Protein AF-A0A352A3H1-F1 (afdb_monomer)

Structure (mmCIF, N/CA/C/O backbone):
data_AF-A0A352A3H1-F1
#
_entry.id   AF-A0A352A3H1-F1
#
loop_
_atom_site.group_PDB
_atom_site.id
_atom_site.type_symbol
_atom_site.label_atom_id
_atom_site.label_alt_id
_atom_site.label_comp_id
_atom_site.label_asym_id
_atom_site.label_entity_id
_atom_site.label_seq_id
_atom_site.pdbx_PDB_ins_code
_atom_site.Cartn_x
_atom_site.Cartn_y
_atom_site.Cartn_z
_atom_site.occupancy
_atom_site.B_iso_or_equiv
_atom_site.auth_seq_id
_atom_site.auth_comp_id
_atom_site.auth_asym_id
_atom_site.auth_atom_id
_atom_site.pdbx_PDB_model_num
ATOM 1 N N . MET A 1 1 ? 23.788 -4.160 -11.332 1.00 43.22 1 MET A N 1
ATOM 2 C CA . MET A 1 1 ? 23.614 -5.544 -11.817 1.00 43.22 1 MET A CA 1
ATOM 3 C C . MET A 1 1 ? 24.884 -6.317 -11.529 1.00 43.22 1 MET A C 1
ATOM 5 O O . MET A 1 1 ? 25.950 -5.853 -11.897 1.00 43.22 1 MET A O 1
ATOM 9 N N . SER A 1 2 ? 24.801 -7.475 -10.874 1.00 40.44 2 SER A N 1
ATOM 10 C CA . SER A 1 2 ? 25.969 -8.345 -10.791 1.00 40.44 2 SER A CA 1
ATOM 11 C C . SER A 1 2 ? 26.116 -9.166 -12.069 1.00 40.44 2 SER A C 1
ATOM 13 O O . SER A 1 2 ? 25.133 -9.673 -12.615 1.00 40.44 2 SER A O 1
ATOM 15 N N . LEU A 1 3 ? 27.340 -9.246 -12.578 1.00 56.53 3 LEU A N 1
ATOM 16 C CA . LEU A 1 3 ? 27.637 -9.878 -13.859 1.00 56.53 3 LEU A CA 1
ATOM 17 C C . LEU A 1 3 ? 27.431 -11.399 -13.771 1.00 56.53 3 LEU A C 1
ATOM 19 O O . LEU A 1 3 ? 27.799 -12.040 -12.782 1.00 56.53 3 LEU A O 1
ATOM 23 N N . ASN A 1 4 ? 26.853 -12.006 -14.811 1.00 53.56 4 ASN A N 1
ATOM 24 C CA . ASN A 1 4 ? 26.841 -13.463 -14.950 1.00 53.56 4 ASN A CA 1
ATOM 25 C C . ASN A 1 4 ? 28.202 -13.952 -15.497 1.00 53.56 4 ASN A C 1
ATOM 27 O O . ASN A 1 4 ? 28.976 -13.180 -16.065 1.00 53.56 4 ASN A O 1
ATOM 31 N N . ALA A 1 5 ? 28.526 -15.235 -15.309 1.00 54.91 5 ALA A N 1
ATOM 32 C CA . ALA A 1 5 ? 29.839 -15.780 -15.674 1.00 54.91 5 ALA A CA 1
ATOM 33 C C . ALA A 1 5 ? 30.150 -15.719 -17.187 1.00 54.91 5 ALA A C 1
ATOM 35 O O . ALA A 1 5 ? 31.319 -15.763 -17.558 1.00 54.91 5 ALA A O 1
ATOM 36 N N . GLU A 1 6 ? 29.131 -15.602 -18.045 1.00 56.22 6 GLU A N 1
ATOM 37 C CA . GLU A 1 6 ? 29.288 -15.532 -19.504 1.00 56.22 6 GLU A CA 1
ATOM 38 C C . GLU A 1 6 ? 29.617 -14.110 -19.991 1.00 56.22 6 GLU A C 1
ATOM 40 O O . GLU A 1 6 ? 30.381 -13.965 -20.940 1.00 56.22 6 GLU A O 1
ATOM 45 N N . HIS A 1 7 ? 29.128 -13.065 -19.309 1.00 61.97 7 HIS A N 1
ATOM 46 C CA . HIS A 1 7 ? 29.381 -11.657 -19.658 1.00 61.97 7 HIS A CA 1
ATOM 47 C C . HIS A 1 7 ? 30.783 -11.172 -19.265 1.00 61.97 7 HIS A C 1
ATOM 49 O O . HIS A 1 7 ? 31.321 -10.250 -19.867 1.00 61.97 7 HIS A O 1
ATOM 55 N N . ILE A 1 8 ? 31.390 -11.791 -18.249 1.00 64.00 8 ILE A N 1
ATOM 56 C CA . ILE A 1 8 ? 32.667 -11.341 -17.682 1.00 64.00 8 ILE A CA 1
ATOM 57 C C . ILE A 1 8 ? 33.817 -11.387 -18.679 1.00 64.00 8 ILE A C 1
ATOM 59 O O . ILE A 1 8 ? 34.671 -10.512 -18.615 1.00 64.00 8 ILE A O 1
ATOM 63 N N . GLU A 1 9 ? 33.848 -12.364 -19.589 1.00 67.81 9 GLU A N 1
ATOM 64 C CA . GLU A 1 9 ? 34.920 -12.500 -20.585 1.00 67.81 9 GLU A CA 1
ATOM 65 C C . GLU A 1 9 ? 35.016 -11.296 -21.535 1.00 67.81 9 GLU A C 1
ATOM 67 O O . GLU A 1 9 ? 36.115 -10.961 -21.970 1.00 67.81 9 GLU A O 1
ATOM 72 N N . GLU A 1 10 ? 33.901 -10.617 -21.812 1.00 63.97 10 GLU A N 1
ATOM 73 C CA . GLU A 1 10 ? 33.828 -9.506 -22.773 1.00 63.97 10 GLU A CA 1
ATOM 74 C C . GLU A 1 10 ? 34.254 -8.157 -22.171 1.00 63.97 10 GLU A C 1
ATOM 76 O O . GLU A 1 10 ? 34.603 -7.235 -22.904 1.00 63.97 10 GLU A O 1
ATOM 81 N N . ILE A 1 11 ? 34.277 -8.051 -20.840 1.00 77.19 11 ILE A N 1
ATOM 82 C CA . ILE A 1 11 ? 34.506 -6.798 -20.100 1.00 77.19 11 ILE A CA 1
ATOM 83 C C . ILE A 1 11 ? 35.663 -6.895 -19.100 1.00 77.19 11 ILE A C 1
ATOM 85 O O . ILE A 1 11 ? 35.825 -6.034 -18.241 1.00 77.19 11 ILE A O 1
ATOM 89 N N . LYS A 1 12 ? 36.506 -7.930 -19.185 1.00 79.44 12 LYS A N 1
ATOM 90 C CA . LYS A 1 12 ? 37.621 -8.146 -18.241 1.00 79.44 12 LYS A CA 1
ATOM 91 C C . LYS A 1 12 ? 38.586 -6.968 -18.130 1.00 79.44 12 LYS A C 1
ATOM 93 O O . LYS A 1 12 ? 39.187 -6.767 -17.077 1.00 79.44 12 LYS A O 1
ATOM 98 N N . THR A 1 13 ? 38.740 -6.206 -19.207 1.00 80.19 13 THR A N 1
ATOM 99 C CA . THR A 1 13 ? 39.619 -5.034 -19.268 1.00 80.19 13 THR A CA 1
ATOM 100 C C . THR A 1 13 ? 38.995 -3.773 -18.675 1.00 80.19 13 THR A C 1
ATOM 102 O O . THR A 1 13 ? 39.699 -2.777 -18.515 1.00 80.19 13 THR A O 1
ATOM 105 N N . GLU A 1 14 ? 37.700 -3.802 -18.359 1.00 87.12 14 GLU A N 1
ATOM 106 C CA . GLU A 1 14 ? 36.986 -2.691 -17.738 1.00 87.12 14 GLU A CA 1
ATOM 107 C C . GLU A 1 14 ? 37.288 -2.587 -16.241 1.00 87.12 14 GLU A C 1
ATOM 109 O O . GLU A 1 14 ? 37.841 -3.497 -15.618 1.00 87.12 14 GLU A O 1
ATOM 114 N N . LEU A 1 15 ? 36.942 -1.441 -15.657 1.00 91.06 15 L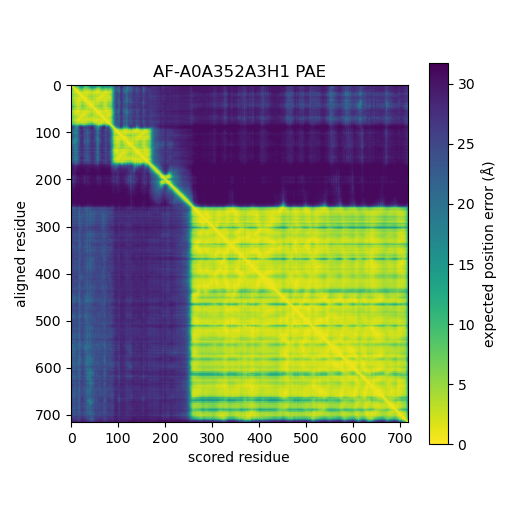EU A N 1
ATOM 115 C CA . LEU A 1 15 ? 37.220 -1.131 -14.256 1.00 91.06 15 LEU A CA 1
ATOM 116 C C . LEU A 1 15 ? 36.374 -1.974 -13.295 1.00 91.06 15 LEU A C 1
ATOM 118 O O . LEU A 1 15 ? 35.193 -2.220 -13.522 1.00 91.06 15 LEU A O 1
ATOM 122 N N . ALA A 1 16 ? 36.977 -2.377 -12.181 1.00 91.62 16 ALA A N 1
ATOM 123 C CA . ALA A 1 16 ? 36.327 -3.171 -11.153 1.00 91.62 16 ALA A CA 1
ATOM 124 C C . ALA A 1 16 ? 35.693 -2.293 -10.066 1.00 91.62 16 ALA A C 1
ATOM 126 O O . ALA A 1 16 ? 36.384 -1.647 -9.275 1.00 91.62 16 ALA A O 1
ATOM 127 N N . ILE A 1 17 ? 34.363 -2.319 -9.991 1.00 92.44 17 ILE A N 1
ATOM 128 C CA . ILE A 1 17 ? 33.563 -1.655 -8.954 1.00 92.44 17 ILE A CA 1
ATOM 129 C C . ILE A 1 17 ? 32.639 -2.697 -8.325 1.00 92.44 17 ILE A C 1
ATOM 131 O O . ILE A 1 17 ? 32.102 -3.544 -9.036 1.00 92.44 17 ILE A O 1
ATOM 135 N N . VAL A 1 18 ? 32.453 -2.665 -7.001 1.00 89.12 18 VAL A N 1
ATOM 136 C CA . VAL A 1 18 ? 31.513 -3.590 -6.345 1.00 89.12 18 VAL A CA 1
ATOM 137 C C . VAL A 1 18 ? 30.058 -3.189 -6.563 1.00 89.12 18 VAL A C 1
ATOM 139 O O . VAL A 1 18 ? 29.696 -2.031 -6.358 1.00 89.12 18 VAL A O 1
ATOM 142 N N . CYS A 1 19 ? 29.200 -4.155 -6.887 1.00 83.50 19 CYS A N 1
ATOM 143 C CA . CYS A 1 19 ? 27.758 -3.915 -7.019 1.00 83.50 19 CYS A CA 1
ATOM 144 C C . CYS A 1 19 ? 27.056 -3.774 -5.657 1.00 83.50 19 CYS A C 1
ATOM 146 O O . CYS A 1 19 ? 26.116 -3.004 -5.495 1.00 83.50 19 CYS A O 1
ATOM 148 N N . CYS A 1 20 ? 27.520 -4.511 -4.647 1.00 79.50 20 CYS A N 1
ATOM 149 C CA . CYS A 1 20 ? 26.943 -4.541 -3.307 1.00 79.50 20 CYS A CA 1
ATOM 150 C C . CYS A 1 20 ? 28.040 -4.502 -2.240 1.00 79.50 20 CYS A C 1
ATOM 152 O O . CYS A 1 20 ? 29.221 -4.732 -2.525 1.00 79.50 20 CYS A O 1
ATOM 154 N N . ARG A 1 21 ? 27.648 -4.242 -0.988 1.00 86.50 21 ARG A N 1
ATOM 155 C CA . ARG A 1 21 ? 28.566 -4.344 0.149 1.00 86.50 21 ARG A CA 1
ATOM 156 C C . ARG A 1 21 ? 29.237 -5.720 0.145 1.00 86.50 21 ARG A C 1
ATOM 158 O O . ARG A 1 21 ? 28.566 -6.745 0.067 1.00 86.50 21 ARG A O 1
ATOM 165 N N . THR A 1 22 ? 30.563 -5.722 0.208 1.00 86.38 22 THR A N 1
ATOM 166 C CA . THR A 1 22 ? 31.395 -6.923 0.108 1.00 86.38 22 THR A CA 1
ATOM 167 C C . THR A 1 22 ? 32.227 -7.059 1.377 1.00 86.38 22 THR A C 1
ATOM 169 O O . THR A 1 22 ? 32.994 -6.162 1.731 1.00 86.38 22 THR A O 1
ATOM 172 N N . GLU A 1 23 ? 32.059 -8.171 2.092 1.00 88.81 23 GLU A N 1
ATOM 173 C CA . GLU A 1 23 ? 32.693 -8.391 3.393 1.00 88.81 23 GLU A CA 1
ATOM 174 C C . GLU A 1 23 ? 34.177 -8.756 3.279 1.00 88.81 23 GLU A C 1
ATOM 176 O O . GLU A 1 23 ? 34.603 -9.426 2.332 1.00 88.81 23 GLU A O 1
ATOM 181 N N . ALA A 1 24 ? 34.968 -8.353 4.281 1.00 90.50 24 ALA A N 1
ATOM 182 C CA . ALA A 1 24 ? 36.359 -8.768 4.417 1.00 90.50 24 ALA A CA 1
ATOM 183 C C . ALA A 1 24 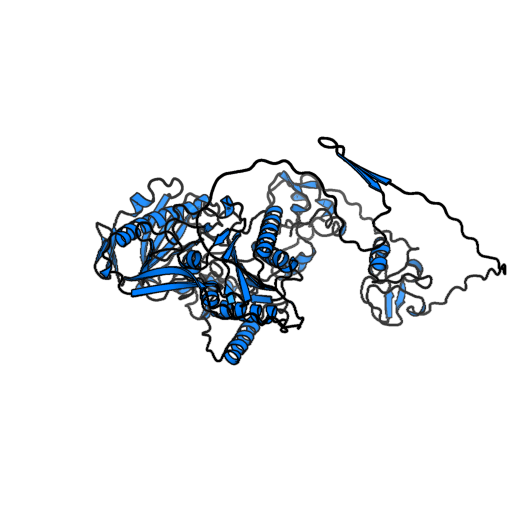? 36.487 -10.299 4.349 1.00 90.50 24 ALA A C 1
ATOM 185 O O . ALA A 1 24 ? 35.792 -11.033 5.047 1.00 90.50 24 ALA A O 1
ATOM 186 N N . GLY A 1 25 ? 37.413 -10.784 3.528 1.00 86.50 25 GLY A N 1
ATOM 187 C CA . GLY A 1 25 ? 37.639 -12.207 3.305 1.00 86.50 25 GLY A CA 1
ATOM 188 C C . GLY A 1 25 ? 36.892 -12.803 2.111 1.00 86.50 25 GLY A C 1
ATOM 189 O O . GLY A 1 25 ? 37.178 -13.948 1.757 1.00 86.50 25 GLY A O 1
ATOM 190 N N . THR A 1 26 ? 36.004 -12.040 1.465 1.00 89.69 26 THR A N 1
ATOM 191 C CA . THR A 1 26 ? 35.310 -12.457 0.238 1.00 89.69 26 THR A CA 1
ATOM 192 C C . THR A 1 26 ? 36.291 -12.620 -0.925 1.00 89.69 26 THR A C 1
ATOM 194 O O . THR A 1 26 ? 37.174 -11.784 -1.134 1.00 89.69 26 THR A O 1
ATOM 197 N N . VAL A 1 27 ? 36.125 -13.701 -1.691 1.00 93.00 27 VAL A N 1
ATOM 198 C CA . VAL A 1 27 ? 36.819 -13.923 -2.967 1.00 93.00 27 VAL A CA 1
ATOM 199 C C . VAL A 1 27 ? 35.967 -13.322 -4.076 1.00 93.00 27 VAL A C 1
ATOM 201 O O . VAL A 1 27 ? 34.815 -13.720 -4.241 1.00 93.00 27 VAL A O 1
ATOM 204 N N . ILE A 1 28 ? 36.520 -12.365 -4.817 1.00 91.31 28 ILE A N 1
ATOM 205 C CA . ILE A 1 28 ? 35.765 -11.627 -5.829 1.00 91.31 28 ILE A CA 1
ATOM 206 C C . ILE A 1 28 ? 35.402 -12.539 -6.996 1.00 91.31 28 ILE A C 1
ATOM 208 O O . ILE A 1 28 ? 36.253 -13.176 -7.619 1.00 91.31 28 ILE A O 1
ATOM 212 N N . SER A 1 29 ? 34.112 -12.563 -7.299 1.00 88.31 29 SER A N 1
ATOM 213 C CA . SER A 1 29 ? 33.514 -13.256 -8.429 1.00 88.31 29 SER A CA 1
ATOM 214 C C . SER A 1 29 ? 32.684 -12.283 -9.263 1.00 88.31 29 SER A C 1
ATOM 216 O O . SER A 1 29 ? 32.484 -11.129 -8.881 1.00 88.31 29 SER A O 1
ATOM 218 N N . ALA A 1 30 ? 32.147 -12.767 -10.381 1.00 82.69 30 ALA A N 1
ATOM 219 C CA . ALA A 1 30 ? 31.250 -11.990 -11.228 1.00 82.69 30 ALA A CA 1
ATOM 220 C C . ALA A 1 30 ? 30.053 -11.400 -10.473 1.00 82.69 30 ALA A C 1
ATOM 222 O O . ALA A 1 30 ? 29.681 -10.247 -10.679 1.00 82.69 30 ALA A O 1
ATOM 223 N N . ALA A 1 31 ? 29.533 -12.164 -9.510 1.00 80.25 31 ALA A N 1
ATOM 224 C CA . ALA A 1 31 ? 28.394 -11.781 -8.693 1.00 80.25 31 ALA A CA 1
ATOM 225 C C . ALA A 1 31 ? 28.666 -10.569 -7.777 1.00 80.25 31 ALA A C 1
ATOM 227 O O . ALA A 1 31 ? 27.731 -10.027 -7.197 1.00 80.25 31 ALA A O 1
ATOM 228 N N . ASN A 1 32 ? 29.931 -10.171 -7.611 1.00 85.88 32 ASN A N 1
ATOM 229 C CA . ASN A 1 32 ? 30.339 -9.069 -6.741 1.00 85.88 32 ASN A CA 1
ATOM 230 C C . ASN A 1 32 ? 30.620 -7.772 -7.508 1.00 85.88 32 ASN A C 1
ATOM 232 O O . ASN A 1 32 ? 30.831 -6.740 -6.876 1.00 85.88 32 ASN A O 1
ATOM 236 N N . LEU A 1 33 ? 30.674 -7.831 -8.838 1.00 86.31 33 LEU A N 1
ATOM 237 C CA . LEU A 1 33 ? 31.114 -6.738 -9.696 1.00 86.31 33 LEU A CA 1
ATOM 238 C C . LEU A 1 33 ? 29.919 -6.071 -10.371 1.00 86.31 33 LEU A C 1
ATOM 240 O O . LEU A 1 33 ? 28.986 -6.747 -10.798 1.00 86.31 33 LEU A O 1
ATOM 244 N N . GLU A 1 34 ? 29.967 -4.748 -10.441 1.00 86.12 34 GLU A N 1
ATOM 245 C CA . GLU A 1 34 ? 28.980 -3.910 -11.112 1.00 86.12 34 GLU A CA 1
ATOM 246 C C . GLU A 1 34 ? 29.203 -3.890 -12.631 1.00 86.12 34 GLU A C 1
ATOM 248 O O . GLU A 1 34 ? 30.320 -4.111 -13.103 1.00 86.12 34 GLU A O 1
ATOM 253 N N . ASP A 1 35 ? 28.140 -3.626 -13.390 1.00 83.38 35 ASP A N 1
ATOM 254 C CA . ASP A 1 35 ? 28.183 -3.569 -14.851 1.00 83.38 35 ASP A CA 1
ATOM 255 C C . ASP A 1 35 ? 28.882 -2.281 -15.344 1.00 83.38 35 ASP A C 1
ATOM 257 O O . ASP A 1 35 ? 28.412 -1.176 -15.055 1.00 83.38 35 ASP A O 1
ATOM 261 N N . PRO A 1 36 ? 29.978 -2.371 -16.122 1.00 83.12 36 PRO A N 1
ATOM 262 C CA . PRO A 1 36 ? 30.650 -1.197 -16.671 1.00 83.12 36 PRO A CA 1
ATOM 263 C C . PRO A 1 36 ? 29.771 -0.292 -17.534 1.00 83.12 36 PRO A C 1
ATOM 265 O O . PRO A 1 36 ? 30.031 0.911 -17.606 1.00 83.12 36 PRO A O 1
ATOM 268 N N . ALA A 1 37 ? 28.706 -0.830 -18.139 1.00 79.81 37 ALA A N 1
ATOM 269 C CA . ALA A 1 37 ? 27.787 -0.060 -18.970 1.00 79.81 37 ALA A CA 1
ATOM 270 C C . ALA A 1 37 ? 27.073 1.068 -18.202 1.00 79.81 37 ALA A C 1
ATOM 272 O O . ALA A 1 37 ? 26.679 2.059 -18.816 1.00 79.81 37 ALA A O 1
ATOM 273 N N . ILE A 1 38 ? 26.942 0.958 -16.872 1.00 76.06 38 ILE A N 1
ATOM 274 C CA . ILE A 1 38 ? 26.260 1.964 -16.043 1.00 76.06 38 ILE A CA 1
ATOM 275 C C . ILE A 1 38 ? 27.217 2.978 -15.394 1.00 76.06 38 ILE A C 1
ATOM 277 O O . ILE A 1 38 ? 26.774 3.907 -14.720 1.00 76.06 38 ILE A O 1
ATOM 281 N N . PHE A 1 39 ? 28.537 2.844 -15.575 1.00 84.62 39 PHE A N 1
ATOM 282 C CA . PHE A 1 39 ? 29.512 3.682 -14.863 1.00 84.62 39 PHE A CA 1
ATOM 283 C C . PHE A 1 39 ? 29.426 5.161 -15.232 1.00 84.62 39 PHE A C 1
ATOM 285 O O . PHE A 1 39 ? 29.645 6.009 -14.369 1.00 84.62 39 PHE A O 1
ATOM 292 N N . ASP A 1 40 ? 29.132 5.487 -16.489 1.00 76.06 40 ASP A N 1
ATOM 293 C CA . ASP A 1 40 ? 29.021 6.884 -16.917 1.00 76.06 40 ASP A CA 1
ATOM 294 C C . ASP A 1 40 ? 27.772 7.553 -16.323 1.00 76.06 40 ASP A C 1
ATOM 296 O O . ASP A 1 40 ? 27.863 8.667 -15.811 1.00 76.06 40 ASP A O 1
ATOM 300 N N . GLU A 1 41 ? 26.651 6.834 -16.230 1.00 69.12 41 GLU A N 1
ATOM 301 C CA . GLU A 1 41 ? 25.432 7.315 -15.561 1.00 69.12 41 GLU A CA 1
ATOM 302 C C . GLU A 1 41 ? 25.640 7.500 -14.045 1.00 69.12 41 GLU A C 1
ATOM 304 O O . GLU A 1 41 ? 25.190 8.481 -13.441 1.00 69.12 41 GLU A O 1
ATOM 309 N N . LEU A 1 42 ? 26.385 6.590 -13.411 1.00 73.50 42 LEU A N 1
ATOM 310 C CA . LEU A 1 42 ? 26.729 6.680 -11.989 1.00 73.50 42 LEU A CA 1
ATOM 311 C C . LEU A 1 42 ? 27.703 7.832 -11.673 1.00 73.50 42 LEU A C 1
ATOM 313 O O . LEU A 1 42 ? 27.648 8.409 -10.583 1.00 73.50 42 LEU A O 1
ATOM 317 N N . LYS A 1 43 ? 28.589 8.195 -12.610 1.00 77.88 43 LYS A N 1
ATOM 318 C CA . LYS A 1 43 ? 29.440 9.393 -12.491 1.00 77.88 43 LYS A CA 1
ATOM 319 C C . LYS A 1 43 ? 28.617 10.670 -12.646 1.00 77.88 43 LYS A C 1
ATOM 321 O O . LYS A 1 43 ? 28.778 11.585 -11.841 1.00 77.88 43 LYS A O 1
ATOM 326 N N . ASP A 1 44 ? 27.729 10.715 -13.638 1.00 66.75 44 ASP A N 1
ATOM 327 C CA . ASP A 1 44 ? 26.901 11.889 -13.942 1.00 66.75 44 ASP A CA 1
ATOM 328 C C . ASP A 1 44 ? 25.897 12.205 -12.819 1.00 66.75 44 ASP A C 1
ATOM 330 O O . ASP A 1 44 ? 25.621 13.370 -12.536 1.00 66.75 44 ASP A O 1
ATOM 334 N N . SER A 1 45 ? 25.408 11.175 -12.121 1.00 62.34 45 SER A N 1
ATOM 335 C CA . SER A 1 45 ? 24.574 11.294 -10.911 1.00 62.34 45 SER A CA 1
ATOM 336 C C . SER A 1 45 ? 25.357 11.618 -9.629 1.00 62.34 45 SER A C 1
ATOM 338 O O . SER A 1 45 ? 24.756 11.846 -8.579 1.00 62.34 45 SER A O 1
ATOM 340 N N . GLY A 1 46 ? 26.693 11.642 -9.680 1.00 74.50 46 GLY A N 1
ATOM 341 C CA . GLY A 1 46 ? 27.561 11.930 -8.533 1.00 74.50 46 GLY A CA 1
ATOM 342 C C . GLY A 1 46 ? 27.703 10.788 -7.517 1.00 74.50 46 GLY A C 1
ATOM 343 O O . GLY A 1 46 ? 28.385 10.968 -6.504 1.00 74.50 46 GLY A O 1
ATOM 344 N N . LEU A 1 47 ? 27.101 9.625 -7.786 1.00 69.06 47 LEU A N 1
ATOM 345 C CA . LEU A 1 47 ? 27.119 8.440 -6.922 1.00 69.06 47 LEU A CA 1
ATOM 346 C C . LEU A 1 47 ? 28.432 7.648 -7.008 1.00 69.06 47 LEU A C 1
ATOM 348 O O . LEU A 1 47 ? 28.751 6.896 -6.090 1.00 69.06 47 LEU A O 1
ATOM 352 N N . LEU A 1 48 ? 29.214 7.832 -8.077 1.00 79.50 48 LEU A N 1
ATOM 353 C CA . LEU A 1 48 ? 30.457 7.100 -8.316 1.00 79.50 48 LEU A CA 1
ATOM 354 C C . LEU A 1 48 ? 31.629 8.042 -8.615 1.00 79.50 48 LEU A C 1
ATOM 356 O O . LEU A 1 48 ? 31.601 8.845 -9.547 1.00 79.50 48 LEU A O 1
ATOM 360 N N . LYS A 1 49 ? 32.714 7.897 -7.845 1.00 83.31 49 LYS A N 1
ATOM 361 C CA . LYS A 1 49 ? 33.988 8.600 -8.060 1.00 83.31 49 LYS A CA 1
ATOM 362 C C . LYS A 1 49 ? 35.101 7.588 -8.261 1.00 83.31 49 LYS A C 1
ATOM 364 O O . LYS A 1 49 ? 35.528 6.956 -7.303 1.00 83.31 49 LYS A O 1
ATOM 369 N N . ILE A 1 50 ? 35.587 7.466 -9.492 1.00 86.44 50 ILE A N 1
ATOM 370 C CA . ILE A 1 50 ? 36.624 6.495 -9.850 1.00 86.44 50 ILE A CA 1
ATOM 371 C C . ILE A 1 50 ? 38.019 7.122 -9.675 1.00 86.44 50 ILE A C 1
ATOM 373 O O . ILE A 1 50 ? 38.324 8.110 -10.350 1.00 86.44 50 ILE A O 1
ATOM 377 N N . PRO A 1 51 ? 38.878 6.581 -8.795 1.00 84.06 51 PRO A N 1
ATOM 378 C CA . PRO A 1 51 ? 40.248 7.046 -8.633 1.00 84.06 51 PRO A CA 1
ATOM 379 C C . PRO A 1 51 ? 41.160 6.521 -9.757 1.00 84.06 51 PRO A C 1
ATOM 381 O O . PRO A 1 51 ? 40.855 5.539 -10.431 1.00 84.06 51 PRO A O 1
ATOM 384 N N . ALA A 1 52 ? 42.301 7.183 -9.970 1.00 80.31 52 ALA A N 1
ATOM 385 C CA . ALA A 1 52 ? 43.216 6.874 -11.078 1.00 80.31 52 ALA A CA 1
ATOM 386 C C . ALA A 1 52 ? 43.916 5.505 -10.961 1.00 80.31 52 ALA A C 1
ATOM 388 O O . ALA A 1 52 ? 44.464 5.011 -11.942 1.00 80.31 52 ALA A O 1
ATOM 389 N N . ASP A 1 53 ? 43.927 4.921 -9.766 1.00 86.81 53 ASP A N 1
ATOM 390 C CA . ASP A 1 53 ? 44.522 3.629 -9.425 1.00 86.81 53 ASP A CA 1
ATOM 391 C C . ASP A 1 53 ? 43.482 2.502 -9.296 1.00 86.81 53 ASP A C 1
ATOM 393 O O . ASP A 1 53 ? 43.784 1.449 -8.733 1.00 86.81 53 ASP A O 1
ATOM 397 N N . CYS A 1 54 ? 42.268 2.708 -9.814 1.00 90.69 54 CYS A N 1
ATOM 398 C CA . CYS A 1 54 ? 41.250 1.665 -9.882 1.00 90.69 54 CYS A CA 1
ATOM 399 C C . CYS A 1 54 ? 41.739 0.481 -10.731 1.00 90.69 54 CYS A C 1
ATOM 401 O O . CYS A 1 54 ? 42.225 0.657 -11.850 1.00 90.69 54 CYS A O 1
ATOM 403 N N . LEU A 1 55 ? 41.588 -0.724 -10.186 1.00 91.75 55 LEU A N 1
ATOM 404 C CA . LEU A 1 55 ? 41.928 -1.985 -10.834 1.00 91.75 55 LEU A CA 1
ATOM 405 C C . LEU A 1 55 ? 40.884 -2.369 -11.884 1.00 91.75 55 LEU A C 1
ATOM 407 O O . LEU A 1 55 ? 39.740 -1.913 -11.843 1.00 91.75 55 LEU A O 1
ATOM 411 N N . THR A 1 56 ? 41.280 -3.244 -12.800 1.00 92.12 56 THR A N 1
ATOM 412 C CA . THR A 1 56 ? 40.395 -3.875 -13.786 1.00 92.12 56 THR A CA 1
ATOM 413 C C . THR A 1 56 ? 39.741 -5.144 -13.244 1.00 92.12 56 THR A C 1
ATOM 415 O O . THR A 1 56 ? 40.221 -5.756 -12.285 1.00 92.12 56 THR A O 1
ATOM 418 N N . ILE A 1 57 ? 38.648 -5.570 -13.878 1.00 89.94 57 ILE A N 1
ATOM 419 C CA . ILE A 1 57 ? 37.920 -6.803 -13.555 1.00 89.94 57 ILE A CA 1
ATOM 420 C C . ILE A 1 57 ? 38.856 -8.024 -13.615 1.00 89.94 57 ILE A C 1
ATOM 422 O O . ILE A 1 57 ? 38.830 -8.871 -12.722 1.00 89.94 57 ILE A O 1
ATOM 426 N N . GLU A 1 58 ? 39.752 -8.094 -14.602 1.00 89.56 58 GLU A N 1
ATOM 427 C CA . GLU A 1 58 ? 40.751 -9.164 -14.729 1.00 89.56 58 GLU A CA 1
ATOM 428 C C . GLU A 1 58 ? 41.716 -9.233 -13.532 1.00 89.56 58 GLU A C 1
ATOM 430 O O . GLU A 1 58 ? 42.079 -10.320 -13.068 1.00 89.56 58 GLU A O 1
ATOM 435 N N . GLU A 1 59 ? 42.124 -8.074 -13.014 1.00 87.88 59 GLU A N 1
ATOM 436 C CA . GLU A 1 59 ? 43.088 -7.972 -11.916 1.00 87.88 59 GLU A CA 1
ATOM 437 C C . GLU A 1 59 ? 42.505 -8.442 -10.579 1.00 87.88 59 GLU A C 1
ATOM 439 O O . GLU A 1 59 ? 43.241 -8.975 -9.742 1.00 87.88 59 GLU A O 1
ATOM 444 N N . VAL A 1 60 ? 41.193 -8.280 -10.386 1.00 91.25 60 VAL A N 1
ATOM 445 C CA . VAL A 1 60 ? 40.513 -8.581 -9.116 1.00 91.25 60 VAL A CA 1
ATOM 446 C C . VAL A 1 60 ? 39.781 -9.919 -9.104 1.00 91.25 60 VAL A C 1
ATOM 448 O O . VAL A 1 60 ? 39.501 -10.438 -8.027 1.00 91.25 60 VAL A O 1
ATOM 451 N N . LEU A 1 61 ? 39.459 -10.510 -10.258 1.00 89.81 61 LEU A N 1
ATOM 452 C CA . LEU A 1 61 ? 38.733 -11.782 -10.309 1.00 89.81 61 LEU A CA 1
ATOM 453 C C . LEU A 1 61 ? 39.519 -12.909 -9.625 1.00 89.81 61 LEU A C 1
ATOM 455 O O . LEU A 1 61 ? 40.643 -13.236 -10.003 1.00 89.81 61 LEU A O 1
ATOM 459 N N . GLY A 1 62 ? 38.917 -13.523 -8.606 1.00 86.94 62 GLY A N 1
ATOM 460 C CA . GLY A 1 62 ? 39.564 -14.534 -7.768 1.00 86.94 62 GLY A CA 1
ATOM 461 C C . GLY A 1 62 ? 40.509 -13.970 -6.699 1.00 86.94 62 GLY A C 1
ATOM 462 O O . GLY A 1 62 ? 41.047 -14.744 -5.905 1.00 86.94 62 GLY A O 1
ATOM 463 N N . ALA A 1 63 ? 40.696 -12.648 -6.630 1.00 90.88 63 ALA A N 1
ATOM 464 C CA . ALA A 1 63 ? 41.431 -11.995 -5.555 1.00 90.88 63 ALA A CA 1
ATOM 465 C C . ALA A 1 63 ? 40.572 -11.913 -4.285 1.00 90.88 63 ALA A C 1
ATOM 467 O O . ALA A 1 63 ? 39.346 -11.782 -4.334 1.00 90.88 63 ALA A O 1
ATOM 468 N N . LYS A 1 64 ? 41.228 -11.988 -3.125 1.00 92.75 64 LYS A N 1
ATOM 469 C CA . LYS A 1 64 ? 40.569 -11.957 -1.817 1.00 92.75 64 LYS A CA 1
ATOM 470 C C . LYS A 1 64 ? 40.719 -10.587 -1.168 1.00 92.75 64 LYS A C 1
ATOM 472 O O . LYS A 1 64 ? 41.838 -10.079 -1.046 1.00 92.75 64 LYS A O 1
ATOM 477 N N . ILE A 1 65 ? 39.599 -10.008 -0.747 1.00 93.00 65 ILE A N 1
ATOM 478 C CA . ILE A 1 65 ? 39.561 -8.672 -0.150 1.00 93.00 65 ILE A CA 1
ATOM 479 C C . ILE A 1 65 ? 39.928 -8.717 1.345 1.00 93.00 65 ILE A C 1
ATOM 481 O O . ILE A 1 65 ? 39.506 -9.626 2.060 1.00 93.00 65 ILE A O 1
ATOM 485 N N . ILE A 1 66 ? 40.711 -7.751 1.840 1.00 91.62 66 ILE A N 1
ATOM 486 C CA . ILE A 1 66 ? 41.187 -7.714 3.245 1.00 91.62 66 ILE A CA 1
ATOM 487 C C . ILE A 1 66 ? 40.373 -6.806 4.167 1.00 91.62 66 ILE A C 1
ATOM 489 O O . ILE A 1 66 ? 40.525 -6.871 5.386 1.00 91.62 66 ILE A O 1
ATOM 493 N N . LYS A 1 67 ? 39.516 -5.954 3.603 1.00 89.75 67 LYS A N 1
ATOM 494 C CA . LYS A 1 67 ? 38.643 -5.034 4.338 1.00 89.75 67 LYS A CA 1
ATOM 495 C C . LYS A 1 67 ? 37.244 -5.058 3.735 1.00 89.75 67 LYS A C 1
ATOM 497 O O . LYS A 1 67 ? 37.100 -5.276 2.538 1.00 89.75 67 LYS A O 1
ATOM 502 N N . THR A 1 68 ? 36.234 -4.844 4.569 1.00 90.25 68 THR A N 1
ATOM 503 C CA . THR A 1 68 ? 34.848 -4.705 4.112 1.00 90.25 68 THR A CA 1
ATOM 504 C C . THR A 1 68 ? 34.707 -3.392 3.352 1.00 90.25 68 THR A C 1
ATOM 506 O O . THR A 1 68 ? 35.186 -2.363 3.832 1.00 90.25 68 THR A O 1
ATOM 509 N N . ILE A 1 69 ? 34.062 -3.433 2.188 1.00 89.31 69 ILE A N 1
ATOM 510 C CA . ILE A 1 69 ? 33.795 -2.259 1.350 1.00 89.31 69 ILE A CA 1
ATOM 511 C C . ILE A 1 69 ? 32.305 -2.155 1.042 1.00 89.31 69 ILE A C 1
ATOM 513 O O . ILE A 1 69 ? 31.627 -3.172 0.890 1.00 89.31 69 ILE A O 1
ATOM 517 N N . ASP A 1 70 ? 31.797 -0.929 0.974 1.00 86.62 70 ASP A N 1
ATOM 518 C CA . ASP A 1 70 ? 30.393 -0.653 0.672 1.00 86.62 70 ASP A CA 1
ATOM 519 C C . ASP A 1 70 ? 30.127 -0.722 -0.839 1.00 86.62 70 ASP A C 1
ATOM 521 O O . ASP A 1 70 ? 31.057 -0.724 -1.647 1.00 86.62 70 ASP A O 1
ATOM 525 N N . SER A 1 71 ? 28.856 -0.807 -1.235 1.00 87.62 71 SER A N 1
ATOM 526 C CA . SER A 1 71 ? 28.447 -0.817 -2.648 1.00 87.62 71 SER A CA 1
ATOM 527 C C . SER A 1 71 ? 28.979 0.397 -3.413 1.00 87.62 71 SER A C 1
ATOM 529 O O . SER A 1 71 ? 29.165 1.463 -2.829 1.00 87.62 71 SER A O 1
ATOM 531 N N . LEU A 1 72 ? 29.175 0.250 -4.726 1.00 86.19 72 LEU A N 1
ATOM 532 C CA . LEU A 1 72 ? 29.697 1.290 -5.622 1.00 86.19 72 LEU A CA 1
ATOM 533 C C . LEU A 1 72 ? 31.111 1.782 -5.269 1.00 86.19 72 LEU A C 1
ATOM 535 O O . LEU A 1 72 ? 31.532 2.849 -5.711 1.00 86.19 72 LEU A O 1
ATOM 539 N N . THR A 1 73 ? 31.875 0.996 -4.505 1.00 89.44 73 THR A N 1
ATOM 540 C CA . THR A 1 73 ? 33.277 1.302 -4.199 1.00 89.44 73 THR A CA 1
ATOM 541 C C . THR A 1 73 ? 34.191 0.813 -5.334 1.00 89.44 73 THR A C 1
ATOM 543 O O . THR A 1 73 ? 34.209 -0.389 -5.620 1.00 89.44 73 THR A O 1
ATOM 546 N N . PRO A 1 74 ? 34.986 1.694 -5.972 1.00 92.81 74 PRO A N 1
ATOM 547 C CA . PRO A 1 74 ? 36.029 1.278 -6.907 1.00 92.81 74 PRO A CA 1
ATOM 548 C C . PRO A 1 74 ? 37.130 0.490 -6.198 1.00 92.81 74 PRO A C 1
ATOM 550 O O . PRO A 1 74 ? 37.585 0.868 -5.117 1.00 92.81 74 PRO A O 1
ATOM 553 N N . MET A 1 75 ? 37.573 -0.602 -6.812 1.00 92.12 75 MET A N 1
ATOM 554 C CA . MET A 1 75 ? 38.551 -1.509 -6.222 1.00 92.12 75 MET A CA 1
ATOM 555 C C . MET A 1 75 ? 39.982 -1.022 -6.467 1.00 92.12 75 MET A C 1
ATOM 557 O O . MET A 1 75 ? 40.413 -0.895 -7.610 1.00 92.12 75 MET A O 1
ATOM 561 N N . THR A 1 76 ? 40.746 -0.799 -5.398 1.00 92.62 76 THR A N 1
ATOM 562 C CA . THR A 1 76 ? 42.152 -0.358 -5.458 1.00 92.62 76 THR A CA 1
ATOM 563 C C . THR A 1 76 ? 43.110 -1.422 -4.891 1.00 92.62 76 THR A C 1
ATOM 565 O O . THR A 1 76 ? 42.685 -2.311 -4.143 1.00 92.62 76 THR A O 1
ATOM 568 N N . PRO A 1 77 ? 44.419 -1.384 -5.218 1.00 90.06 77 PRO A N 1
ATOM 569 C CA . PRO A 1 77 ? 45.379 -2.418 -4.809 1.00 90.06 77 PRO A CA 1
ATOM 570 C C . PRO A 1 77 ? 45.483 -2.655 -3.297 1.00 90.06 77 PRO A C 1
ATOM 572 O O . PRO A 1 77 ? 45.722 -3.780 -2.866 1.00 90.06 77 PRO A O 1
ATOM 575 N N . ASP A 1 78 ? 45.288 -1.619 -2.479 1.00 88.81 78 ASP A N 1
ATOM 576 C CA . ASP A 1 78 ? 45.349 -1.696 -1.013 1.00 88.81 78 ASP A CA 1
ATOM 577 C C . ASP A 1 78 ? 44.184 -2.483 -0.388 1.00 88.81 78 ASP A C 1
ATOM 579 O O . ASP A 1 78 ? 44.173 -2.715 0.821 1.00 88.81 78 ASP A O 1
ATOM 583 N N . MET A 1 79 ? 43.195 -2.888 -1.191 1.00 90.44 79 MET A N 1
ATOM 584 C CA . MET A 1 79 ? 42.029 -3.638 -0.731 1.00 90.44 79 MET A CA 1
ATOM 585 C C . MET A 1 79 ? 42.219 -5.162 -0.782 1.00 90.44 79 MET A C 1
ATOM 587 O O . MET A 1 79 ? 41.371 -5.876 -0.249 1.00 90.44 79 MET A O 1
ATOM 591 N N . PHE A 1 80 ? 43.316 -5.679 -1.349 1.00 90.88 80 PHE A N 1
ATOM 592 C CA . PHE A 1 80 ? 43.493 -7.112 -1.638 1.00 90.88 80 PHE A CA 1
ATOM 593 C C . PHE A 1 80 ? 44.731 -7.741 -0.986 1.00 90.88 80 PHE A C 1
ATOM 595 O O . PHE A 1 80 ? 45.762 -7.094 -0.826 1.00 90.88 80 PHE A O 1
ATOM 602 N N . GLU A 1 81 ? 44.653 -9.042 -0.665 1.00 82.06 81 GLU A N 1
ATOM 603 C CA . GLU A 1 81 ? 45.816 -9.842 -0.220 1.00 82.06 81 GLU A CA 1
ATOM 604 C C . GLU A 1 81 ? 46.832 -10.024 -1.364 1.00 82.06 81 GLU A C 1
ATOM 606 O O . GLU A 1 81 ? 48.047 -9.963 -1.165 1.00 82.06 81 GLU A O 1
ATOM 611 N N . SER A 1 82 ? 46.322 -10.251 -2.576 1.00 82.12 82 SER A N 1
ATOM 612 C CA . SER A 1 82 ? 47.086 -10.391 -3.815 1.00 82.12 82 SER A CA 1
ATOM 613 C C . SER A 1 82 ? 46.161 -10.206 -5.016 1.00 82.12 82 SER A C 1
ATOM 615 O O . SER A 1 82 ? 45.052 -10.734 -4.996 1.00 82.12 82 SER A O 1
ATOM 617 N N . ILE A 1 83 ? 46.634 -9.521 -6.059 1.00 87.56 83 ILE A N 1
ATOM 618 C CA . ILE A 1 83 ? 45.912 -9.288 -7.323 1.00 87.56 83 ILE A CA 1
ATOM 619 C C . ILE A 1 83 ? 46.554 -10.071 -8.476 1.00 87.56 83 ILE A C 1
ATOM 621 O O . ILE A 1 83 ? 47.745 -10.407 -8.421 1.00 87.56 83 ILE A O 1
ATOM 625 N N . ASN A 1 84 ? 45.790 -10.344 -9.534 1.00 83.19 84 ASN A N 1
ATOM 626 C CA . ASN A 1 84 ? 46.312 -10.998 -10.732 1.00 83.19 84 ASN A CA 1
ATOM 627 C C . ASN A 1 84 ? 47.248 -10.046 -11.492 1.00 83.19 84 ASN A C 1
ATOM 629 O O . ASN A 1 84 ? 46.942 -8.875 -11.693 1.00 83.19 84 ASN A O 1
ATOM 633 N N . LYS A 1 85 ? 48.411 -10.538 -11.940 1.00 65.06 85 LYS A N 1
ATOM 634 C CA . LYS A 1 85 ? 49.337 -9.749 -12.769 1.00 65.06 85 LYS A CA 1
ATOM 635 C C . LYS A 1 85 ? 48.954 -9.861 -14.241 1.00 65.06 85 LYS A C 1
ATOM 637 O O . LYS A 1 85 ? 49.254 -10.878 -14.866 1.00 65.06 85 LYS A O 1
ATOM 642 N N . VAL A 1 86 ? 48.383 -8.800 -14.802 1.00 54.88 86 VAL A N 1
ATOM 643 C CA . VAL A 1 86 ? 48.067 -8.722 -16.233 1.00 54.88 86 VAL A CA 1
ATOM 644 C C . VAL A 1 86 ? 49.266 -8.144 -16.999 1.00 54.88 86 VAL A C 1
ATOM 646 O O . VAL A 1 86 ? 49.735 -7.035 -16.743 1.00 54.88 86 VAL A O 1
ATOM 649 N N . ASN A 1 87 ? 49.810 -8.912 -17.947 1.00 37.94 87 ASN A N 1
ATOM 650 C CA . ASN A 1 87 ? 50.794 -8.411 -18.910 1.00 37.94 87 ASN A CA 1
ATOM 651 C C . ASN A 1 87 ? 50.040 -7.689 -20.032 1.00 37.94 87 ASN A C 1
ATOM 653 O O . ASN A 1 87 ? 49.323 -8.353 -20.777 1.00 37.94 87 ASN A O 1
ATOM 657 N N . LYS A 1 88 ? 50.248 -6.375 -20.212 1.00 31.89 88 LYS A N 1
ATOM 658 C CA . LYS A 1 88 ? 49.742 -5.627 -21.381 1.00 31.89 88 LYS A CA 1
ATOM 659 C C . LYS A 1 88 ? 50.186 -6.309 -22.684 1.00 31.89 88 LYS A C 1
ATOM 661 O O . LYS A 1 88 ? 51.318 -6.125 -23.130 1.00 31.89 88 LYS A O 1
ATOM 666 N N . LYS A 1 89 ? 49.295 -7.092 -23.294 1.00 29.70 89 LYS A N 1
ATOM 667 C CA . LYS A 1 89 ? 49.399 -7.573 -24.673 1.00 29.70 89 LYS A CA 1
ATOM 668 C C . LYS A 1 89 ? 48.389 -6.799 -25.509 1.00 29.70 89 LYS A C 1
ATOM 670 O O . LYS A 1 89 ? 47.199 -6.850 -25.240 1.00 29.70 89 LYS A O 1
ATOM 675 N N . SER A 1 90 ? 48.887 -6.093 -26.517 1.00 29.25 90 SER A N 1
ATOM 676 C CA . SER A 1 90 ? 48.091 -5.602 -27.640 1.00 29.25 90 SER A CA 1
ATOM 677 C C . SER A 1 90 ? 47.391 -6.781 -28.323 1.00 29.25 90 SER A C 1
ATOM 679 O O . SER A 1 90 ? 48.063 -7.765 -28.651 1.00 29.25 90 SER A O 1
ATOM 681 N N . GLU A 1 91 ? 46.079 -6.686 -28.527 1.00 35.81 91 GLU A N 1
ATOM 682 C CA . GLU A 1 91 ? 45.278 -7.675 -29.252 1.00 35.81 91 GLU A CA 1
ATOM 683 C C . GLU A 1 91 ? 45.871 -7.949 -30.641 1.00 35.81 91 GLU A C 1
ATOM 685 O O . GLU A 1 91 ? 46.153 -7.034 -31.417 1.00 35.81 91 GLU A O 1
ATOM 690 N N . ALA A 1 92 ? 46.097 -9.225 -30.950 1.00 41.41 92 ALA A N 1
ATOM 691 C CA . ALA A 1 92 ? 46.504 -9.669 -32.275 1.00 41.41 92 ALA A CA 1
ATOM 692 C C . ALA A 1 92 ? 45.242 -10.024 -33.071 1.00 41.41 92 ALA A C 1
ATOM 694 O O . ALA A 1 92 ? 44.635 -11.064 -32.828 1.00 41.41 92 ALA A O 1
ATOM 695 N N . VAL A 1 93 ? 44.850 -9.164 -34.010 1.00 56.91 93 VAL A N 1
ATOM 696 C CA . VAL A 1 93 ? 43.782 -9.454 -34.978 1.00 56.91 93 VAL A CA 1
ATOM 697 C C . VAL A 1 93 ? 44.355 -10.279 -36.133 1.00 56.91 93 VAL A C 1
ATOM 699 O O . VAL A 1 93 ? 45.449 -9.989 -36.622 1.00 56.91 93 VAL A O 1
ATOM 702 N N . ASP A 1 94 ? 43.633 -11.315 -36.571 1.00 72.75 94 ASP A N 1
ATOM 703 C CA . ASP A 1 94 ? 44.002 -12.103 -37.753 1.00 72.75 94 ASP A CA 1
ATOM 704 C C . ASP A 1 94 ? 43.913 -11.233 -39.016 1.00 72.75 94 ASP A C 1
ATOM 706 O O . ASP A 1 94 ? 42.838 -10.967 -39.554 1.00 72.75 94 ASP A O 1
ATOM 710 N N . GLU A 1 95 ? 45.074 -10.794 -39.505 1.00 75.25 95 GLU A N 1
ATOM 711 C CA . GLU A 1 95 ? 45.226 -9.950 -40.693 1.00 75.25 95 GLU A CA 1
ATOM 712 C C . GLU A 1 95 ? 44.584 -10.539 -41.969 1.00 75.25 95 GLU A C 1
ATOM 714 O O . GLU A 1 95 ? 44.310 -9.796 -42.920 1.00 75.25 95 GLU A O 1
ATOM 719 N N . ASN A 1 96 ? 44.354 -11.857 -42.026 1.00 82.12 96 ASN A N 1
ATOM 720 C CA . ASN A 1 96 ? 43.779 -12.531 -43.193 1.00 82.12 96 ASN A CA 1
ATOM 721 C C . ASN A 1 96 ? 42.260 -12.716 -43.114 1.00 82.12 96 ASN A C 1
ATOM 723 O O . ASN A 1 96 ? 41.658 -13.160 -44.096 1.00 82.12 96 ASN A O 1
ATOM 727 N N . ALA A 1 97 ? 41.627 -12.379 -41.992 1.00 86.06 97 ALA A N 1
ATOM 728 C CA . ALA A 1 97 ? 40.185 -12.491 -41.859 1.00 86.06 97 ALA A CA 1
ATOM 729 C C . ALA A 1 97 ? 39.445 -11.435 -42.694 1.00 86.06 97 ALA A C 1
ATOM 731 O O . ALA A 1 97 ? 40.004 -10.389 -43.035 1.00 86.06 97 ALA A O 1
ATOM 732 N N . LYS A 1 98 ? 38.183 -11.713 -43.047 1.00 89.94 98 LYS A N 1
ATOM 733 C CA . LYS A 1 98 ? 37.327 -10.771 -43.784 1.00 89.94 98 LYS A CA 1
ATOM 734 C C . LYS A 1 98 ? 37.051 -9.523 -42.941 1.00 89.94 98 LYS A C 1
ATOM 736 O O . LYS A 1 98 ? 36.880 -9.617 -41.733 1.00 89.94 98 LYS A O 1
ATOM 741 N N . ALA A 1 99 ? 37.002 -8.365 -43.585 1.00 89.94 99 ALA A N 1
ATOM 742 C CA . ALA A 1 99 ? 36.770 -7.095 -42.919 1.00 89.94 99 ALA A CA 1
ATOM 743 C C . ALA A 1 99 ? 35.285 -6.712 -42.952 1.00 89.94 99 ALA A C 1
ATOM 745 O O . ALA A 1 99 ? 34.718 -6.469 -44.021 1.00 89.94 99 ALA A O 1
ATOM 746 N N . VAL A 1 100 ? 34.674 -6.621 -41.773 1.00 89.31 100 VAL A N 1
ATOM 747 C CA . VAL A 1 100 ? 33.307 -6.126 -41.567 1.00 89.31 100 VAL A CA 1
ATOM 748 C C . VAL A 1 100 ? 33.379 -4.952 -40.607 1.00 89.31 100 VAL A C 1
ATOM 750 O O . VAL A 1 100 ? 34.103 -5.019 -39.621 1.00 89.31 100 VAL A O 1
ATOM 753 N N . LEU A 1 101 ? 32.669 -3.869 -40.904 1.00 86.81 101 LEU A N 1
ATOM 754 C CA . LEU A 1 101 ? 32.710 -2.661 -40.088 1.00 86.81 101 LEU A CA 1
ATOM 755 C C . LEU A 1 101 ? 31.892 -2.840 -38.796 1.00 86.81 101 LEU A C 1
ATOM 757 O O . LEU A 1 101 ? 30.722 -3.203 -38.866 1.00 86.81 101 LEU A O 1
ATOM 761 N N . LYS A 1 102 ? 32.475 -2.547 -37.632 1.00 84.81 102 LYS A N 1
ATOM 762 C CA . LYS A 1 102 ? 31.822 -2.658 -36.315 1.00 84.81 102 LYS A CA 1
ATOM 763 C C . LYS A 1 102 ? 30.852 -1.504 -36.031 1.00 84.81 102 LYS A C 1
ATOM 765 O O . LYS A 1 102 ? 29.798 -1.704 -35.440 1.00 84.81 102 LYS A O 1
ATOM 770 N N . LEU A 1 103 ? 31.188 -0.287 -36.470 1.00 80.50 103 LEU A N 1
ATOM 771 C CA . LEU A 1 103 ? 30.430 0.949 -36.217 1.00 80.50 103 LEU A CA 1
ATOM 772 C C . LEU A 1 103 ? 30.305 1.797 -37.489 1.00 80.50 103 LEU A C 1
ATOM 774 O O . LEU A 1 103 ? 31.113 1.667 -38.398 1.00 80.50 103 LEU A O 1
ATOM 778 N N . ASN A 1 104 ? 29.319 2.695 -37.561 1.00 84.81 104 ASN A N 1
ATOM 779 C CA . ASN A 1 104 ? 29.145 3.591 -38.714 1.00 84.81 104 ASN A CA 1
ATOM 780 C C . ASN A 1 104 ? 30.397 4.467 -38.946 1.00 84.81 104 ASN A C 1
ATOM 782 O O . ASN A 1 104 ? 30.873 5.101 -38.004 1.00 84.81 104 ASN A O 1
ATOM 786 N N . LYS A 1 105 ? 30.865 4.592 -40.195 1.00 85.88 105 LYS A N 1
ATOM 787 C CA . LYS A 1 105 ? 31.939 5.526 -40.591 1.00 85.88 105 LYS A CA 1
ATOM 788 C C . LYS A 1 105 ? 31.532 6.402 -41.773 1.00 85.88 105 LYS A C 1
ATOM 790 O O . LYS A 1 105 ? 30.738 5.995 -42.624 1.00 85.88 105 LYS A O 1
ATOM 795 N N . LYS A 1 106 ? 32.079 7.617 -41.823 1.00 87.25 106 LYS A N 1
ATOM 796 C CA . LYS A 1 106 ? 31.768 8.615 -42.851 1.00 87.25 106 LYS A CA 1
ATOM 797 C C . LYS A 1 106 ? 32.796 8.601 -43.979 1.00 87.25 106 LYS A C 1
ATOM 799 O O . LYS A 1 106 ? 33.916 8.109 -43.842 1.00 87.25 106 LYS A O 1
ATOM 804 N N . VAL A 1 107 ? 32.410 9.174 -45.115 1.00 86.25 107 VAL A N 1
ATOM 805 C CA . VAL A 1 107 ? 33.310 9.422 -46.242 1.00 86.25 107 VAL A CA 1
ATOM 806 C C . VAL A 1 107 ? 34.565 10.184 -45.794 1.00 86.25 107 VAL A C 1
ATOM 808 O O . VAL A 1 107 ? 34.489 11.201 -45.108 1.00 86.25 107 VAL A O 1
ATOM 811 N N . GLY A 1 108 ? 35.736 9.699 -46.208 1.00 79.50 108 GLY A N 1
ATOM 812 C CA . GLY A 1 108 ? 37.044 10.271 -45.882 1.00 79.50 108 GLY A CA 1
ATOM 813 C C . GLY A 1 108 ? 37.717 9.703 -44.627 1.00 79.50 108 GLY A C 1
ATOM 814 O O . GLY A 1 108 ? 38.921 9.930 -44.463 1.00 79.50 108 GLY A O 1
ATOM 815 N N . ASP A 1 109 ? 36.997 8.941 -43.796 1.00 86.19 109 ASP A N 1
ATOM 816 C CA . ASP A 1 109 ? 37.549 8.325 -42.585 1.00 86.19 109 ASP A CA 1
ATOM 817 C C . ASP A 1 109 ? 38.516 7.181 -42.918 1.00 86.19 109 ASP A C 1
ATOM 819 O O . ASP A 1 109 ? 38.312 6.426 -43.874 1.00 86.19 109 ASP A O 1
ATOM 823 N N . LEU A 1 110 ? 39.566 7.043 -42.102 1.00 88.56 110 LEU A N 1
ATOM 824 C CA . LEU A 1 110 ? 40.499 5.917 -42.146 1.00 88.56 110 LEU A CA 1
ATOM 825 C C . LEU A 1 110 ? 39.918 4.716 -41.397 1.00 88.56 110 LEU A C 1
ATOM 827 O O . LEU A 1 110 ? 39.344 4.868 -40.320 1.00 88.56 110 LEU A O 1
ATOM 831 N N . ILE A 1 111 ? 40.095 3.526 -41.965 1.00 84.88 111 ILE A N 1
ATOM 832 C CA . ILE A 1 111 ? 39.721 2.264 -41.321 1.00 84.88 111 ILE A CA 1
ATOM 833 C C . ILE A 1 111 ? 40.892 1.786 -40.460 1.00 84.88 111 ILE A C 1
ATOM 835 O O . ILE A 1 111 ? 41.981 1.526 -40.975 1.00 84.88 111 ILE A O 1
ATOM 839 N N . GLU A 1 112 ? 40.676 1.660 -39.160 1.00 86.38 112 GLU A N 1
ATOM 840 C CA . GLU A 1 112 ? 41.606 1.109 -38.179 1.00 86.38 112 GLU A CA 1
ATOM 841 C C . GLU A 1 112 ? 41.139 -0.278 -37.721 1.00 86.38 112 GLU A C 1
ATOM 843 O O . GLU A 1 112 ? 40.006 -0.689 -37.960 1.00 86.38 112 GLU A O 1
ATOM 848 N N . VAL A 1 113 ? 42.019 -1.033 -37.060 1.00 80.50 113 VAL A N 1
ATOM 849 C CA . VAL A 1 113 ? 41.711 -2.402 -36.607 1.00 80.50 113 VAL A CA 1
ATOM 850 C C . VAL A 1 113 ? 40.544 -2.421 -35.611 1.00 80.50 113 VAL A C 1
ATOM 852 O O . VAL A 1 113 ? 39.717 -3.324 -35.666 1.00 80.50 113 VAL A O 1
ATOM 855 N N . ILE A 1 114 ? 40.438 -1.396 -34.759 1.00 78.94 114 ILE A N 1
ATOM 856 C CA . ILE A 1 114 ? 39.353 -1.247 -33.777 1.00 78.94 114 ILE A CA 1
ATOM 857 C C . ILE A 1 114 ? 37.978 -1.013 -34.422 1.00 78.94 114 ILE A C 1
ATOM 859 O O . ILE A 1 114 ? 36.946 -1.235 -33.792 1.00 78.94 114 ILE A O 1
ATOM 863 N N . ASP A 1 115 ? 37.952 -0.591 -35.688 1.00 82.12 115 ASP A N 1
ATOM 864 C CA . ASP A 1 115 ? 36.716 -0.361 -36.434 1.00 82.12 115 ASP A CA 1
ATOM 865 C C . ASP A 1 115 ? 36.154 -1.635 -37.070 1.00 82.12 115 ASP A C 1
ATOM 867 O O . ASP A 1 115 ? 35.104 -1.580 -37.715 1.00 82.12 115 ASP A O 1
ATOM 871 N N . LEU A 1 116 ? 36.862 -2.761 -36.955 1.00 85.62 116 LEU A N 1
ATOM 872 C CA . LEU A 1 116 ? 36.509 -4.015 -37.602 1.00 85.62 116 LEU A CA 1
ATOM 873 C C . LEU A 1 116 ? 35.941 -5.009 -36.592 1.00 85.62 116 LEU A C 1
ATOM 875 O O . LEU A 1 116 ? 36.406 -5.130 -35.462 1.00 85.62 116 LEU A O 1
ATOM 879 N N . GLU A 1 117 ? 34.910 -5.718 -37.025 1.00 84.56 117 GLU A N 1
ATOM 880 C CA . GLU A 1 117 ? 34.225 -6.733 -36.241 1.00 84.56 117 GLU A CA 1
ATOM 881 C C . GLU A 1 117 ? 35.095 -7.986 -36.080 1.00 84.56 117 GLU A C 1
ATOM 883 O O . GLU A 1 117 ? 35.869 -8.341 -36.977 1.00 84.56 117 GLU A O 1
ATOM 888 N N . ASN A 1 118 ? 34.964 -8.674 -34.942 1.00 80.56 118 ASN A N 1
ATOM 889 C CA . ASN A 1 118 ? 35.763 -9.867 -34.684 1.00 80.56 118 ASN A CA 1
ATOM 890 C C . ASN A 1 118 ? 35.255 -11.046 -35.548 1.00 80.56 118 ASN A C 1
ATOM 892 O O . ASN A 1 118 ? 34.075 -11.406 -35.462 1.00 80.56 118 ASN A O 1
ATOM 896 N N . PRO A 1 119 ? 36.129 -11.704 -36.338 1.00 79.38 119 PRO A N 1
ATOM 897 C CA . PRO A 1 119 ? 35.752 -12.825 -37.201 1.00 79.38 119 PRO A CA 1
ATOM 898 C C . PRO A 1 119 ? 35.050 -13.988 -36.490 1.00 79.38 119 PRO A C 1
ATOM 900 O O . PRO A 1 119 ? 34.308 -14.729 -37.131 1.00 79.38 119 PRO A O 1
ATOM 903 N N . MET A 1 120 ? 35.236 -14.142 -35.173 1.00 76.94 120 MET A N 1
ATOM 904 C CA . MET A 1 120 ? 34.552 -15.166 -34.371 1.00 76.94 120 MET A CA 1
ATOM 905 C C . MET A 1 120 ? 33.022 -15.009 -34.338 1.00 76.94 120 MET A C 1
ATOM 907 O O . MET A 1 120 ? 32.321 -15.973 -34.031 1.00 76.94 120 MET A O 1
ATOM 911 N N . HIS A 1 121 ? 32.487 -13.828 -34.662 1.00 75.00 121 HIS A N 1
ATOM 912 C CA . HIS A 1 121 ? 31.042 -13.575 -34.673 1.00 75.00 121 HIS A CA 1
ATOM 913 C C . HIS A 1 121 ? 30.396 -13.769 -36.052 1.00 75.00 121 HIS A C 1
ATOM 915 O O . HIS A 1 121 ? 29.170 -13.733 -36.163 1.00 75.00 121 HIS A O 1
ATOM 921 N N . PHE A 1 122 ? 31.190 -14.005 -37.101 1.00 82.31 122 PHE A N 1
ATOM 922 C CA . PHE A 1 122 ? 30.698 -13.993 -38.478 1.00 82.31 122 PHE A CA 1
ATOM 923 C C . PHE A 1 122 ? 29.724 -15.123 -38.791 1.00 82.31 122 PHE A C 1
ATOM 925 O O . PHE A 1 122 ? 28.739 -14.866 -39.475 1.00 82.31 122 PHE A O 1
ATOM 932 N N . ASP A 1 123 ? 29.934 -16.326 -38.255 1.00 74.31 123 ASP A N 1
ATOM 933 C CA . ASP A 1 123 ? 29.021 -17.454 -38.483 1.00 74.31 123 ASP A CA 1
ATOM 934 C C . ASP A 1 123 ? 27.629 -17.162 -37.895 1.00 74.31 123 ASP A C 1
ATOM 936 O O . ASP A 1 123 ? 26.622 -17.282 -38.587 1.00 74.31 123 ASP A O 1
ATOM 940 N N . LYS A 1 124 ? 27.566 -16.635 -36.661 1.00 71.25 124 LYS A N 1
ATOM 941 C CA . LYS A 1 124 ? 26.297 -16.239 -36.017 1.00 71.25 124 LYS A CA 1
ATOM 942 C C . LYS A 1 124 ? 25.606 -15.080 -36.746 1.00 71.25 124 LYS A C 1
ATOM 944 O O . LYS A 1 124 ? 24.379 -15.053 -36.858 1.00 71.25 124 LYS A O 1
ATOM 949 N N . MET A 1 125 ? 26.384 -14.108 -37.229 1.00 79.12 125 MET A N 1
ATOM 950 C CA . MET A 1 125 ? 25.863 -12.958 -37.976 1.00 79.12 125 MET A CA 1
ATOM 951 C C . MET A 1 125 ? 25.378 -13.355 -39.377 1.00 79.12 125 MET A C 1
ATOM 953 O O . MET A 1 125 ? 24.376 -12.814 -39.844 1.00 79.12 125 MET A O 1
ATOM 957 N N . ALA A 1 126 ? 26.043 -14.310 -40.031 1.00 76.69 126 ALA A N 1
ATOM 958 C CA . ALA A 1 126 ? 25.616 -14.875 -41.307 1.00 76.69 126 ALA A CA 1
ATOM 959 C C . ALA A 1 126 ? 24.342 -15.723 -41.147 1.00 76.69 126 ALA A C 1
ATOM 961 O O . ALA A 1 126 ? 23.405 -15.543 -41.922 1.00 76.69 126 ALA A O 1
ATOM 962 N N . ASP A 1 127 ? 24.254 -16.553 -40.100 1.00 74.00 127 ASP A N 1
ATOM 963 C CA . ASP A 1 127 ? 23.055 -17.343 -39.765 1.00 74.00 127 ASP A CA 1
ATOM 964 C C . ASP A 1 127 ? 21.829 -16.456 -39.484 1.00 74.00 127 ASP A C 1
ATOM 966 O O . ASP A 1 127 ? 20.691 -16.837 -39.761 1.00 74.00 127 ASP A O 1
ATOM 970 N N . SER A 1 128 ? 22.063 -15.239 -38.981 1.00 75.00 128 SER A N 1
ATOM 971 C CA . SER A 1 128 ? 21.027 -14.235 -38.704 1.00 75.00 128 SER A CA 1
ATOM 972 C C . SER A 1 128 ? 20.752 -13.283 -39.883 1.00 75.00 128 SER A C 1
ATOM 974 O O . SER A 1 128 ? 20.002 -12.321 -39.719 1.00 75.00 128 SER A O 1
ATOM 976 N N . ASN A 1 129 ? 21.346 -13.516 -41.064 1.00 74.75 129 ASN A N 1
ATOM 977 C CA . ASN A 1 129 ? 21.278 -12.647 -42.254 1.00 74.75 129 ASN A CA 1
ATOM 978 C C . ASN A 1 129 ? 21.724 -11.186 -42.023 1.00 74.75 129 ASN A C 1
ATOM 980 O O . ASN A 1 129 ? 21.322 -10.287 -42.765 1.00 74.75 129 ASN A O 1
ATOM 984 N N . LEU A 1 130 ? 22.560 -10.931 -41.013 1.00 71.19 130 LEU A N 1
ATOM 985 C CA . LEU A 1 130 ? 23.075 -9.593 -40.702 1.00 71.19 130 LEU A CA 1
ATOM 986 C C . LEU A 1 130 ? 24.240 -9.194 -41.614 1.00 71.19 130 LEU A C 1
ATOM 988 O O . LEU A 1 130 ? 24.412 -8.012 -41.900 1.00 71.19 130 LEU A O 1
ATOM 992 N N . ILE A 1 131 ? 25.021 -10.169 -42.091 1.00 83.62 131 ILE A N 1
ATOM 993 C CA . ILE A 1 131 ? 26.156 -9.953 -42.997 1.00 83.62 131 ILE A CA 1
ATOM 994 C C . ILE A 1 131 ? 26.165 -10.995 -44.119 1.00 83.62 131 ILE A C 1
ATOM 996 O O . ILE A 1 131 ? 25.740 -12.132 -43.930 1.00 83.62 131 ILE A O 1
ATOM 1000 N N . VAL A 1 132 ? 26.708 -10.630 -45.285 1.00 80.44 132 VAL A N 1
ATOM 1001 C CA . VAL A 1 132 ? 26.939 -11.563 -46.401 1.00 80.44 132 VAL A CA 1
ATOM 1002 C C . VAL A 1 132 ? 28.414 -11.534 -46.780 1.00 80.44 132 VAL A C 1
ATOM 1004 O O . VAL A 1 132 ? 28.899 -10.575 -47.379 1.00 80.44 132 VAL A O 1
ATOM 1007 N N . LEU A 1 133 ? 29.139 -12.599 -46.437 1.00 85.00 133 LEU A N 1
ATOM 1008 C CA . LEU A 1 133 ? 30.559 -12.731 -46.750 1.00 85.00 133 LEU A CA 1
ATOM 1009 C C . LEU A 1 133 ? 30.741 -13.469 -48.076 1.00 85.00 133 LEU A C 1
ATOM 1011 O O . LEU A 1 133 ? 30.588 -14.685 -48.160 1.00 85.00 133 LEU A O 1
ATOM 1015 N N . ASN A 1 134 ? 31.079 -12.724 -49.125 1.00 82.25 134 ASN A N 1
ATOM 1016 C CA . ASN A 1 134 ? 31.398 -13.270 -50.440 1.00 82.25 134 ASN A CA 1
ATOM 1017 C C . ASN A 1 134 ? 32.899 -13.093 -50.766 1.00 82.25 134 ASN A C 1
ATOM 1019 O O . ASN A 1 134 ? 33.692 -12.573 -49.973 1.00 82.25 134 ASN A O 1
ATOM 1023 N N . ASN A 1 135 ? 33.313 -13.533 -51.955 1.00 80.50 135 ASN A N 1
ATOM 1024 C CA . ASN A 1 135 ? 34.710 -13.428 -52.394 1.00 80.50 135 ASN A CA 1
ATOM 1025 C C . ASN A 1 135 ? 35.182 -11.982 -52.632 1.00 80.50 135 ASN A C 1
ATOM 1027 O O . ASN A 1 135 ? 36.383 -11.767 -52.774 1.00 80.50 135 ASN A O 1
ATOM 1031 N N . GLU A 1 136 ? 34.270 -11.012 -52.675 1.00 82.94 136 GLU A N 1
ATOM 1032 C CA . GLU A 1 136 ? 34.562 -9.599 -52.937 1.00 82.94 136 GLU A CA 1
ATOM 1033 C C . GLU A 1 136 ? 34.914 -8.831 -51.655 1.00 82.94 136 GLU A C 1
ATOM 1035 O O . GLU A 1 136 ? 35.530 -7.767 -51.736 1.00 82.94 136 GLU A O 1
ATOM 1040 N N . VAL A 1 137 ? 34.567 -9.380 -50.482 1.00 88.88 137 VAL A N 1
ATOM 1041 C CA . VAL A 1 137 ? 34.920 -8.809 -49.175 1.00 88.88 137 VAL A CA 1
ATOM 1042 C C . VAL A 1 137 ? 36.431 -8.880 -48.979 1.00 88.88 137 VAL A C 1
ATOM 1044 O O . VAL A 1 137 ? 37.031 -9.952 -49.097 1.00 88.88 137 VAL A O 1
ATOM 1047 N N . LEU A 1 138 ? 37.046 -7.744 -48.681 1.00 91.12 138 LEU A N 1
ATOM 1048 C CA . LEU A 1 138 ? 38.485 -7.609 -48.477 1.00 91.12 138 LEU A CA 1
ATOM 1049 C C . LEU A 1 138 ? 38.910 -8.129 -47.102 1.00 91.12 138 LEU A C 1
ATOM 1051 O O . LEU A 1 138 ? 38.079 -8.293 -46.207 1.00 91.12 138 LEU A O 1
ATOM 1055 N N . THR A 1 139 ? 40.200 -8.413 -46.926 1.00 90.88 139 THR A N 1
ATOM 1056 C CA . THR A 1 139 ? 40.725 -8.806 -45.610 1.00 90.88 139 THR A CA 1
ATOM 1057 C C . THR A 1 139 ? 41.088 -7.603 -44.745 1.00 90.88 139 THR A C 1
ATOM 1059 O O . THR A 1 139 ? 41.305 -6.502 -45.254 1.00 90.88 139 THR A O 1
ATOM 1062 N N . VAL A 1 140 ? 41.220 -7.812 -43.431 1.00 85.62 140 VAL A N 1
ATOM 1063 C CA . VAL A 1 140 ? 41.695 -6.803 -42.466 1.00 85.62 140 VAL A CA 1
ATOM 1064 C C . VAL A 1 140 ? 42.960 -6.103 -42.985 1.00 85.62 140 VAL A C 1
ATOM 1066 O O . VAL A 1 140 ? 43.027 -4.876 -43.042 1.00 85.62 140 VAL A O 1
ATOM 1069 N N . LYS A 1 141 ? 43.934 -6.868 -43.487 1.00 88.31 141 LYS A N 1
ATOM 1070 C CA . LYS A 1 141 ? 45.175 -6.335 -44.069 1.00 88.31 141 LYS A CA 1
ATOM 1071 C C . LYS A 1 141 ? 44.982 -5.426 -45.283 1.00 88.31 141 LYS A C 1
ATOM 1073 O O . LYS A 1 141 ? 45.816 -4.562 -45.545 1.00 88.31 141 LYS A O 1
ATOM 1078 N N . GLU A 1 142 ? 43.944 -5.663 -46.073 1.00 84.12 142 GLU A N 1
ATOM 1079 C CA . GLU A 1 142 ? 43.689 -4.922 -47.309 1.00 84.12 142 GLU A CA 1
ATOM 1080 C C . GLU A 1 142 ? 42.953 -3.602 -47.058 1.00 84.12 142 GLU A C 1
ATOM 1082 O O . GLU A 1 142 ? 43.097 -2.670 -47.857 1.00 84.12 142 GLU A O 1
ATOM 1087 N N . VAL A 1 143 ? 42.201 -3.513 -45.955 1.00 88.88 143 VAL A N 1
ATOM 1088 C CA . VAL A 1 143 ? 41.355 -2.355 -45.633 1.00 88.88 143 VAL A CA 1
ATOM 1089 C C . VAL A 1 143 ? 41.977 -1.404 -44.613 1.00 88.88 143 VAL A C 1
ATOM 1091 O O . VAL A 1 143 ? 41.731 -0.202 -44.687 1.00 88.88 143 VAL A O 1
ATOM 1094 N N . VAL A 1 144 ? 42.792 -1.904 -43.678 1.00 87.88 144 VAL A N 1
ATOM 1095 C CA . VAL A 1 144 ? 43.361 -1.073 -42.608 1.00 87.88 144 VAL A CA 1
ATOM 1096 C C . VAL A 1 144 ? 44.284 -0.002 -43.203 1.00 87.88 144 VAL A C 1
ATOM 1098 O O . VAL A 1 144 ? 45.160 -0.279 -44.025 1.00 87.88 144 VAL A O 1
ATOM 1101 N N . GLY A 1 145 ? 44.064 1.253 -42.808 1.00 83.69 145 GLY A N 1
ATOM 1102 C CA . GLY A 1 145 ? 44.762 2.434 -43.317 1.00 83.69 145 GLY A CA 1
ATOM 1103 C C . GLY A 1 145 ? 44.229 2.977 -44.649 1.00 83.69 145 GLY A C 1
ATOM 1104 O O . GLY A 1 145 ? 44.838 3.885 -45.221 1.00 83.69 145 GLY A O 1
ATOM 1105 N N . LYS A 1 146 ? 43.115 2.448 -45.174 1.00 88.81 146 LYS A N 1
ATOM 1106 C CA . LYS A 1 146 ? 42.432 2.979 -46.366 1.00 88.81 146 LYS A CA 1
ATOM 1107 C C . LYS A 1 146 ? 41.308 3.935 -45.981 1.00 88.81 146 LYS A C 1
ATOM 1109 O O . LYS A 1 146 ? 40.712 3.800 -44.916 1.00 88.81 146 LYS A O 1
ATOM 1114 N N . LYS A 1 147 ? 41.034 4.901 -46.863 1.00 89.81 147 LYS A N 1
ATOM 1115 C CA . LYS A 1 147 ? 39.946 5.871 -46.701 1.00 89.81 147 LYS A CA 1
ATOM 1116 C C . LYS A 1 147 ? 38.676 5.411 -47.393 1.00 89.81 147 LYS A C 1
ATOM 1118 O O . LYS A 1 147 ? 38.748 4.898 -48.510 1.00 89.81 147 LYS A O 1
ATOM 1123 N N . LEU A 1 148 ? 37.533 5.656 -46.763 1.00 88.19 148 LEU A N 1
ATOM 1124 C CA . LEU A 1 148 ? 36.221 5.410 -47.359 1.00 88.19 148 LEU A CA 1
ATOM 1125 C C . LEU A 1 148 ? 35.850 6.484 -48.395 1.00 88.19 148 LEU A C 1
ATOM 1127 O O . LEU A 1 148 ? 36.053 7.672 -48.155 1.00 88.19 148 LEU A O 1
ATOM 1131 N N . VAL A 1 149 ? 35.256 6.088 -49.527 1.00 87.62 149 VAL A N 1
ATOM 1132 C CA . VAL A 1 149 ? 34.753 7.022 -50.569 1.00 87.62 149 VAL A CA 1
ATOM 1133 C C . VAL A 1 149 ? 33.250 7.312 -50.474 1.00 87.62 149 VAL A C 1
ATOM 1135 O O . VAL A 1 149 ? 32.730 8.131 -51.229 1.00 87.62 149 VAL A O 1
ATOM 1138 N N . LYS A 1 150 ? 32.548 6.649 -49.550 1.00 82.00 150 LYS A N 1
ATOM 1139 C CA . LYS A 1 150 ? 31.130 6.858 -49.226 1.00 82.00 150 LYS A CA 1
ATOM 1140 C C . LYS A 1 150 ? 30.892 6.577 -47.742 1.00 82.00 150 LYS A C 1
ATOM 1142 O O . LYS A 1 150 ? 31.714 5.909 -47.120 1.00 82.00 150 LYS A O 1
ATOM 1147 N N . ASP A 1 151 ? 29.777 7.055 -47.203 1.00 86.62 151 ASP A N 1
ATOM 1148 C CA . ASP A 1 151 ? 29.342 6.690 -45.852 1.00 86.62 151 ASP A CA 1
ATOM 1149 C C . ASP A 1 151 ? 29.002 5.192 -45.802 1.00 86.62 151 ASP A C 1
ATOM 1151 O O . ASP A 1 151 ? 28.367 4.658 -46.718 1.00 86.62 151 ASP A O 1
ATOM 1155 N N . VAL A 1 152 ? 29.439 4.510 -44.742 1.00 85.12 152 VAL A N 1
ATOM 1156 C CA . VAL A 1 152 ? 29.244 3.068 -44.552 1.00 85.12 152 VAL A CA 1
ATOM 1157 C C . VAL A 1 152 ? 28.680 2.817 -43.159 1.00 85.12 152 VAL A C 1
ATOM 1159 O O . VAL A 1 152 ? 29.220 3.285 -42.158 1.00 85.12 152 VAL A O 1
ATOM 1162 N N . VAL A 1 153 ? 27.570 2.086 -43.097 1.00 84.88 153 VAL A N 1
ATOM 1163 C CA . VAL A 1 153 ? 26.918 1.721 -41.835 1.00 84.88 153 VAL A CA 1
ATOM 1164 C C . VAL A 1 153 ? 27.581 0.493 -41.205 1.00 84.88 153 VAL A C 1
ATOM 1166 O O . VAL A 1 153 ? 28.242 -0.290 -41.891 1.00 84.88 153 VAL A O 1
ATOM 1169 N N . ALA A 1 154 ? 27.409 0.322 -39.898 1.00 86.25 154 ALA A N 1
ATOM 1170 C CA . ALA A 1 154 ? 27.864 -0.844 -39.152 1.00 86.25 154 ALA A CA 1
ATOM 1171 C C . ALA A 1 154 ? 27.356 -2.157 -39.775 1.00 86.25 154 ALA A C 1
ATOM 1173 O O . ALA A 1 154 ? 26.350 -2.177 -40.484 1.00 86.25 154 ALA A O 1
ATOM 1174 N N . LEU A 1 155 ? 28.068 -3.250 -39.501 1.00 85.94 155 LEU A N 1
ATOM 1175 C CA . LEU A 1 155 ? 27.838 -4.592 -40.040 1.00 85.94 155 LEU A CA 1
ATOM 1176 C C . LEU A 1 155 ? 27.937 -4.681 -41.572 1.00 85.94 155 LEU A C 1
ATOM 1178 O O . LEU A 1 155 ? 27.475 -5.642 -42.177 1.00 85.94 155 LEU A O 1
ATOM 1182 N N . THR A 1 156 ? 28.583 -3.712 -42.226 1.00 88.50 156 THR A N 1
ATOM 1183 C CA . THR A 1 156 ? 28.813 -3.767 -43.676 1.00 88.50 156 THR A CA 1
ATOM 1184 C C . THR A 1 156 ? 30.152 -4.449 -43.984 1.00 88.50 156 THR A C 1
ATOM 1186 O O . THR A 1 156 ? 31.197 -3.955 -43.543 1.00 88.50 156 THR A O 1
ATOM 1189 N N . PRO A 1 157 ? 30.174 -5.546 -44.767 1.00 91.62 157 PRO A N 1
ATOM 1190 C CA . PRO A 1 157 ? 31.410 -6.116 -45.298 1.00 91.62 157 PRO A CA 1
ATOM 1191 C C . PRO A 1 157 ? 32.100 -5.150 -46.268 1.00 91.62 157 PRO A C 1
ATOM 1193 O O . PRO A 1 157 ? 31.477 -4.635 -47.199 1.00 91.62 157 PRO A O 1
ATOM 1196 N N . ILE A 1 158 ? 33.394 -4.903 -46.067 1.00 90.50 158 ILE A N 1
ATOM 1197 C CA . ILE A 1 158 ? 34.135 -3.905 -46.844 1.00 90.50 158 ILE A CA 1
ATOM 1198 C C . ILE A 1 158 ? 34.605 -4.513 -48.166 1.00 90.50 158 ILE A C 1
ATOM 1200 O O . ILE A 1 158 ? 35.342 -5.499 -48.191 1.00 90.50 158 ILE A O 1
ATOM 1204 N N . VAL A 1 159 ? 34.224 -3.880 -49.274 1.00 91.25 159 VAL A N 1
ATOM 1205 C CA . VAL A 1 159 ? 34.615 -4.264 -50.639 1.00 91.25 159 VAL A CA 1
ATOM 1206 C C . VAL A 1 159 ? 35.413 -3.143 -51.313 1.00 91.25 159 VAL A C 1
ATOM 1208 O O . VAL A 1 159 ? 35.344 -1.980 -50.916 1.00 91.25 159 VAL A O 1
ATOM 1211 N N . GLY A 1 160 ? 36.175 -3.472 -52.360 1.00 85.19 160 GLY A N 1
ATOM 1212 C CA . GLY A 1 160 ? 37.133 -2.544 -52.982 1.00 85.19 160 GLY A CA 1
ATOM 1213 C C . GLY A 1 160 ? 36.549 -1.225 -53.503 1.00 85.19 160 GLY A C 1
ATOM 1214 O O . GLY A 1 160 ? 37.219 -0.200 -53.437 1.00 85.19 160 GLY A O 1
ATOM 1215 N N . GLU A 1 161 ? 35.296 -1.213 -53.961 1.00 84.88 161 GLU A N 1
ATOM 1216 C CA . GLU A 1 161 ? 34.602 0.007 -54.412 1.00 84.88 161 GLU A CA 1
ATOM 1217 C C . GLU A 1 161 ? 34.336 1.027 -53.290 1.00 84.88 161 GLU A C 1
ATOM 1219 O O . GLU A 1 161 ? 34.021 2.182 -53.568 1.00 84.88 161 GLU A O 1
ATOM 1224 N N . MET A 1 162 ? 34.465 0.615 -52.024 1.00 87.62 162 MET A N 1
ATOM 1225 C CA . MET A 1 162 ? 34.281 1.481 -50.860 1.00 87.62 162 MET A CA 1
ATOM 1226 C C . MET A 1 162 ? 35.555 2.248 -50.492 1.00 87.62 162 MET A C 1
ATOM 1228 O O . MET A 1 162 ? 35.482 3.138 -49.649 1.00 87.62 162 MET A O 1
ATOM 1232 N N . LEU A 1 163 ? 36.702 1.943 -51.115 1.00 88.75 163 LEU A N 1
ATOM 1233 C CA . LEU A 1 163 ? 38.015 2.440 -50.703 1.00 88.75 163 LEU A CA 1
ATOM 1234 C C . LEU A 1 163 ? 38.678 3.343 -51.747 1.00 88.75 163 LEU A C 1
ATOM 1236 O O . LEU A 1 163 ? 38.732 3.039 -52.940 1.00 88.75 163 LEU A O 1
ATOM 1240 N N . GLU A 1 164 ? 39.267 4.440 -51.276 1.00 80.44 164 GLU A N 1
ATOM 1241 C CA . GLU A 1 164 ? 39.971 5.402 -52.118 1.00 80.44 164 GLU A CA 1
ATOM 1242 C C . GLU A 1 164 ? 41.248 4.775 -52.705 1.00 80.44 164 GLU A C 1
ATOM 1244 O O . GLU A 1 164 ? 42.131 4.298 -51.986 1.00 80.44 164 GLU A O 1
ATOM 1249 N N . GLY A 1 165 ? 41.351 4.765 -54.039 1.00 73.06 165 GLY A N 1
ATOM 1250 C CA . GLY A 1 165 ? 42.537 4.282 -54.752 1.00 73.06 165 GLY A CA 1
ATOM 1251 C C . GLY A 1 165 ? 42.739 2.761 -54.739 1.00 73.06 165 GLY A C 1
ATOM 1252 O O . GLY A 1 165 ? 43.859 2.301 -54.981 1.00 73.06 165 GLY A O 1
ATOM 1253 N N . PHE A 1 166 ? 41.701 1.963 -54.460 1.00 75.62 166 PHE A N 1
ATOM 1254 C CA . PHE A 1 166 ? 41.803 0.504 -54.516 1.00 75.62 166 PHE A CA 1
ATOM 1255 C C . PHE A 1 166 ? 41.857 -0.005 -55.967 1.00 75.62 166 PHE A C 1
ATOM 1257 O O . PHE A 1 166 ? 40.945 0.209 -56.762 1.00 75.62 166 PHE A O 1
ATOM 1264 N N . VAL A 1 167 ? 42.936 -0.710 -56.317 1.00 59.06 167 VAL A N 1
ATOM 1265 C CA . VAL A 1 167 ? 43.118 -1.357 -57.626 1.00 59.06 167 VAL A CA 1
ATOM 1266 C C . VAL A 1 167 ? 43.033 -2.867 -57.428 1.00 59.06 167 VAL A C 1
ATOM 1268 O O . VAL A 1 167 ? 43.900 -3.456 -56.784 1.00 59.06 167 VAL A O 1
ATOM 1271 N N . ALA A 1 168 ? 42.002 -3.503 -57.989 1.00 57.59 168 ALA A N 1
ATOM 1272 C CA . ALA A 1 168 ? 41.814 -4.947 -57.887 1.00 57.59 168 ALA A CA 1
ATOM 1273 C C . ALA A 1 168 ? 43.022 -5.711 -58.465 1.00 57.59 168 ALA A C 1
ATOM 1275 O O . ALA A 1 168 ? 43.405 -5.523 -59.625 1.00 57.59 168 ALA A O 1
ATOM 1276 N N . LYS A 1 169 ? 43.613 -6.619 -57.680 1.00 48.84 169 LYS A N 1
ATOM 1277 C CA . LYS A 1 169 ? 44.590 -7.584 -58.201 1.00 48.84 169 LYS A CA 1
ATOM 1278 C C . LYS A 1 169 ? 43.848 -8.599 -59.073 1.00 48.84 169 LYS A C 1
ATOM 1280 O O . LYS A 1 169 ? 43.063 -9.394 -58.568 1.00 48.84 169 LYS A O 1
ATOM 1285 N N . LYS A 1 170 ? 44.110 -8.598 -60.386 1.00 32.44 170 LYS A N 1
ATOM 1286 C CA . LYS A 1 170 ? 43.674 -9.676 -61.291 1.00 32.44 170 LYS A CA 1
ATOM 1287 C C . LYS A 1 170 ? 44.265 -11.005 -60.814 1.00 32.44 170 LYS A C 1
ATOM 1289 O O . LYS A 1 170 ? 45.468 -11.223 -60.950 1.00 32.44 170 LYS A O 1
ATOM 1294 N N . ALA A 1 171 ? 43.421 -11.891 -60.292 1.00 31.62 171 ALA A N 1
ATOM 1295 C CA . ALA A 1 171 ? 43.768 -13.292 -60.122 1.00 31.62 171 ALA A CA 1
ATOM 1296 C C . ALA A 1 171 ? 43.839 -13.976 -61.497 1.00 31.62 171 ALA A C 1
ATOM 1298 O O . ALA A 1 171 ? 43.035 -13.726 -62.396 1.00 31.62 171 ALA A O 1
ATOM 1299 N N . VAL A 1 172 ? 44.873 -14.796 -61.648 1.00 30.70 172 VAL A N 1
ATOM 1300 C CA . VAL A 1 172 ? 45.273 -15.502 -62.863 1.00 30.70 172 VAL A CA 1
ATOM 1301 C C . VAL A 1 172 ? 44.201 -16.513 -63.269 1.00 30.70 172 VAL A C 1
ATOM 1303 O O . VAL A 1 172 ? 43.795 -17.360 -62.477 1.00 30.70 172 VAL A O 1
ATOM 1306 N N . ALA A 1 173 ? 43.773 -16.432 -64.528 1.00 29.23 173 ALA A N 1
ATOM 1307 C CA . ALA A 1 173 ? 42.940 -17.435 -65.168 1.00 29.23 173 ALA A CA 1
ATOM 1308 C C . ALA A 1 173 ? 43.724 -18.745 -65.329 1.00 29.23 173 ALA A C 1
ATOM 1310 O O . ALA A 1 173 ? 44.736 -18.770 -66.026 1.00 29.23 173 ALA A O 1
ATOM 1311 N N . ASN A 1 174 ? 43.216 -19.835 -64.756 1.00 27.44 174 ASN A N 1
ATOM 1312 C CA . ASN A 1 174 ? 43.519 -21.179 -65.231 1.00 27.44 174 ASN A CA 1
ATOM 1313 C C . ASN A 1 174 ? 42.262 -21.746 -65.888 1.00 27.44 174 ASN A C 1
ATOM 1315 O O . ASN A 1 174 ? 41.322 -22.181 -65.228 1.00 27.44 174 ASN A O 1
ATOM 1319 N N . ASN A 1 175 ? 42.271 -21.710 -67.219 1.00 27.20 175 ASN A N 1
ATOM 1320 C CA . ASN A 1 175 ? 41.384 -22.497 -68.057 1.00 27.20 175 ASN A CA 1
ATOM 1321 C C . ASN A 1 175 ? 41.706 -23.983 -67.868 1.00 27.20 175 ASN A C 1
ATOM 1323 O O . ASN A 1 175 ? 42.847 -24.390 -68.072 1.00 27.20 175 ASN A O 1
ATOM 1327 N N . ASN A 1 176 ? 40.688 -24.801 -67.612 1.00 27.97 176 ASN A N 1
ATOM 1328 C CA . ASN A 1 176 ? 40.573 -26.074 -68.309 1.00 27.97 176 ASN A CA 1
ATOM 1329 C C . ASN A 1 176 ? 39.107 -26.452 -68.497 1.00 27.97 176 ASN A C 1
ATOM 1331 O O . ASN A 1 176 ? 38.260 -26.269 -67.627 1.00 27.97 176 ASN A O 1
ATOM 1335 N N . ALA A 1 177 ? 38.842 -26.911 -69.711 1.00 26.67 177 ALA A N 1
ATOM 1336 C CA . ALA A 1 177 ? 37.544 -27.070 -70.322 1.00 26.67 177 ALA A CA 1
ATOM 1337 C C . ALA A 1 177 ? 37.010 -28.509 -70.183 1.00 26.67 177 ALA A C 1
ATOM 1339 O O . ALA A 1 177 ? 37.780 -29.462 -70.223 1.00 26.67 177 ALA A O 1
ATOM 1340 N N . ILE A 1 178 ? 35.676 -28.606 -70.140 1.00 27.23 178 ILE A N 1
ATOM 1341 C CA . ILE A 1 178 ? 34.800 -29.665 -70.683 1.00 27.23 178 ILE A CA 1
ATOM 1342 C C . ILE A 1 178 ? 34.954 -31.096 -70.122 1.00 27.23 178 ILE A C 1
ATOM 1344 O O . ILE A 1 178 ? 35.876 -31.827 -70.462 1.00 27.23 178 ILE A O 1
ATOM 1348 N N . SER A 1 179 ? 33.894 -31.583 -69.463 1.00 24.75 179 SER A N 1
ATOM 1349 C CA . SER A 1 179 ? 33.182 -32.790 -69.928 1.00 24.75 179 SER A CA 1
ATOM 1350 C C . SER A 1 179 ? 31.758 -32.886 -69.357 1.00 24.75 179 SER A C 1
ATOM 1352 O O . SER A 1 179 ? 31.524 -32.780 -68.158 1.00 24.75 179 SER A O 1
ATOM 1354 N N . ASN A 1 180 ? 30.799 -33.076 -70.267 1.00 27.95 180 ASN A N 1
ATOM 1355 C CA . ASN A 1 180 ? 29.452 -33.579 -70.005 1.00 27.95 180 ASN A CA 1
ATOM 1356 C C . ASN A 1 180 ? 29.527 -35.065 -69.630 1.00 27.95 180 ASN A C 1
ATOM 1358 O O . ASN A 1 180 ? 30.149 -35.804 -70.387 1.00 27.95 180 ASN A O 1
ATOM 1362 N N . SER A 1 181 ? 28.777 -35.518 -68.614 1.00 24.00 181 SER A N 1
ATOM 1363 C CA . SER A 1 181 ? 27.963 -36.749 -68.713 1.00 24.00 181 SER A CA 1
ATOM 1364 C C . SER A 1 181 ? 27.190 -37.100 -67.428 1.00 24.00 181 SER A C 1
ATOM 1366 O O . SER A 1 181 ? 27.786 -37.414 -66.407 1.00 24.00 181 SER A O 1
ATOM 1368 N N . VAL A 1 182 ? 25.862 -37.174 -67.583 1.00 23.33 182 VAL A N 1
ATOM 1369 C CA . VAL A 1 182 ? 24.981 -38.305 -67.213 1.00 23.33 182 VAL A CA 1
ATOM 1370 C C . VAL A 1 182 ? 24.757 -38.646 -65.724 1.00 23.33 182 VAL A C 1
ATOM 1372 O O . VAL A 1 182 ? 25.580 -39.241 -65.043 1.00 23.33 182 VAL A O 1
ATOM 1375 N N . VAL A 1 183 ? 23.512 -38.380 -65.308 1.00 30.55 183 VAL A N 1
ATOM 1376 C CA . VAL A 1 183 ? 22.610 -39.179 -64.451 1.00 30.55 183 VAL A CA 1
ATOM 1377 C C . VAL A 1 183 ? 23.148 -40.540 -63.977 1.00 30.55 183 VAL A C 1
ATOM 1379 O O . VAL A 1 183 ? 23.317 -41.447 -64.790 1.00 30.55 183 VAL A O 1
ATOM 1382 N N . LYS A 1 184 ? 23.182 -40.774 -62.654 1.00 22.70 184 LYS A N 1
ATOM 1383 C CA . LYS A 1 184 ? 22.726 -42.056 -62.083 1.00 22.70 184 LYS A CA 1
ATOM 1384 C C . LYS A 1 184 ? 22.372 -41.984 -60.596 1.00 22.70 184 LYS A C 1
ATOM 1386 O O . LYS A 1 184 ? 23.100 -41.465 -59.764 1.00 22.70 184 LYS A O 1
ATOM 1391 N N . LYS A 1 185 ? 21.207 -42.568 -60.336 1.00 25.56 185 LYS A N 1
ATOM 1392 C CA . LYS A 1 185 ? 20.524 -42.871 -59.080 1.00 25.56 185 LYS A CA 1
ATOM 1393 C C . LYS A 1 185 ? 21.188 -44.091 -58.415 1.00 25.56 185 LYS A C 1
ATOM 1395 O O . LYS A 1 185 ? 21.434 -45.070 -59.117 1.00 25.56 185 LYS A O 1
ATOM 1400 N N . ALA A 1 186 ? 21.397 -44.054 -57.099 1.00 23.73 186 ALA A N 1
ATOM 1401 C CA . ALA A 1 186 ? 21.501 -45.219 -56.203 1.00 23.73 186 ALA A CA 1
ATOM 1402 C C . ALA A 1 186 ? 21.274 -44.709 -54.759 1.00 23.73 186 ALA A C 1
ATOM 1404 O O . ALA A 1 186 ? 22.057 -43.897 -54.290 1.00 23.73 186 ALA A O 1
ATOM 1405 N N . SER A 1 187 ? 20.107 -44.849 -54.122 1.00 26.23 187 SER A N 1
ATOM 1406 C CA . SER A 1 187 ? 19.599 -46.001 -53.352 1.00 26.23 187 SER A CA 1
ATOM 1407 C C . SER A 1 187 ? 20.601 -46.643 -52.380 1.00 26.23 187 SER A C 1
ATOM 1409 O O . SER A 1 187 ? 21.336 -47.550 -52.762 1.00 26.23 187 SER A O 1
ATOM 1411 N N . SER A 1 188 ? 20.516 -46.250 -51.105 1.00 28.86 188 SER A N 1
ATOM 1412 C CA . SER A 1 188 ? 20.785 -47.111 -49.948 1.00 28.86 188 SER A CA 1
ATOM 1413 C C . SER A 1 188 ? 19.810 -46.764 -48.812 1.00 28.86 188 SER A C 1
ATOM 1415 O O . SER A 1 188 ? 19.796 -45.659 -48.279 1.00 28.86 188 SER A O 1
ATOM 1417 N N . ASN A 1 189 ? 18.944 -47.726 -48.486 1.00 33.94 189 ASN A N 1
ATOM 1418 C CA . ASN A 1 189 ? 18.119 -47.729 -47.284 1.00 33.94 189 ASN A CA 1
ATOM 1419 C C . ASN A 1 189 ? 19.024 -47.979 -46.074 1.00 33.94 189 ASN A C 1
ATOM 1421 O O . ASN A 1 189 ? 19.646 -49.034 -46.007 1.00 33.94 189 ASN A O 1
ATOM 1425 N N . ASN A 1 190 ? 19.029 -47.069 -45.104 1.00 33.59 190 ASN A N 1
ATOM 1426 C CA . ASN A 1 190 ? 19.388 -47.384 -43.725 1.00 33.59 190 ASN A CA 1
ATOM 1427 C C . ASN A 1 190 ? 18.283 -46.824 -42.828 1.00 33.59 190 ASN A C 1
ATOM 1429 O O . ASN A 1 190 ? 18.199 -45.620 -42.602 1.00 33.59 190 ASN A O 1
ATOM 1433 N N . ALA A 1 191 ? 17.411 -47.711 -42.349 1.00 41.72 191 ALA A N 1
ATOM 1434 C CA . ALA A 1 191 ? 16.459 -47.402 -41.293 1.00 41.72 191 ALA A CA 1
ATOM 1435 C C . ALA A 1 191 ? 17.244 -47.236 -39.982 1.00 41.72 191 ALA A C 1
ATOM 1437 O O . ALA A 1 191 ? 17.582 -48.215 -39.318 1.00 41.72 191 ALA A O 1
ATOM 1438 N N . GLY A 1 192 ? 17.610 -45.996 -39.660 1.00 41.75 192 GLY A N 1
ATOM 1439 C CA . GLY A 1 192 ? 18.265 -45.651 -38.403 1.00 41.75 192 GLY A CA 1
ATOM 1440 C C . GLY A 1 192 ? 17.281 -45.738 -37.236 1.00 41.75 192 GLY A C 1
ATOM 1441 O O . GLY A 1 192 ? 16.197 -45.157 -37.282 1.00 41.75 192 GLY A O 1
ATOM 1442 N N . VAL A 1 193 ? 17.663 -46.462 -36.185 1.00 49.19 193 VAL A N 1
ATOM 1443 C CA . VAL A 1 193 ? 16.988 -46.436 -34.882 1.00 49.19 193 VAL A CA 1
ATOM 1444 C C . VAL A 1 193 ? 17.785 -45.502 -33.980 1.00 49.19 193 VAL A C 1
ATOM 1446 O O . VAL A 1 193 ? 18.978 -45.723 -33.772 1.00 49.19 193 VAL A O 1
ATOM 1449 N N . MET A 1 194 ? 17.138 -44.467 -33.445 1.00 43.03 194 MET A N 1
ATOM 1450 C CA . MET A 1 194 ? 17.719 -43.625 -32.403 1.00 43.03 194 MET A CA 1
ATOM 1451 C C . MET A 1 194 ? 17.605 -44.366 -31.070 1.00 43.03 194 MET A C 1
ATOM 1453 O O . MET A 1 194 ? 16.508 -44.770 -30.682 1.00 43.03 194 MET A O 1
ATOM 1457 N N . ARG A 1 195 ? 18.737 -44.573 -30.391 1.00 51.03 195 ARG A N 1
ATOM 1458 C CA . ARG A 1 195 ? 18.792 -45.167 -29.049 1.00 51.03 195 ARG A CA 1
ATOM 1459 C C . ARG A 1 195 ? 19.231 -44.107 -28.055 1.00 51.03 195 ARG A C 1
ATOM 1461 O O . ARG A 1 195 ? 20.314 -43.548 -28.213 1.00 51.03 195 ARG A O 1
ATOM 1468 N N . ILE A 1 196 ? 18.405 -43.853 -27.047 1.00 63.62 196 ILE A N 1
ATOM 1469 C CA . ILE A 1 196 ? 18.732 -42.949 -25.945 1.00 63.62 196 ILE A CA 1
ATOM 1470 C C . ILE A 1 196 ? 18.881 -43.799 -24.688 1.00 63.62 196 ILE A C 1
ATOM 1472 O O . ILE A 1 196 ? 17.935 -44.468 -24.272 1.00 63.62 196 ILE A O 1
ATOM 1476 N N . LYS A 1 197 ? 20.081 -43.766 -24.101 1.00 54.56 197 LYS A N 1
ATOM 1477 C CA . LYS A 1 197 ? 20.408 -44.438 -22.843 1.00 54.56 197 LYS A CA 1
ATOM 1478 C C . LYS A 1 197 ? 20.759 -43.379 -21.804 1.00 54.56 197 LYS A C 1
ATOM 1480 O O . LYS A 1 197 ? 21.703 -42.620 -22.010 1.00 54.56 197 LYS A O 1
ATOM 1485 N N . ILE A 1 198 ? 19.988 -43.320 -20.721 1.00 66.25 198 ILE A N 1
ATOM 1486 C CA . ILE A 1 198 ? 20.205 -42.394 -19.600 1.00 66.25 198 ILE A CA 1
ATOM 1487 C C . ILE A 1 198 ? 20.602 -43.237 -18.384 1.00 66.25 198 ILE A C 1
ATOM 1489 O O . ILE A 1 198 ? 19.800 -44.037 -17.903 1.00 66.25 198 ILE A O 1
ATOM 1493 N N . ASP A 1 199 ? 21.847 -43.085 -17.925 1.00 53.09 199 ASP A N 1
ATOM 1494 C CA . ASP A 1 199 ? 22.485 -43.973 -16.936 1.00 53.09 199 ASP A CA 1
ATOM 1495 C C . ASP A 1 199 ? 22.531 -43.409 -15.492 1.00 53.09 199 ASP A C 1
ATOM 1497 O O . ASP A 1 199 ? 23.255 -43.940 -14.654 1.00 53.09 199 ASP A O 1
ATOM 1501 N N . GLU A 1 200 ? 21.710 -42.415 -15.135 1.00 42.62 200 GLU A N 1
ATOM 1502 C CA . GLU A 1 200 ? 21.489 -42.041 -13.724 1.00 42.62 200 GLU A CA 1
ATOM 1503 C C . GLU A 1 200 ? 20.025 -42.264 -13.312 1.00 42.62 200 GLU A C 1
ATOM 1505 O O . GLU A 1 200 ? 19.115 -41.548 -13.725 1.00 42.62 200 GLU A O 1
ATOM 1510 N N . GLY A 1 201 ? 19.792 -43.315 -12.512 1.00 60.31 201 GLY A N 1
ATOM 1511 C CA . GLY A 1 201 ? 18.468 -43.777 -12.068 1.00 60.31 201 GLY A CA 1
ATOM 1512 C C . GLY A 1 201 ? 18.158 -45.221 -12.488 1.00 60.31 201 GLY A C 1
ATOM 1513 O O . GLY A 1 201 ? 19.046 -45.956 -12.908 1.00 60.31 201 GLY A O 1
ATOM 1514 N N . LYS A 1 202 ? 16.891 -45.660 -12.376 1.00 51.50 202 LYS A N 1
ATOM 1515 C CA . LYS A 1 202 ? 16.430 -47.049 -12.647 1.00 51.50 202 LYS A CA 1
ATOM 1516 C C . LYS A 1 202 ? 16.550 -47.523 -14.116 1.00 51.50 202 LYS A C 1
ATOM 1518 O O . LYS A 1 202 ? 15.900 -48.500 -14.466 1.00 51.50 202 LYS A O 1
ATOM 1523 N N . GLY A 1 203 ? 17.384 -46.882 -14.936 1.00 47.81 203 GLY A N 1
ATOM 1524 C CA . GLY A 1 203 ? 17.744 -47.301 -16.291 1.00 47.81 203 GLY A CA 1
ATOM 1525 C C . GLY A 1 203 ? 16.567 -47.286 -17.264 1.00 47.81 203 GLY A C 1
ATOM 1526 O O . GLY A 1 203 ? 15.747 -48.199 -17.274 1.00 47.81 203 GLY A O 1
ATOM 1527 N N . ILE A 1 204 ? 16.499 -46.265 -18.117 1.00 56.97 204 ILE A N 1
ATOM 1528 C CA . ILE A 1 204 ? 15.507 -46.186 -19.195 1.00 56.97 204 ILE A CA 1
ATOM 1529 C C . ILE A 1 204 ? 16.240 -46.334 -20.537 1.00 56.97 204 ILE A C 1
ATOM 1531 O O . ILE A 1 204 ? 17.180 -45.589 -20.816 1.00 56.97 204 ILE A O 1
ATOM 1535 N N . ASP A 1 205 ? 15.808 -47.303 -21.351 1.00 54.47 205 ASP A N 1
ATOM 1536 C CA . ASP A 1 205 ? 16.281 -47.535 -22.724 1.00 54.47 205 ASP A CA 1
ATOM 1537 C C . ASP A 1 205 ? 15.117 -47.275 -23.690 1.00 54.47 205 ASP A C 1
ATOM 1539 O O . ASP A 1 205 ? 14.128 -48.014 -23.701 1.00 54.47 205 ASP A O 1
ATOM 1543 N N . ILE A 1 206 ? 15.206 -46.185 -24.456 1.00 63.53 206 ILE A N 1
ATOM 1544 C CA . ILE A 1 206 ? 14.194 -45.797 -25.445 1.00 63.53 206 ILE A CA 1
ATOM 1545 C C . ILE A 1 206 ? 14.782 -45.991 -26.843 1.00 63.53 206 ILE A C 1
ATOM 1547 O O . ILE A 1 206 ? 15.807 -45.397 -27.191 1.00 63.53 206 ILE A O 1
ATOM 1551 N N . GLN A 1 207 ? 14.096 -46.795 -27.662 1.00 56.94 207 GLN A N 1
ATOM 1552 C CA . GLN A 1 207 ? 14.433 -47.028 -29.067 1.00 56.94 207 GLN A CA 1
ATOM 1553 C C . GLN A 1 207 ? 13.320 -46.487 -29.968 1.00 56.94 207 GLN A C 1
ATOM 1555 O O . GLN A 1 207 ? 12.197 -46.985 -29.927 1.00 56.94 207 GLN A O 1
ATOM 1560 N N . ILE A 1 208 ? 13.634 -45.488 -30.798 1.00 58.12 208 ILE A N 1
ATOM 1561 C CA . ILE A 1 208 ? 12.679 -44.870 -31.731 1.00 58.12 208 ILE A CA 1
ATOM 1562 C C . ILE A 1 208 ? 13.149 -45.112 -33.174 1.00 58.12 208 ILE A C 1
ATOM 1564 O O . ILE A 1 208 ? 14.243 -44.669 -33.544 1.00 58.12 208 ILE A O 1
ATOM 1568 N N . PRO A 1 209 ? 12.355 -45.793 -34.021 1.00 47.31 209 PRO A N 1
ATOM 1569 C CA . PRO A 1 209 ? 12.613 -45.875 -35.455 1.00 47.31 209 PRO A CA 1
ATOM 1570 C C . PRO A 1 209 ? 12.320 -44.522 -36.121 1.00 47.31 209 PRO A C 1
ATOM 1572 O O . PRO A 1 209 ? 11.193 -44.036 -36.072 1.00 47.31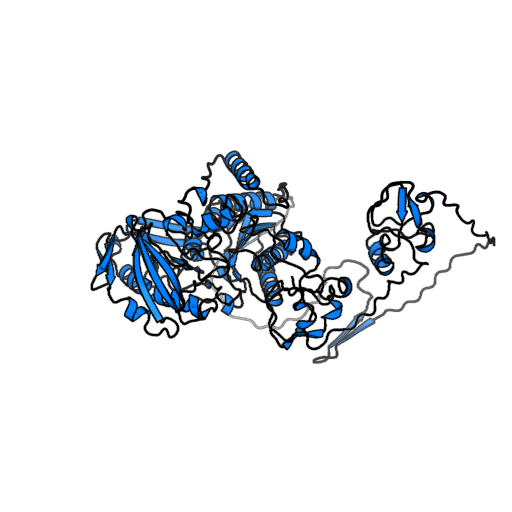 209 PRO A O 1
ATOM 1575 N N . LEU A 1 210 ? 13.300 -43.922 -36.800 1.00 48.84 210 LEU A N 1
ATOM 1576 C CA . LEU A 1 210 ? 13.185 -42.582 -37.412 1.00 48.84 210 LEU A CA 1
ATOM 1577 C C . LEU A 1 210 ? 12.311 -42.527 -38.689 1.00 48.84 210 LEU A C 1
ATOM 1579 O O . LEU A 1 210 ? 12.379 -41.572 -39.457 1.00 48.84 210 LEU A O 1
ATOM 1583 N N . GLY A 1 211 ? 11.478 -43.540 -38.938 1.00 49.47 211 GLY A N 1
ATOM 1584 C CA . GLY A 1 211 ? 10.671 -43.663 -40.157 1.00 49.47 211 GLY A CA 1
ATOM 1585 C C . GLY A 1 211 ? 9.317 -42.942 -40.145 1.00 49.47 211 GLY A C 1
ATOM 1586 O O . GLY A 1 211 ? 8.621 -43.009 -41.149 1.00 49.47 211 GLY A O 1
ATOM 1587 N N . ILE A 1 212 ? 8.920 -42.290 -39.044 1.00 43.56 212 ILE A N 1
ATOM 1588 C CA . ILE A 1 212 ? 7.531 -41.814 -38.841 1.00 43.56 212 ILE A CA 1
ATOM 1589 C C . ILE A 1 212 ? 7.395 -40.273 -38.844 1.00 43.56 212 ILE A C 1
ATOM 1591 O O . ILE A 1 212 ? 6.289 -39.753 -38.875 1.00 43.56 212 ILE A O 1
ATOM 1595 N N . ILE A 1 213 ? 8.488 -39.500 -38.903 1.00 38.25 213 ILE A N 1
ATOM 1596 C CA . ILE A 1 213 ? 8.414 -38.021 -38.782 1.00 38.25 213 ILE A CA 1
ATOM 1597 C C . ILE A 1 213 ? 8.282 -37.301 -40.144 1.00 38.25 213 ILE A C 1
ATOM 1599 O O . ILE A 1 213 ? 8.071 -36.094 -40.203 1.00 38.25 213 ILE A O 1
ATOM 1603 N N . ALA A 1 214 ? 8.326 -38.020 -41.268 1.00 39.16 214 ALA A N 1
ATOM 1604 C CA . ALA A 1 214 ? 8.262 -37.418 -42.601 1.00 39.16 214 ALA A CA 1
ATOM 1605 C C . ALA A 1 214 ? 7.028 -37.866 -43.397 1.00 39.16 214 ALA A C 1
ATOM 1607 O O . ALA A 1 214 ? 7.180 -38.522 -44.420 1.00 39.16 214 ALA A O 1
ATOM 1608 N N . GLN A 1 215 ? 5.827 -37.526 -42.923 1.00 30.42 215 GLN A N 1
ATOM 1609 C CA . GLN A 1 215 ? 4.630 -37.173 -43.714 1.00 30.42 215 GLN A CA 1
ATOM 1610 C C . GLN A 1 215 ? 3.414 -37.113 -42.782 1.00 30.42 215 GLN A C 1
ATOM 1612 O O . GLN A 1 215 ? 3.200 -38.010 -41.975 1.00 30.42 215 GLN A O 1
ATOM 1617 N N . GLY A 1 216 ? 2.663 -36.014 -42.853 1.00 28.27 216 GLY A N 1
ATOM 1618 C CA . GLY A 1 216 ? 1.569 -35.720 -41.933 1.00 28.27 216 GLY A CA 1
ATOM 1619 C C . GLY A 1 216 ? 0.347 -36.635 -42.056 1.00 28.27 216 GLY A C 1
ATOM 1620 O O . GLY A 1 216 ? 0.098 -37.230 -43.102 1.00 28.27 216 GLY A O 1
ATOM 1621 N N . GLY A 1 217 ? -0.441 -36.625 -40.976 1.00 28.69 217 GLY A N 1
ATOM 1622 C CA . GLY A 1 217 ? -1.790 -37.182 -40.872 1.00 28.69 217 GLY A CA 1
ATOM 1623 C C . GLY A 1 217 ? -1.831 -38.667 -40.513 1.00 28.69 217 GLY A C 1
ATOM 1624 O O . GLY A 1 217 ? -1.173 -39.469 -41.160 1.00 28.69 217 GLY A O 1
ATOM 1625 N N . PHE A 1 218 ? -2.608 -39.029 -39.488 1.00 25.31 218 PHE A N 1
ATOM 1626 C CA . PHE A 1 218 ? -3.809 -39.863 -39.638 1.00 25.31 218 PHE A CA 1
ATOM 1627 C C . PHE A 1 218 ? -4.519 -40.064 -38.290 1.00 25.31 218 PHE A C 1
ATOM 1629 O O . PHE A 1 218 ? -3.896 -40.344 -37.267 1.00 25.31 218 PHE A O 1
ATOM 1636 N N . GLU A 1 219 ? -5.841 -39.906 -38.335 1.00 23.91 219 GLU A N 1
ATOM 1637 C CA . GLU A 1 219 ? -6.806 -40.371 -37.343 1.00 23.91 219 GLU A CA 1
ATOM 1638 C C . GLU A 1 219 ? -7.022 -41.896 -37.435 1.00 23.91 219 GLU A C 1
ATOM 1640 O O . GLU A 1 219 ? -6.897 -42.482 -38.508 1.00 23.91 219 GLU A O 1
ATOM 1645 N N . THR A 1 220 ? -7.357 -42.462 -36.267 1.00 27.19 220 THR A N 1
ATOM 1646 C CA . THR A 1 220 ? -8.211 -43.625 -35.917 1.00 27.19 220 THR A CA 1
ATOM 1647 C C . THR A 1 220 ? -8.255 -44.892 -36.781 1.00 27.19 220 THR A C 1
ATOM 1649 O O . THR A 1 220 ? -8.644 -44.835 -37.940 1.00 27.19 220 THR A O 1
ATOM 1652 N N . GLU A 1 221 ? -8.114 -46.055 -36.125 1.00 22.58 221 GLU A N 1
ATOM 1653 C CA . GLU A 1 221 ? -9.097 -47.151 -36.239 1.00 22.58 221 GLU A CA 1
ATOM 1654 C C . GLU A 1 221 ? -9.025 -48.165 -35.072 1.00 22.58 221 GLU A C 1
ATOM 1656 O O . GLU A 1 221 ? -8.002 -48.314 -34.402 1.00 22.58 221 GLU A O 1
ATOM 1661 N N . ASP A 1 222 ? -10.179 -48.798 -34.846 1.00 22.11 222 ASP A N 1
ATOM 1662 C CA . ASP A 1 222 ? -10.639 -49.631 -33.730 1.00 22.11 222 ASP A CA 1
ATOM 1663 C C . ASP A 1 222 ? -9.945 -50.992 -33.522 1.00 22.11 222 ASP A C 1
ATOM 1665 O O . ASP A 1 222 ? -9.490 -51.649 -34.459 1.00 22.11 222 ASP A O 1
ATOM 1669 N N . ALA A 1 223 ? -10.046 -51.502 -32.285 1.00 24.36 223 ALA A N 1
ATOM 1670 C CA . ALA A 1 223 ? -10.065 -52.939 -32.000 1.00 24.36 223 ALA A CA 1
ATOM 1671 C C . ALA A 1 223 ? -11.013 -53.275 -30.822 1.00 24.36 223 ALA A C 1
ATOM 1673 O O . ALA A 1 223 ? -10.753 -52.938 -29.669 1.00 24.36 223 ALA A O 1
ATOM 1674 N N . VAL A 1 224 ? -12.108 -53.970 -31.152 1.00 21.59 224 VAL A N 1
ATOM 1675 C CA . VAL A 1 224 ? -13.024 -54.748 -30.279 1.00 21.59 224 VAL A CA 1
ATOM 1676 C C . VAL A 1 224 ? -12.251 -55.997 -29.780 1.00 21.59 224 VAL A C 1
ATOM 1678 O O . VAL A 1 224 ? -11.345 -56.438 -30.484 1.00 21.59 224 VAL A O 1
ATOM 1681 N N . CYS A 1 225 ? -12.404 -56.601 -28.590 1.00 20.48 225 CYS A N 1
ATOM 1682 C CA . CYS A 1 225 ? -13.480 -57.400 -27.948 1.00 20.48 225 CYS A CA 1
ATOM 1683 C C . CYS A 1 225 ? -13.001 -57.654 -26.482 1.00 20.48 225 CYS A C 1
ATOM 1685 O O . CYS A 1 225 ? -11.798 -57.610 -26.251 1.00 20.48 225 CYS A O 1
ATOM 1687 N N . GLU A 1 226 ? -13.779 -57.908 -25.425 1.00 22.66 226 GLU A N 1
ATOM 1688 C CA . GLU A 1 226 ? -14.742 -58.997 -25.198 1.00 22.66 226 GLU A CA 1
ATOM 1689 C C . GLU A 1 226 ? -15.483 -58.754 -23.858 1.00 22.66 226 GLU A C 1
ATOM 1691 O O . GLU A 1 226 ? -14.927 -58.190 -22.913 1.00 22.66 226 GLU A O 1
ATOM 1696 N N . GLU A 1 227 ? -16.742 -59.192 -23.793 1.00 22.97 227 GLU A N 1
ATOM 1697 C CA . GLU A 1 227 ? -17.664 -59.098 -22.654 1.00 22.97 227 GLU A CA 1
ATOM 1698 C C . GLU A 1 227 ? -17.305 -60.040 -21.489 1.00 22.97 227 GLU A C 1
ATOM 1700 O O . GLU A 1 227 ? -16.825 -61.153 -21.694 1.00 22.97 227 GLU A O 1
ATOM 1705 N N . ASN A 1 228 ? -17.699 -59.667 -20.264 1.00 24.94 228 ASN A N 1
ATOM 1706 C CA . ASN A 1 228 ? -18.240 -60.650 -19.327 1.00 24.94 228 ASN A CA 1
ATOM 1707 C C . ASN A 1 228 ? -19.342 -60.062 -18.435 1.00 24.94 228 ASN A C 1
ATOM 1709 O O . ASN A 1 228 ? -19.259 -58.956 -17.906 1.00 24.94 228 ASN A O 1
ATOM 1713 N N . VAL A 1 229 ? -20.389 -60.872 -18.342 1.00 23.08 229 VAL A N 1
ATOM 1714 C CA . VAL A 1 229 ? -21.758 -60.641 -17.876 1.00 23.08 229 VAL A CA 1
ATOM 1715 C C . VAL A 1 229 ? -21.862 -60.715 -16.351 1.00 23.08 229 VAL A C 1
ATOM 1717 O O . VAL A 1 229 ? -21.169 -61.533 -15.756 1.00 23.08 229 VAL A O 1
ATOM 1720 N N . CYS A 1 230 ? -22.793 -59.955 -15.750 1.00 23.48 230 CYS A N 1
ATOM 1721 C CA . CYS A 1 230 ? -23.708 -60.402 -14.677 1.00 23.48 230 CYS A CA 1
ATOM 1722 C C . CYS A 1 230 ? -24.864 -59.389 -14.481 1.00 23.48 230 CYS A C 1
ATOM 1724 O O . CYS A 1 230 ? -24.650 -58.266 -14.030 1.00 23.48 230 CYS A O 1
ATOM 1726 N N . ALA A 1 231 ? -26.084 -59.822 -14.822 1.00 24.23 231 ALA A N 1
ATOM 1727 C CA . ALA A 1 231 ? -27.387 -59.240 -14.455 1.00 24.23 231 ALA A CA 1
ATOM 1728 C C . ALA A 1 231 ? -27.662 -59.442 -12.935 1.00 24.23 231 ALA A C 1
ATOM 1730 O O . ALA A 1 231 ? -26.926 -60.188 -12.298 1.00 24.23 231 ALA A O 1
ATOM 1731 N N . GLU A 1 232 ? -28.656 -58.899 -12.222 1.00 23.19 232 GLU A N 1
ATOM 1732 C CA . GLU A 1 232 ? -29.963 -58.284 -12.499 1.00 23.19 232 GLU A CA 1
ATOM 1733 C C . GLU A 1 232 ? -30.492 -57.748 -11.134 1.00 23.19 232 GLU A C 1
ATOM 1735 O O . GLU A 1 232 ? -30.261 -58.425 -10.133 1.00 23.19 232 GLU A O 1
ATOM 1740 N N . ALA A 1 233 ? -31.201 -56.603 -11.061 1.00 25.52 233 ALA A N 1
ATOM 1741 C CA . ALA A 1 233 ? -32.325 -56.364 -10.117 1.00 25.52 233 ALA A CA 1
ATOM 1742 C C . ALA A 1 233 ? -32.944 -54.942 -10.216 1.00 25.52 233 ALA A C 1
ATOM 1744 O O . ALA A 1 233 ? -32.448 -53.974 -9.648 1.00 25.52 233 ALA A O 1
ATOM 1745 N N . THR A 1 234 ? -34.098 -54.889 -10.894 1.00 23.03 234 THR A N 1
ATOM 1746 C CA . THR A 1 234 ? -35.353 -54.164 -10.566 1.00 23.03 234 THR A CA 1
ATOM 1747 C C . THR A 1 234 ? -35.403 -52.634 -10.352 1.00 23.03 234 THR A C 1
ATOM 1749 O O . THR A 1 234 ? -35.134 -52.128 -9.269 1.00 23.03 234 THR A O 1
ATOM 1752 N N . ASN A 1 235 ? -35.941 -51.963 -11.385 1.00 23.75 235 ASN A N 1
ATOM 1753 C CA . ASN A 1 235 ? -36.956 -50.885 -11.443 1.00 23.75 235 ASN A CA 1
ATOM 1754 C C . ASN A 1 235 ? -37.262 -50.014 -10.207 1.00 23.75 235 ASN A C 1
ATOM 1756 O O . ASN A 1 235 ? -37.814 -50.518 -9.232 1.00 23.75 235 ASN A O 1
ATOM 1760 N N . ALA A 1 236 ? -37.206 -48.683 -10.392 1.00 24.16 236 ALA A N 1
ATOM 1761 C CA . ALA A 1 236 ? -38.400 -47.817 -10.483 1.00 24.16 236 ALA A CA 1
ATOM 1762 C C . ALA A 1 236 ? -38.044 -46.317 -10.650 1.00 24.16 236 ALA A C 1
ATOM 1764 O O . ALA A 1 236 ? -37.373 -45.770 -9.786 1.00 24.16 236 ALA A O 1
ATOM 1765 N N . VAL A 1 237 ? -38.650 -45.680 -11.675 1.00 24.34 237 VAL A N 1
ATOM 1766 C CA . VAL A 1 237 ? -39.170 -44.281 -11.697 1.00 24.34 237 VAL A CA 1
ATOM 1767 C C . VAL A 1 237 ? -38.117 -43.140 -11.726 1.00 24.34 237 VAL A C 1
ATOM 1769 O O . VAL A 1 237 ? -37.198 -43.149 -10.928 1.00 24.34 237 VAL A O 1
ATOM 1772 N N . VAL A 1 238 ? -38.158 -42.065 -12.531 1.00 25.39 238 VAL A N 1
ATOM 1773 C CA . VAL A 1 238 ? -38.966 -41.530 -13.659 1.00 25.39 238 VAL A CA 1
ATOM 1774 C C . VAL A 1 238 ? -38.188 -40.284 -14.173 1.00 25.39 238 VAL A C 1
ATOM 1776 O O . VAL A 1 238 ? -37.621 -39.593 -13.335 1.00 25.39 238 VAL A O 1
ATOM 1779 N N . GLU A 1 239 ? -38.227 -39.990 -15.490 1.00 22.19 239 GLU A N 1
ATOM 1780 C CA . GLU A 1 239 ? -37.969 -38.675 -16.154 1.00 22.19 239 GLU A CA 1
ATOM 1781 C C . GLU A 1 239 ? -36.590 -37.997 -15.957 1.00 22.19 239 GLU A C 1
ATOM 1783 O O . GLU A 1 239 ? -36.043 -37.923 -14.873 1.00 22.19 239 GLU A O 1
ATOM 1788 N N . ASN A 1 240 ? -35.924 -37.386 -16.934 1.00 25.97 240 ASN A N 1
ATOM 1789 C CA . ASN A 1 240 ? -36.288 -36.845 -18.241 1.00 25.97 240 ASN A CA 1
ATOM 1790 C C . ASN A 1 240 ? -34.968 -36.572 -18.970 1.00 25.97 240 ASN A C 1
ATOM 1792 O O . ASN A 1 240 ? -34.164 -35.819 -18.418 1.00 25.97 240 ASN A O 1
ATOM 1796 N N . SER A 1 241 ? -34.735 -37.075 -20.188 1.00 25.14 241 SER A N 1
ATOM 1797 C CA . SER A 1 241 ? -33.777 -36.433 -21.109 1.00 25.14 241 SER A CA 1
ATOM 1798 C C . SER A 1 241 ? -33.850 -36.972 -22.552 1.00 25.14 241 SER A C 1
ATOM 1800 O O . SER A 1 241 ? -33.611 -38.146 -22.795 1.00 25.14 241 SER A O 1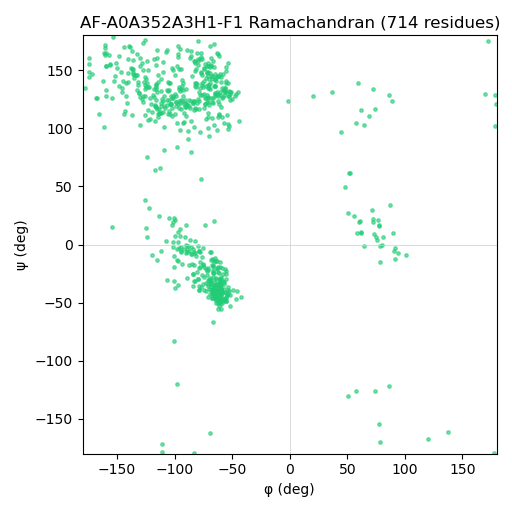
ATOM 1802 N N . VAL A 1 242 ? -34.023 -36.039 -23.498 1.00 23.84 242 VAL A N 1
ATOM 1803 C CA . VAL A 1 242 ? -33.063 -35.797 -24.598 1.00 23.84 242 VAL A CA 1
ATOM 1804 C C . VAL A 1 242 ? -33.194 -36.578 -25.931 1.00 23.84 242 VAL A C 1
ATOM 1806 O O . VAL A 1 242 ? -33.070 -37.790 -26.031 1.00 23.84 242 VAL A O 1
ATOM 1809 N N . ASN A 1 243 ? -33.313 -35.739 -26.971 1.00 26.00 243 ASN A N 1
ATOM 1810 C CA . ASN A 1 243 ? -32.826 -35.806 -28.355 1.00 26.00 243 ASN A CA 1
ATOM 1811 C C . ASN A 1 243 ? -33.449 -36.738 -29.405 1.00 26.00 243 ASN A C 1
ATOM 1813 O O . ASN A 1 243 ? -33.212 -37.940 -29.469 1.00 26.00 243 ASN A O 1
ATOM 1817 N N . LYS A 1 244 ? -34.004 -36.076 -30.429 1.00 26.50 244 LYS A N 1
ATOM 1818 C CA . LYS A 1 244 ? -33.658 -36.372 -31.822 1.00 26.50 244 LYS A CA 1
ATOM 1819 C C . LYS A 1 244 ? -32.902 -35.186 -32.415 1.00 26.50 244 LYS A C 1
ATOM 1821 O O . LYS A 1 244 ? -33.463 -34.111 -32.598 1.00 26.50 244 LYS A O 1
ATOM 1826 N N . VAL A 1 245 ? -31.630 -35.428 -32.705 1.00 26.77 245 VAL A N 1
ATOM 1827 C CA . VAL A 1 245 ? -30.786 -34.610 -33.574 1.00 26.77 245 VAL A CA 1
ATOM 1828 C C . VAL A 1 245 ? -31.163 -34.939 -35.018 1.00 26.77 245 VAL A C 1
ATOM 1830 O O . VAL A 1 245 ? -31.273 -36.110 -35.368 1.00 26.77 245 VAL A O 1
ATOM 1833 N N . ASN A 1 246 ? -31.327 -33.917 -35.852 1.00 27.64 246 ASN A N 1
ATOM 1834 C CA . ASN A 1 246 ? -30.966 -33.991 -37.262 1.00 27.64 246 ASN A CA 1
ATOM 1835 C C . ASN A 1 246 ? -30.353 -32.647 -37.655 1.00 27.64 246 ASN A C 1
ATOM 1837 O O . ASN A 1 246 ? -30.952 -31.591 -37.465 1.00 27.64 246 ASN A O 1
ATOM 1841 N N . ALA A 1 247 ? -29.120 -32.737 -38.139 1.00 32.56 247 ALA A N 1
ATOM 1842 C CA . ALA A 1 247 ? -28.256 -31.646 -38.540 1.00 32.56 247 ALA A CA 1
ATOM 1843 C C . ALA A 1 247 ? -28.775 -30.914 -39.781 1.00 32.56 247 ALA A C 1
ATOM 1845 O O . ALA A 1 247 ? -29.226 -31.572 -40.714 1.00 32.56 247 ALA A O 1
ATOM 1846 N N . VAL A 1 248 ? -28.569 -29.593 -39.836 1.00 27.61 248 VAL A N 1
ATOM 1847 C CA . VAL A 1 248 ? -28.147 -28.898 -41.062 1.00 27.61 248 VAL A CA 1
ATOM 1848 C C . VAL A 1 248 ? -27.227 -27.734 -40.687 1.00 27.61 248 VAL A C 1
ATOM 1850 O O . VAL A 1 248 ? -27.533 -26.931 -39.810 1.00 27.61 248 VAL A O 1
ATOM 1853 N N . ASN A 1 249 ? -26.098 -27.685 -41.389 1.00 32.91 249 ASN A N 1
ATOM 1854 C CA . ASN A 1 249 ? -25.081 -26.644 -41.402 1.00 32.91 249 ASN A CA 1
ATOM 1855 C C . ASN A 1 249 ? -25.641 -25.237 -41.655 1.00 32.91 249 ASN A C 1
ATOM 1857 O O . ASN A 1 249 ? -26.247 -24.984 -42.695 1.00 32.91 249 ASN A O 1
ATOM 1861 N N . SER A 1 250 ? -25.263 -24.294 -40.797 1.00 28.58 250 SER A N 1
ATOM 1862 C CA . SER A 1 250 ? -25.007 -22.911 -41.194 1.00 28.58 250 SER A CA 1
ATOM 1863 C C . SER A 1 250 ? -24.029 -22.294 -40.204 1.00 28.58 250 SER A C 1
ATOM 1865 O O . SER A 1 250 ? -24.257 -22.329 -38.996 1.00 28.58 250 SER A O 1
ATOM 1867 N N . VAL A 1 251 ? -22.937 -21.756 -40.740 1.00 38.59 251 VAL A N 1
ATOM 1868 C CA . VAL A 1 251 ? -21.967 -20.916 -40.039 1.00 38.59 251 VAL A CA 1
ATOM 1869 C C . VAL A 1 251 ? -22.727 -19.773 -39.369 1.00 38.59 251 VAL A C 1
ATOM 1871 O O . VAL A 1 251 ? -23.136 -18.827 -40.034 1.00 38.59 251 VAL A O 1
ATOM 1874 N N . ASN A 1 252 ? -22.939 -19.891 -38.062 1.00 26.06 252 ASN A N 1
ATOM 1875 C CA . ASN A 1 252 ? -23.344 -18.791 -37.207 1.00 26.06 252 ASN A CA 1
ATOM 1876 C C . ASN A 1 252 ? -22.110 -18.410 -36.404 1.00 26.06 252 ASN A C 1
ATOM 1878 O O . ASN A 1 252 ? -21.644 -19.179 -35.568 1.00 26.06 252 ASN A O 1
ATOM 1882 N N . THR A 1 253 ? -21.591 -17.217 -36.676 1.00 30.39 253 THR A N 1
ATOM 1883 C CA . THR A 1 253 ? -20.856 -16.421 -35.697 1.00 30.39 253 THR A CA 1
ATOM 1884 C C . THR A 1 253 ? -21.625 -16.484 -34.386 1.00 30.39 253 THR A C 1
ATOM 1886 O O . THR A 1 253 ? -22.719 -15.923 -34.282 1.00 30.39 253 THR A O 1
ATOM 1889 N N . THR A 1 254 ? -21.105 -17.241 -33.424 1.00 33.00 254 THR A N 1
ATOM 1890 C CA . THR A 1 254 ? -21.681 -17.348 -32.091 1.00 33.00 254 THR A CA 1
ATOM 1891 C C . THR A 1 254 ? -21.600 -15.961 -31.477 1.00 33.00 254 THR A C 1
ATOM 1893 O O . THR A 1 254 ? -20.543 -15.534 -31.022 1.00 33.00 254 THR A O 1
ATOM 1896 N N . ALA A 1 255 ? -22.707 -15.223 -31.533 1.00 37.94 255 ALA A N 1
ATOM 1897 C CA . ALA A 1 255 ? -22.904 -14.071 -30.681 1.00 37.94 255 ALA A CA 1
ATOM 1898 C C . ALA A 1 255 ? -22.694 -14.574 -29.252 1.00 37.94 255 ALA A C 1
ATOM 1900 O O . ALA A 1 255 ? -23.452 -15.422 -28.776 1.00 37.94 255 ALA A O 1
ATOM 1901 N N . VAL A 1 256 ? -21.613 -14.122 -28.616 1.00 43.44 256 VAL A N 1
ATOM 1902 C CA . VAL A 1 256 ? -21.404 -14.299 -27.184 1.00 43.44 256 VAL A CA 1
ATOM 1903 C C . VAL A 1 256 ? -22.626 -13.659 -26.541 1.00 43.44 256 VAL A C 1
ATOM 1905 O O . VAL A 1 256 ? -22.787 -12.443 -26.588 1.00 43.44 256 VAL A O 1
ATOM 1908 N N . SER A 1 257 ? -23.564 -14.471 -26.052 1.00 46.47 257 SER A N 1
ATOM 1909 C CA . SER A 1 257 ? -24.669 -13.939 -25.267 1.00 46.47 257 SER A CA 1
ATOM 1910 C C . SER A 1 257 ? -24.026 -13.291 -24.049 1.00 46.47 257 SER A C 1
ATOM 1912 O O . SER A 1 257 ? -23.423 -14.019 -23.256 1.00 46.47 257 SER A O 1
ATOM 1914 N N . GLU A 1 258 ? -24.093 -11.964 -23.929 1.00 59.16 258 GLU A N 1
ATOM 1915 C CA . GLU A 1 258 ? -23.629 -11.258 -22.736 1.00 59.16 258 GLU A CA 1
ATOM 1916 C C . GLU A 1 258 ? -24.327 -11.884 -21.526 1.00 59.16 258 GLU A C 1
ATOM 1918 O O . GLU A 1 258 ? -25.533 -11.729 -21.316 1.00 59.16 258 GLU A O 1
ATOM 1923 N N . GLN A 1 259 ? -23.582 -12.696 -20.777 1.00 76.69 259 GLN A N 1
ATOM 1924 C CA . GLN A 1 259 ? -24.077 -13.261 -19.537 1.00 76.69 259 GLN A CA 1
ATOM 1925 C C . GLN A 1 259 ? -24.152 -12.116 -18.533 1.00 76.69 259 GLN A C 1
ATOM 1927 O O . GLN A 1 259 ? -23.226 -11.313 -18.425 1.00 76.69 259 GLN A O 1
ATOM 1932 N N . ALA A 1 260 ? -25.262 -12.031 -17.803 1.00 87.56 260 ALA A N 1
ATOM 1933 C CA . ALA A 1 260 ? -25.440 -10.977 -16.816 1.00 87.56 260 ALA A CA 1
ATOM 1934 C C . ALA A 1 260 ? -24.311 -11.011 -15.762 1.00 87.56 260 ALA A C 1
ATOM 1936 O O . ALA A 1 260 ? -23.856 -12.104 -15.399 1.00 87.56 260 ALA A O 1
ATOM 1937 N N . PRO A 1 261 ? -23.885 -9.846 -15.233 1.00 93.50 261 PRO A N 1
ATOM 1938 C CA . PRO A 1 261 ? -22.927 -9.784 -14.137 1.00 93.50 261 PRO A CA 1
ATOM 1939 C C . PRO A 1 261 ? -23.345 -10.686 -12.974 1.00 93.50 261 PRO A C 1
ATOM 1941 O O . PRO A 1 261 ? -24.485 -10.654 -12.509 1.00 93.50 261 PRO A O 1
ATOM 1944 N N . LYS A 1 262 ? -22.406 -11.492 -12.487 1.00 96.19 262 LYS A N 1
ATOM 1945 C CA . LYS A 1 262 ? -22.616 -12.424 -11.382 1.00 96.19 262 LYS A CA 1
ATOM 1946 C C . LYS A 1 262 ? -21.977 -11.864 -10.122 1.00 96.19 262 LYS A C 1
ATOM 1948 O O . LYS A 1 262 ? -20.753 -11.826 -10.031 1.00 96.19 262 LYS A O 1
ATOM 1953 N N . ALA A 1 263 ? -22.783 -11.494 -9.131 1.00 96.31 263 ALA A N 1
ATOM 1954 C CA . ALA A 1 263 ? -22.274 -11.221 -7.790 1.00 96.31 263 ALA A CA 1
ATOM 1955 C C . ALA A 1 263 ? -21.657 -12.507 -7.213 1.00 96.31 263 ALA A C 1
ATOM 1957 O O . ALA A 1 263 ? -22.311 -13.553 -7.171 1.00 96.31 263 ALA A O 1
ATOM 1958 N N . VAL A 1 264 ? -20.384 -12.454 -6.818 1.00 96.06 264 VAL A N 1
ATOM 1959 C CA . VAL A 1 264 ? -19.649 -13.625 -6.299 1.00 96.06 264 VAL A CA 1
ATOM 1960 C C . VAL A 1 264 ? -19.443 -13.545 -4.794 1.00 96.06 264 VAL A C 1
ATOM 1962 O O . VAL A 1 264 ? -19.386 -14.578 -4.130 1.00 96.06 264 VAL A O 1
ATOM 1965 N N . ARG A 1 265 ? -19.330 -12.333 -4.254 1.00 94.88 265 ARG A N 1
ATOM 1966 C CA . ARG A 1 265 ? -19.126 -12.075 -2.829 1.00 94.88 265 ARG A CA 1
ATOM 1967 C C . ARG A 1 265 ? -19.540 -10.649 -2.495 1.00 94.88 265 ARG A C 1
ATOM 1969 O O . ARG A 1 265 ? -19.475 -9.777 -3.362 1.00 94.88 265 ARG A O 1
ATOM 1976 N N . SER A 1 266 ? -19.929 -10.435 -1.247 1.00 96.94 266 SER A N 1
ATOM 1977 C CA . SER A 1 266 ? -20.158 -9.108 -0.694 1.00 96.94 266 SER A CA 1
ATOM 1978 C C . SER A 1 266 ? -19.649 -9.007 0.740 1.00 96.94 266 SER A C 1
ATOM 1980 O O . SER A 1 266 ? -19.435 -10.015 1.423 1.00 96.94 266 SER A O 1
ATOM 1982 N N . LEU A 1 267 ? -19.426 -7.773 1.169 1.00 97.88 267 LEU A N 1
ATOM 1983 C CA . LEU A 1 267 ? -19.000 -7.396 2.506 1.00 97.88 267 LEU A CA 1
ATOM 1984 C C . LEU A 1 267 ? -19.721 -6.107 2.889 1.00 97.88 267 LEU A C 1
ATOM 1986 O O . LEU A 1 267 ? -19.817 -5.189 2.079 1.00 97.88 267 LEU A O 1
ATOM 1990 N N . ILE A 1 268 ? -20.170 -6.021 4.137 1.00 98.25 268 ILE A N 1
ATOM 1991 C CA . ILE A 1 268 ? -20.734 -4.790 4.687 1.00 98.25 268 ILE A CA 1
ATOM 1992 C C . ILE A 1 268 ? -19.687 -4.126 5.579 1.00 98.25 268 ILE A C 1
ATOM 1994 O O . ILE A 1 268 ? -19.188 -4.735 6.527 1.00 98.25 268 ILE A O 1
ATOM 1998 N N . LYS A 1 269 ? -19.391 -2.860 5.311 1.00 98.38 269 LYS A N 1
ATOM 1999 C CA . LYS A 1 269 ? -18.637 -1.982 6.202 1.00 98.38 269 LYS A CA 1
ATOM 2000 C C . LYS A 1 269 ? -19.625 -1.106 6.967 1.00 98.38 269 LYS A C 1
ATOM 2002 O O . LYS A 1 269 ? -20.440 -0.417 6.363 1.00 98.38 269 LYS A O 1
ATOM 2007 N N . LYS A 1 270 ? -19.594 -1.156 8.297 1.00 98.31 270 LYS A N 1
ATOM 2008 C CA . LYS A 1 270 ? -20.389 -0.292 9.176 1.00 98.31 270 LYS A CA 1
ATOM 2009 C C . LYS A 1 270 ? -19.473 0.747 9.818 1.00 98.31 270 LYS A C 1
ATOM 2011 O O . LYS A 1 270 ? -18.421 0.404 10.353 1.00 98.31 270 LYS A O 1
ATOM 2016 N N . HIS A 1 271 ? -19.887 2.001 9.795 1.00 98.38 271 HIS A N 1
ATOM 2017 C CA . HIS A 1 271 ? -19.061 3.155 10.117 1.00 98.38 271 HIS A CA 1
ATOM 2018 C C . HIS A 1 271 ? -19.584 3.889 11.347 1.00 98.38 271 HIS A C 1
ATOM 2020 O O . HIS A 1 271 ? -20.788 4.117 11.477 1.00 98.38 271 HIS A O 1
ATOM 2026 N N . HIS A 1 272 ? -18.663 4.297 12.218 1.00 98.25 272 HIS A N 1
ATOM 2027 C CA . HIS A 1 272 ? -18.933 5.189 13.342 1.00 98.25 272 HIS A CA 1
ATOM 2028 C C . HIS A 1 272 ? -17.917 6.329 13.377 1.00 98.25 272 HIS A C 1
ATOM 2030 O O . HIS A 1 272 ? -16.710 6.098 13.338 1.00 98.25 272 HIS A O 1
ATOM 2036 N N . LYS A 1 273 ? -18.389 7.572 13.482 1.00 97.88 273 LYS A N 1
ATOM 2037 C CA . LYS A 1 273 ? -17.521 8.753 13.447 1.00 97.88 273 LYS A CA 1
ATOM 2038 C C . LYS A 1 273 ? -17.059 9.153 14.846 1.00 97.88 273 LYS A C 1
ATOM 2040 O O . LYS A 1 273 ? -17.870 9.486 15.711 1.00 97.88 273 LYS A O 1
ATOM 2045 N N . ILE A 1 274 ? -15.746 9.234 15.023 1.00 98.38 274 ILE A N 1
ATOM 2046 C CA . ILE A 1 274 ? -15.098 9.781 16.213 1.00 98.38 274 ILE A CA 1
ATOM 2047 C C . ILE A 1 274 ? -14.732 11.245 15.969 1.00 98.38 274 ILE A C 1
ATOM 2049 O O . ILE A 1 274 ? -14.223 11.623 14.916 1.00 98.38 274 ILE A O 1
ATOM 2053 N N . THR A 1 275 ? -15.016 12.091 16.956 1.00 98.12 275 THR A N 1
ATOM 2054 C CA . THR A 1 275 ? -14.693 13.528 16.931 1.00 98.12 275 THR A CA 1
ATOM 2055 C C . THR A 1 275 ? -13.765 13.939 18.064 1.00 98.12 275 THR A C 1
ATOM 2057 O O . THR A 1 275 ? -13.321 15.083 18.103 1.00 98.12 275 THR A O 1
ATOM 2060 N N . GLU A 1 276 ? -13.509 13.044 19.016 1.00 98.44 276 GLU A N 1
ATOM 2061 C CA . GLU A 1 276 ? -12.662 13.311 20.169 1.00 98.44 276 GLU A CA 1
ATOM 2062 C C . GLU A 1 276 ? -12.032 12.013 20.683 1.00 98.44 276 GLU A C 1
ATOM 2064 O O . GLU A 1 276 ? -12.696 10.977 20.738 1.00 98.44 276 GLU A O 1
ATOM 2069 N N . VAL A 1 277 ? -10.762 12.076 21.088 1.00 98.62 277 VAL A N 1
ATOM 2070 C CA . VAL A 1 277 ? -10.058 10.970 21.745 1.00 98.62 277 VAL A CA 1
ATOM 2071 C C . VAL A 1 277 ? -9.481 11.475 23.063 1.00 98.62 277 VAL A C 1
ATOM 2073 O O . VAL A 1 277 ? -8.894 12.558 23.107 1.00 98.62 277 VAL A O 1
ATOM 2076 N N . LYS A 1 278 ? -9.659 10.716 24.147 1.00 98.12 278 LYS A N 1
ATOM 2077 C CA . LYS A 1 278 ? -9.213 11.083 25.500 1.00 98.12 278 LYS A CA 1
ATOM 2078 C C . LYS A 1 278 ? -8.595 9.902 26.228 1.00 98.12 278 LYS A C 1
ATOM 2080 O O . LYS A 1 278 ? -9.009 8.764 26.038 1.00 98.12 278 LYS A O 1
ATOM 2085 N N . PHE A 1 279 ? -7.676 10.183 27.142 1.00 98.12 279 PHE A N 1
ATOM 2086 C CA . PHE A 1 279 ? -7.249 9.189 28.121 1.00 98.12 279 PHE A CA 1
ATOM 2087 C C . PHE A 1 279 ? -8.295 9.010 29.233 1.00 98.12 279 PHE A C 1
ATOM 2089 O O . PHE A 1 279 ? -8.998 9.954 29.602 1.00 98.12 279 PHE A O 1
ATOM 2096 N N . SER A 1 280 ? -8.423 7.784 29.739 1.00 97.75 280 SER A N 1
ATOM 2097 C CA . SER A 1 280 ? -9.346 7.395 30.810 1.00 97.75 280 SER A CA 1
ATOM 2098 C C . SER A 1 280 ? -8.826 6.175 31.578 1.00 97.75 280 SER A C 1
ATOM 2100 O O . SER A 1 280 ? -7.802 5.587 31.241 1.00 97.75 280 SER A O 1
ATOM 2102 N N . LYS A 1 281 ? -9.563 5.746 32.605 1.00 97.19 281 LYS A N 1
ATOM 2103 C CA . LYS A 1 281 ? -9.275 4.519 33.366 1.00 97.19 281 LYS A CA 1
ATOM 2104 C C . LYS A 1 281 ? -9.577 3.234 32.592 1.00 97.19 281 LYS A C 1
ATOM 2106 O O . LYS A 1 281 ? -9.041 2.186 32.931 1.00 97.19 281 LYS A O 1
ATOM 2111 N N . GLU A 1 282 ? -10.450 3.308 31.594 1.00 97.44 282 GLU A N 1
ATOM 2112 C CA . GLU A 1 282 ? -10.877 2.180 30.765 1.00 97.44 282 GLU A CA 1
ATOM 2113 C C . GLU A 1 282 ? -11.005 2.624 29.306 1.00 97.44 282 GLU A C 1
ATOM 2115 O O . GLU A 1 282 ? -11.359 3.779 29.040 1.00 97.44 282 GLU A O 1
ATOM 2120 N N . THR A 1 283 ? -10.731 1.707 28.377 1.00 98.44 283 THR A N 1
ATOM 2121 C CA . THR A 1 283 ? -10.970 1.934 26.951 1.00 98.44 283 THR A CA 1
ATOM 2122 C C . THR A 1 283 ? -12.451 1.717 26.661 1.00 98.44 283 THR A C 1
ATOM 2124 O O . THR A 1 283 ? -13.001 0.670 27.005 1.00 98.44 283 THR A O 1
ATOM 2127 N N . LYS A 1 284 ? -13.118 2.709 26.066 1.00 98.12 284 LYS A N 1
ATOM 2128 C CA . LYS A 1 284 ? -14.551 2.653 25.731 1.00 98.12 284 LYS A CA 1
ATOM 2129 C C . LYS A 1 284 ? -14.932 3.698 24.689 1.00 98.12 284 LYS A C 1
ATOM 2131 O O . LYS A 1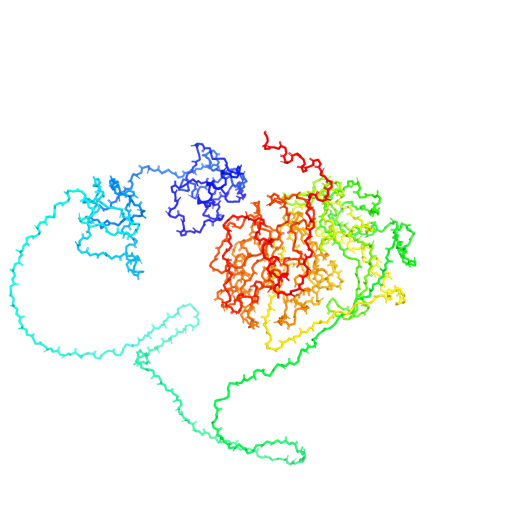 284 ? -14.205 4.665 24.485 1.00 98.12 284 LYS A O 1
ATOM 2136 N N . ILE A 1 285 ? -16.105 3.541 24.084 1.00 98.12 285 ILE A N 1
ATOM 2137 C CA . ILE A 1 285 ? -16.692 4.537 23.183 1.00 98.12 285 ILE A CA 1
ATOM 2138 C C . ILE A 1 285 ? -17.989 5.047 23.811 1.00 98.12 285 ILE A C 1
ATOM 2140 O O . ILE A 1 285 ? -18.878 4.256 24.120 1.00 98.12 285 ILE A O 1
ATOM 2144 N N . GLU A 1 286 ? -18.098 6.363 24.000 1.00 96.12 286 GLU A N 1
ATOM 2145 C CA . GLU A 1 286 ? -19.330 7.021 24.453 1.00 96.12 286 GLU A CA 1
ATOM 2146 C C . GLU A 1 286 ? -19.697 8.130 23.462 1.00 96.12 286 GLU A C 1
ATOM 2148 O O . GLU A 1 286 ? -18.995 9.137 23.332 1.00 96.12 286 GLU A O 1
ATOM 2153 N N . GLY A 1 287 ? -20.794 7.938 22.723 1.00 95.00 287 GLY A N 1
ATOM 2154 C CA . GLY A 1 287 ? -21.145 8.821 21.610 1.00 95.00 287 GLY A CA 1
ATOM 2155 C C . GLY A 1 287 ? -20.019 8.864 20.572 1.00 95.00 287 GLY A C 1
ATOM 2156 O O . GLY A 1 287 ? -19.569 7.823 20.102 1.00 95.00 287 GLY A O 1
ATOM 2157 N N . SER A 1 288 ? -19.540 10.062 20.235 1.00 96.44 288 SER A N 1
ATOM 2158 C CA . SER A 1 288 ? -18.426 10.280 19.299 1.00 96.44 288 SER A CA 1
ATOM 2159 C C . SER A 1 288 ? -17.057 10.439 19.982 1.00 96.44 288 SER A C 1
ATOM 2161 O O . SER A 1 288 ? -16.105 10.897 19.343 1.00 96.44 288 SER A O 1
ATOM 2163 N N . CYS A 1 289 ? -16.945 10.100 21.272 1.00 98.31 289 CYS A N 1
ATOM 2164 C CA . CYS A 1 289 ? -15.696 10.158 22.030 1.00 98.31 289 CYS A CA 1
ATOM 2165 C C . CYS A 1 289 ? -15.122 8.749 22.238 1.00 98.31 289 CYS A C 1
ATOM 2167 O O . CYS A 1 289 ? -15.797 7.872 22.786 1.00 98.31 289 CYS A O 1
ATOM 2169 N N . LEU A 1 290 ? -13.870 8.541 21.824 1.00 98.62 290 LEU A N 1
ATOM 2170 C CA . LEU A 1 290 ? -13.099 7.334 22.116 1.00 98.62 290 LEU A CA 1
ATOM 2171 C C . LEU A 1 290 ? -12.206 7.589 23.334 1.00 98.62 290 LEU A C 1
ATOM 2173 O O . LEU A 1 290 ? -11.306 8.427 23.312 1.00 98.62 290 LEU A O 1
ATOM 2177 N N . TYR A 1 291 ? -12.436 6.836 24.398 1.00 98.62 291 TYR A N 1
ATOM 2178 C CA . TYR A 1 291 ? -11.583 6.825 25.574 1.00 98.62 291 TYR A CA 1
ATOM 2179 C C . TYR A 1 291 ? -10.572 5.690 25.458 1.00 98.62 291 TYR A C 1
ATOM 2181 O O . TYR A 1 291 ? -10.957 4.566 25.143 1.00 98.62 291 TYR A O 1
ATOM 2189 N N . ILE A 1 292 ? -9.302 5.975 25.738 1.00 98.31 292 ILE A N 1
ATOM 2190 C CA . ILE A 1 292 ? -8.206 5.003 25.751 1.00 98.31 292 ILE A CA 1
ATOM 2191 C C . ILE A 1 292 ? -7.659 4.901 27.168 1.00 98.31 292 ILE A C 1
ATOM 2193 O O . ILE A 1 292 ? -7.414 5.910 27.833 1.00 98.31 292 ILE A O 1
ATOM 2197 N N . ARG A 1 293 ? -7.457 3.675 27.635 1.00 97.75 293 ARG A N 1
ATOM 2198 C CA . ARG A 1 293 ? -6.912 3.400 28.959 1.00 97.75 293 ARG A CA 1
ATOM 2199 C C . ARG A 1 293 ? -5.490 3.955 29.126 1.00 97.75 293 ARG A C 1
ATOM 2201 O O . ARG A 1 293 ? -4.607 3.671 28.324 1.00 97.75 293 ARG A O 1
ATOM 2208 N N . GLU A 1 294 ? -5.251 4.696 30.208 1.00 94.12 294 GLU A N 1
ATOM 2209 C CA . GLU A 1 294 ? -3.976 5.386 30.487 1.00 94.12 294 GLU A CA 1
ATOM 2210 C C . GLU A 1 294 ? -2.750 4.458 30.523 1.00 94.12 294 GLU A C 1
ATOM 2212 O O . GLU A 1 294 ? -1.686 4.828 30.037 1.00 94.12 294 GLU A O 1
ATOM 2217 N N . ASN A 1 295 ? -2.881 3.248 31.070 1.00 93.06 295 ASN A N 1
ATOM 2218 C CA . ASN A 1 295 ? -1.770 2.304 31.227 1.00 93.06 295 ASN A CA 1
ATOM 2219 C C . ASN A 1 295 ? -1.728 1.208 30.145 1.00 93.06 295 ASN A C 1
ATOM 2221 O O . ASN A 1 295 ? -1.122 0.159 30.356 1.00 93.06 295 ASN A O 1
ATOM 2225 N N . ILE A 1 296 ? -2.367 1.428 28.990 1.00 95.00 296 ILE A N 1
ATOM 2226 C CA . ILE A 1 296 ? -2.421 0.442 27.897 1.00 95.00 296 ILE A CA 1
ATOM 2227 C C . ILE A 1 296 ? -1.031 0.072 27.349 1.00 95.00 296 ILE A C 1
ATOM 2229 O O . ILE A 1 296 ? -0.782 -1.085 27.010 1.00 95.00 296 ILE A O 1
ATOM 2233 N N . CYS A 1 297 ? -0.093 1.026 27.340 1.00 95.12 297 CYS A N 1
ATOM 2234 C CA . CYS A 1 297 ? 1.289 0.818 26.901 1.00 95.12 297 CYS A CA 1
ATOM 2235 C C . CYS A 1 297 ? 2.027 -0.247 27.724 1.00 95.12 297 CYS A C 1
ATOM 2237 O O . CYS A 1 297 ? 2.780 -1.042 27.167 1.00 95.12 297 CYS A O 1
ATOM 2239 N N . GLU A 1 298 ? 1.798 -0.296 29.041 1.00 93.44 298 GLU A N 1
ATOM 2240 C CA . GLU A 1 298 ? 2.466 -1.262 29.921 1.00 93.44 298 GLU A CA 1
ATOM 2241 C C . GLU A 1 298 ? 2.106 -2.700 29.547 1.00 93.44 298 GLU A C 1
ATOM 2243 O O . GLU A 1 298 ? 2.943 -3.591 29.648 1.00 93.44 298 GLU A O 1
ATOM 2248 N N . ASP A 1 299 ? 0.866 -2.933 29.116 1.00 91.62 299 ASP A N 1
ATOM 2249 C CA . ASP A 1 299 ? 0.412 -4.248 28.672 1.00 91.62 299 ASP A CA 1
ATOM 2250 C C . ASP A 1 299 ? 0.887 -4.566 27.254 1.00 91.62 299 ASP A C 1
ATOM 2252 O O . ASP A 1 299 ? 1.250 -5.707 26.982 1.00 91.62 299 ASP A O 1
ATOM 2256 N N . ALA A 1 300 ? 0.950 -3.563 26.376 1.00 92.12 300 ALA A N 1
ATOM 2257 C CA . ALA A 1 300 ? 1.417 -3.726 25.004 1.00 92.12 300 ALA A CA 1
ATOM 2258 C C . ALA A 1 300 ? 2.878 -4.195 24.919 1.00 92.12 300 ALA A C 1
ATOM 2260 O O . ALA A 1 300 ? 3.208 -5.032 24.082 1.00 92.12 300 ALA A O 1
ATOM 2261 N N . VAL A 1 301 ? 3.755 -3.703 25.803 1.00 93.31 301 VAL A N 1
ATOM 2262 C CA . VAL A 1 301 ? 5.177 -4.099 25.826 1.00 93.31 301 VAL A CA 1
ATOM 2263 C C . VAL A 1 301 ? 5.389 -5.461 26.497 1.00 93.31 301 VAL A C 1
ATOM 2265 O O . VAL A 1 301 ? 6.406 -6.118 26.253 1.00 93.31 301 VAL A O 1
ATOM 2268 N N . LYS A 1 302 ? 4.439 -5.947 27.315 1.00 89.50 302 LYS A N 1
ATOM 2269 C CA . LYS A 1 302 ? 4.572 -7.254 27.982 1.00 89.50 302 LYS A CA 1
ATOM 2270 C C . LYS A 1 302 ? 4.706 -8.364 26.940 1.00 89.50 302 LYS A C 1
ATOM 2272 O O . LYS A 1 302 ? 3.804 -8.631 26.155 1.00 89.50 302 LYS A O 1
ATOM 2277 N N . GLY A 1 303 ? 5.842 -9.056 26.977 1.00 77.38 303 GLY A N 1
ATOM 2278 C CA . GLY A 1 303 ? 6.142 -10.154 26.055 1.00 77.38 303 GLY A CA 1
ATOM 2279 C C . GLY A 1 303 ? 6.850 -9.734 24.764 1.00 77.38 303 GLY A C 1
ATOM 2280 O O . GLY A 1 303 ? 6.995 -10.568 23.872 1.00 77.38 303 GLY A O 1
ATOM 2281 N N . SER A 1 304 ? 7.310 -8.483 24.659 1.00 89.69 304 SER A N 1
ATOM 2282 C CA . SER A 1 304 ? 8.269 -8.058 23.636 1.00 89.69 304 SER A CA 1
ATOM 2283 C C . SER A 1 304 ? 9.664 -7.906 24.246 1.00 89.69 304 SER A C 1
ATOM 2285 O O . SER A 1 304 ? 9.857 -7.130 25.176 1.00 89.69 304 SER A O 1
ATOM 2287 N N . GLU A 1 305 ? 10.649 -8.644 23.733 1.00 91.31 305 GLU A N 1
ATOM 2288 C CA . GLU A 1 305 ? 12.053 -8.531 24.174 1.00 91.31 305 GLU A CA 1
ATOM 2289 C C . GLU A 1 305 ? 12.797 -7.383 23.462 1.00 91.31 305 GLU A C 1
ATOM 2291 O O . GLU A 1 305 ? 13.770 -6.819 23.985 1.00 91.31 305 GLU A O 1
ATOM 2296 N N . LEU A 1 306 ? 12.316 -7.025 22.266 1.00 95.69 306 LEU A N 1
ATOM 2297 C CA . LEU A 1 306 ? 12.923 -6.025 21.389 1.00 95.69 306 LEU A CA 1
ATOM 2298 C C . LEU A 1 306 ? 12.411 -4.610 21.646 1.00 95.69 306 LEU A C 1
ATOM 2300 O O . LEU A 1 306 ? 13.164 -3.667 21.437 1.00 95.69 306 LEU A O 1
ATOM 2304 N N . VAL A 1 307 ? 11.178 -4.438 22.123 1.00 97.44 307 VAL A N 1
ATOM 2305 C CA . VAL A 1 307 ? 10.635 -3.106 22.434 1.00 97.44 307 VAL A CA 1
ATOM 2306 C C . VAL A 1 307 ? 11.100 -2.676 23.821 1.00 97.44 307 VAL A C 1
ATOM 2308 O O . VAL A 1 307 ? 10.882 -3.386 24.801 1.00 97.44 307 VAL A O 1
ATOM 2311 N N . LYS A 1 308 ? 11.756 -1.518 23.898 1.00 96.75 308 LYS A N 1
ATOM 2312 C CA . LYS A 1 308 ? 12.285 -0.938 25.141 1.00 96.75 308 LYS A CA 1
ATOM 2313 C C . LYS A 1 308 ? 11.349 0.089 25.749 1.00 96.75 308 LYS A C 1
ATOM 2315 O O . LYS A 1 308 ? 11.253 0.160 26.970 1.00 96.75 308 LYS A O 1
ATOM 2320 N N . ASP A 1 309 ? 10.660 0.847 24.904 1.00 96.81 309 ASP A N 1
ATOM 2321 C CA . ASP A 1 309 ? 9.682 1.842 25.327 1.00 96.81 309 ASP A CA 1
ATOM 2322 C C . ASP A 1 309 ? 8.582 2.009 24.273 1.00 96.81 309 ASP A C 1
ATOM 2324 O O . ASP A 1 309 ? 8.810 1.795 23.078 1.00 96.81 309 ASP A O 1
ATOM 2328 N N . ILE A 1 310 ? 7.388 2.396 24.722 1.00 97.56 310 ILE A N 1
ATOM 2329 C CA . ILE A 1 310 ? 6.307 2.847 23.847 1.00 97.56 310 ILE A CA 1
ATOM 2330 C C . ILE A 1 310 ? 5.552 4.001 24.495 1.00 97.56 310 ILE A C 1
ATOM 2332 O O . ILE A 1 310 ? 5.026 3.898 25.606 1.00 97.56 310 ILE A O 1
ATOM 2336 N N . LYS A 1 311 ? 5.418 5.090 23.745 1.00 97.25 311 LYS A N 1
ATOM 2337 C CA . LYS A 1 311 ? 4.621 6.249 24.130 1.00 97.25 311 LYS A CA 1
ATOM 2338 C C . LYS A 1 311 ? 3.406 6.365 23.222 1.00 97.25 311 LYS A C 1
ATOM 2340 O O . LYS A 1 311 ? 3.532 6.308 22.002 1.00 97.25 311 LYS A O 1
ATOM 2345 N N . LEU A 1 312 ? 2.237 6.559 23.824 1.00 97.75 312 LEU A N 1
ATOM 2346 C CA . LEU A 1 312 ? 0.997 6.831 23.106 1.00 97.75 312 LEU A CA 1
ATOM 2347 C C . LEU A 1 312 ? 0.685 8.326 23.168 1.00 97.75 312 LEU A C 1
ATOM 2349 O O . LEU A 1 312 ? 0.629 8.912 24.250 1.00 97.75 312 LEU A O 1
ATOM 2353 N N . GLU A 1 313 ? 0.478 8.945 22.013 1.00 97.62 313 GLU A N 1
ATOM 2354 C CA . GLU A 1 313 ? 0.176 10.367 21.877 1.00 97.62 313 GLU A CA 1
ATOM 2355 C C . GLU A 1 313 ? -1.131 10.552 21.106 1.00 97.62 313 GLU A C 1
ATOM 2357 O O . GLU A 1 313 ? -1.382 9.873 20.112 1.00 97.62 313 GLU A O 1
ATOM 2362 N N . ILE A 1 314 ? -1.962 11.492 21.555 1.00 98.31 314 ILE A N 1
ATOM 2363 C CA . ILE A 1 314 ? -3.163 11.910 20.828 1.00 98.31 314 ILE A CA 1
ATOM 2364 C C . ILE A 1 314 ? -2.816 13.207 20.100 1.00 98.31 314 ILE A C 1
ATOM 2366 O O . ILE A 1 314 ? -2.566 14.227 20.746 1.00 98.31 314 ILE A O 1
ATOM 2370 N N . ILE A 1 315 ? -2.776 13.161 18.770 1.00 98.44 315 ILE A N 1
ATOM 2371 C CA . ILE A 1 315 ? -2.507 14.323 17.915 1.00 98.44 315 ILE A CA 1
ATOM 2372 C C . ILE A 1 315 ? -3.832 14.798 17.330 1.00 98.44 315 ILE A C 1
ATOM 2374 O O . ILE A 1 315 ? -4.497 14.062 16.604 1.00 98.44 315 ILE A O 1
ATOM 2378 N N . THR A 1 316 ? -4.230 16.024 17.653 1.00 98.19 316 THR A N 1
ATOM 2379 C CA . THR A 1 316 ? -5.425 16.659 17.081 1.00 98.19 316 THR A CA 1
ATOM 2380 C C . THR A 1 316 ? -5.042 17.577 15.914 1.00 98.19 316 THR A C 1
ATOM 2382 O O . THR A 1 316 ? -3.860 17.872 15.738 1.00 98.19 316 THR A O 1
ATOM 2385 N N . PRO A 1 317 ? -6.002 18.110 15.134 1.00 97.44 317 PRO A N 1
ATOM 2386 C CA . PRO A 1 317 ? -5.689 19.058 14.060 1.00 97.44 317 PRO A CA 1
ATOM 2387 C C . PRO A 1 317 ? -4.898 20.301 14.500 1.00 97.44 317 PRO A C 1
ATOM 2389 O O . PRO A 1 317 ? -4.171 20.880 13.701 1.00 97.44 317 PRO A O 1
ATOM 2392 N N . ASN A 1 318 ? -4.993 20.695 15.775 1.00 97.44 318 ASN A N 1
ATOM 2393 C CA . ASN A 1 318 ? -4.215 21.808 16.332 1.00 97.44 318 ASN A CA 1
ATOM 2394 C C . ASN A 1 318 ? -2.745 21.446 16.610 1.00 97.44 318 ASN A C 1
ATOM 2396 O O . ASN A 1 318 ? -1.950 22.326 16.925 1.00 97.44 318 ASN A O 1
ATOM 2400 N N . ASP A 1 319 ? -2.401 20.162 16.533 1.00 97.81 319 ASP A N 1
ATOM 2401 C CA . ASP A 1 319 ? -1.101 19.604 16.889 1.00 97.81 319 ASP A CA 1
ATOM 2402 C C . ASP A 1 319 ? -0.283 19.168 15.661 1.00 97.81 319 ASP A C 1
ATOM 2404 O O . ASP A 1 319 ? 0.809 18.627 15.823 1.00 97.81 319 ASP A O 1
ATOM 2408 N N . TYR A 1 320 ? -0.771 19.386 14.433 1.00 98.00 320 TYR A N 1
ATOM 2409 C CA . TYR A 1 320 ? -0.057 18.992 13.208 1.00 98.00 320 TYR A CA 1
ATOM 2410 C C . TYR A 1 320 ? 1.276 19.733 13.001 1.00 98.00 320 TYR A C 1
ATOM 2412 O O . TYR A 1 320 ? 2.108 19.301 12.211 1.00 98.00 320 TYR A O 1
ATOM 2420 N N . ASN A 1 321 ? 1.522 20.812 13.742 1.00 97.38 321 ASN A N 1
ATOM 2421 C CA . ASN A 1 321 ? 2.806 21.509 13.765 1.00 97.38 321 ASN A CA 1
ATOM 2422 C C . ASN A 1 321 ? 3.844 20.865 14.712 1.00 97.38 321 ASN A C 1
ATOM 2424 O O . ASN A 1 321 ? 4.936 21.406 14.895 1.00 97.38 321 ASN A O 1
ATOM 2428 N N . LYS A 1 322 ? 3.518 19.739 15.360 1.00 96.81 322 LYS A N 1
ATOM 2429 C CA . LYS A 1 322 ? 4.449 19.012 16.230 1.00 96.81 322 LYS A CA 1
ATOM 2430 C C . LYS A 1 322 ? 5.393 18.128 15.427 1.00 96.81 322 LYS A C 1
ATOM 2432 O O . LYS A 1 322 ? 5.049 17.604 14.368 1.00 96.81 322 LYS A O 1
ATOM 2437 N N . TYR A 1 323 ? 6.577 17.938 15.999 1.00 97.12 323 TYR A N 1
ATOM 2438 C CA . TYR A 1 323 ? 7.554 16.976 15.517 1.00 97.12 323 TYR A CA 1
ATOM 2439 C C . TYR A 1 323 ? 7.056 15.540 15.717 1.00 97.12 323 TYR A C 1
ATOM 2441 O O . TYR A 1 323 ? 6.465 15.213 16.750 1.00 97.12 323 TYR A O 1
ATOM 2449 N N . SER A 1 324 ? 7.353 14.689 14.746 1.00 97.19 324 SER A N 1
ATOM 2450 C CA . SER A 1 324 ? 7.179 13.248 14.800 1.00 97.19 324 SER A CA 1
ATOM 2451 C C . SER A 1 324 ? 8.437 12.560 14.296 1.00 97.19 324 SER A C 1
ATOM 2453 O O . SER A 1 324 ? 9.065 13.035 13.352 1.00 97.19 324 SER A O 1
ATOM 2455 N N . GLU A 1 325 ? 8.745 11.405 14.879 1.00 97.31 325 GLU A N 1
ATOM 2456 C CA . GLU A 1 325 ? 9.657 10.445 14.260 1.00 97.31 325 GLU A CA 1
ATOM 2457 C C . GLU A 1 325 ? 9.047 9.890 12.967 1.00 97.31 325 GLU A C 1
ATOM 2459 O O . GLU A 1 325 ? 7.873 10.139 12.654 1.00 97.31 325 GLU A O 1
ATOM 2464 N N . THR A 1 326 ? 9.848 9.129 12.225 1.00 95.44 326 THR A N 1
ATOM 2465 C CA . THR A 1 326 ? 9.449 8.566 10.940 1.00 95.44 326 THR A CA 1
ATOM 2466 C C . THR A 1 326 ? 8.178 7.735 11.051 1.00 95.44 326 THR A C 1
ATOM 2468 O O . THR A 1 326 ? 7.983 6.982 12.011 1.00 95.44 326 THR A O 1
ATOM 2471 N N . ILE A 1 327 ? 7.304 7.887 10.060 1.00 97.50 327 ILE A N 1
ATOM 2472 C CA . ILE A 1 327 ? 6.028 7.186 10.006 1.00 97.50 327 ILE A CA 1
ATOM 2473 C C . ILE A 1 327 ? 6.265 5.876 9.270 1.00 97.50 327 ILE A C 1
ATOM 2475 O O . ILE A 1 327 ? 6.516 5.872 8.068 1.00 97.50 327 ILE A O 1
ATOM 2479 N N . MET A 1 328 ? 6.190 4.772 10.009 1.00 96.81 328 MET A N 1
ATOM 2480 C CA . MET A 1 328 ? 6.294 3.431 9.439 1.00 96.81 328 MET A CA 1
ATOM 2481 C C . MET A 1 328 ? 4.970 3.017 8.801 1.00 96.81 328 MET A C 1
ATOM 2483 O O . MET A 1 328 ? 4.966 2.411 7.735 1.00 96.81 328 MET A O 1
ATOM 2487 N N . ASP A 1 329 ? 3.847 3.366 9.440 1.00 98.12 329 ASP A N 1
ATOM 2488 C CA . ASP A 1 329 ? 2.525 2.984 8.955 1.00 98.12 329 ASP A CA 1
ATOM 2489 C C . ASP A 1 329 ? 1.408 3.913 9.438 1.00 98.12 329 ASP A C 1
ATOM 2491 O O . ASP A 1 329 ? 1.481 4.554 10.491 1.00 98.12 329 ASP A O 1
ATOM 2495 N N . VAL A 1 330 ? 0.338 3.937 8.653 1.00 98.69 330 VAL A N 1
ATOM 2496 C CA . VAL A 1 330 ? -0.930 4.600 8.944 1.00 98.69 330 VAL A CA 1
ATOM 2497 C C . VAL A 1 330 ? -2.018 3.556 8.751 1.00 98.69 330 VAL A C 1
ATOM 2499 O O . VAL A 1 330 ? -2.152 2.968 7.676 1.00 98.69 330 VAL A O 1
ATOM 2502 N N . GLN A 1 331 ? -2.803 3.327 9.798 1.00 98.75 331 GLN A N 1
ATOM 2503 C CA . GLN A 1 331 ? -3.749 2.219 9.878 1.00 98.75 331 GLN A CA 1
ATOM 2504 C C . GLN A 1 331 ? -5.172 2.736 10.125 1.00 98.75 331 GLN A C 1
ATOM 2506 O O . GLN A 1 331 ? -5.371 3.607 10.983 1.00 98.75 331 GLN A O 1
ATOM 2511 N N . PRO A 1 332 ? -6.190 2.207 9.417 1.00 98.50 332 PRO A N 1
ATOM 2512 C CA . PRO A 1 332 ? -7.573 2.370 9.845 1.00 98.50 332 PRO A CA 1
ATOM 2513 C C . PRO A 1 332 ? -7.810 1.634 11.171 1.00 98.50 332 PRO A C 1
ATOM 2515 O O . PRO A 1 332 ? -7.191 0.606 11.444 1.00 98.50 332 PRO A O 1
ATOM 2518 N N . ILE A 1 333 ? -8.769 2.110 11.966 1.00 98.75 333 ILE A N 1
ATOM 2519 C CA . ILE A 1 333 ? -9.258 1.361 13.128 1.00 98.75 333 ILE A CA 1
ATOM 2520 C C . ILE A 1 333 ? -10.499 0.593 12.696 1.00 98.75 333 ILE A C 1
ATOM 2522 O O . ILE A 1 333 ? -11.597 1.146 12.611 1.00 98.75 333 ILE A O 1
ATOM 2526 N N . ALA A 1 334 ? -10.306 -0.684 12.387 1.00 98.56 334 ALA A N 1
ATOM 2527 C CA . ALA A 1 334 ? -11.360 -1.558 11.901 1.00 98.56 334 ALA A CA 1
ATOM 2528 C C . ALA A 1 334 ? -11.306 -2.935 12.570 1.00 98.56 334 ALA A C 1
ATOM 2530 O O . ALA A 1 334 ? -10.238 -3.402 12.972 1.00 98.56 334 ALA A O 1
ATOM 2531 N N . THR A 1 335 ? -12.464 -3.585 12.694 1.00 98.62 335 THR A N 1
ATOM 2532 C CA . THR A 1 335 ? -12.578 -4.931 13.267 1.00 98.62 335 THR A CA 1
ATOM 2533 C C . THR A 1 335 ? -13.681 -5.755 12.622 1.00 98.62 335 THR A C 1
ATOM 2535 O O . THR A 1 335 ? -14.714 -5.218 12.213 1.00 98.62 335 THR A O 1
ATOM 2538 N N . LYS A 1 336 ? -13.488 -7.074 12.555 1.00 98.25 336 LYS A N 1
ATOM 2539 C CA . LYS A 1 336 ? -14.546 -8.007 12.157 1.00 98.25 336 LYS A CA 1
ATOM 2540 C C . LYS A 1 336 ? -15.565 -8.185 13.282 1.00 98.25 336 LYS A C 1
ATOM 2542 O O . LYS A 1 336 ? -15.204 -8.310 14.453 1.00 98.25 336 LYS A O 1
ATOM 2547 N N . GLU A 1 337 ? -16.849 -8.261 12.926 1.00 96.31 337 GLU A N 1
ATOM 2548 C CA . GLU A 1 337 ? -17.856 -8.793 13.852 1.00 96.31 337 GLU A CA 1
ATOM 2549 C C . GLU A 1 337 ? -17.550 -10.260 14.205 1.00 96.31 337 GLU A C 1
ATOM 2551 O O . GLU A 1 337 ? -16.782 -10.940 13.517 1.00 96.31 337 GLU A O 1
ATOM 2556 N N . LYS A 1 338 ? -18.142 -10.761 15.298 1.00 91.25 338 LYS A N 1
ATOM 2557 C CA . LYS A 1 338 ? -17.937 -12.150 15.742 1.00 91.25 338 LYS A CA 1
ATOM 2558 C C . LYS A 1 338 ? -18.244 -13.122 14.594 1.00 91.25 338 LYS A C 1
ATOM 2560 O O . LYS A 1 338 ? -19.178 -12.909 13.827 1.00 91.25 338 LYS A O 1
ATOM 2565 N N . ASP A 1 339 ? -17.413 -14.155 14.468 1.00 89.62 339 ASP A N 1
ATOM 2566 C CA . ASP A 1 339 ? -17.469 -15.193 13.424 1.00 89.62 339 ASP A CA 1
ATOM 2567 C C . ASP A 1 339 ? -17.224 -14.722 11.973 1.00 89.62 339 ASP A C 1
ATOM 2569 O O . ASP A 1 339 ? -17.171 -15.552 11.061 1.00 89.62 339 ASP A O 1
ATOM 2573 N N . CYS A 1 340 ? -17.003 -13.423 11.739 1.00 95.75 340 CYS A N 1
ATOM 2574 C CA . CYS A 1 340 ? -16.600 -12.905 10.434 1.00 95.75 340 CYS A CA 1
ATOM 2575 C C . CYS A 1 340 ? -15.083 -13.034 10.227 1.00 95.75 340 CYS A C 1
ATOM 2577 O O . CYS A 1 340 ? -14.300 -13.106 11.174 1.00 95.75 340 CYS A O 1
ATOM 2579 N N . LYS A 1 341 ? -14.656 -13.040 8.962 1.00 96.06 341 LYS A N 1
ATOM 2580 C CA . LYS A 1 341 ? -13.242 -13.068 8.560 1.00 96.06 341 LYS A CA 1
ATOM 2581 C C . LYS A 1 341 ? -12.976 -11.971 7.543 1.00 96.06 341 LYS A C 1
ATOM 2583 O O . LYS A 1 341 ? -13.905 -11.589 6.829 1.00 96.06 341 LYS A O 1
ATOM 2588 N N . VAL A 1 342 ? -11.734 -11.496 7.465 1.00 97.69 342 VAL A N 1
ATOM 2589 C CA . VAL A 1 342 ? -11.302 -10.565 6.411 1.00 97.69 342 VAL A CA 1
ATOM 2590 C C . VAL A 1 342 ? -11.788 -11.069 5.046 1.00 97.69 342 VAL A C 1
ATOM 2592 O O . VAL A 1 342 ? -11.666 -12.253 4.737 1.00 97.69 342 VAL A O 1
ATOM 2595 N N . GLY A 1 343 ? -12.435 -10.187 4.284 1.00 96.88 343 GLY A N 1
ATOM 2596 C CA . GLY A 1 343 ? -13.036 -10.492 2.986 1.00 96.88 343 GLY A CA 1
ATOM 2597 C C . GLY A 1 343 ? -14.504 -10.930 3.008 1.00 96.88 343 GLY A C 1
ATOM 2598 O O . GLY A 1 343 ? -15.079 -11.170 1.947 1.00 96.88 343 GLY A O 1
ATOM 2599 N N . SER A 1 344 ? -15.130 -11.072 4.183 1.00 96.25 344 SER A N 1
ATOM 2600 C CA . SER A 1 344 ? -16.504 -11.590 4.304 1.00 96.25 344 SER A CA 1
ATOM 2601 C C . SER A 1 344 ? -17.274 -11.056 5.517 1.00 96.25 344 SER A C 1
ATOM 2603 O O . SER A 1 344 ? -16.691 -10.674 6.532 1.00 96.25 344 SER A O 1
ATOM 2605 N N . GLY A 1 345 ? -18.607 -11.063 5.440 1.00 96.88 345 GLY A N 1
ATOM 2606 C CA . GLY A 1 345 ? -19.477 -10.697 6.562 1.00 96.88 345 GLY A CA 1
ATOM 2607 C C . GLY A 1 345 ? -19.506 -9.192 6.821 1.00 96.88 345 GLY A C 1
ATOM 2608 O O . GLY A 1 345 ? -19.801 -8.417 5.911 1.00 96.88 345 GLY A O 1
ATOM 2609 N N . VAL A 1 346 ? -19.225 -8.786 8.062 1.00 98.00 346 VAL A N 1
ATOM 2610 C CA . VAL A 1 346 ? -19.318 -7.386 8.497 1.00 98.00 346 VAL A CA 1
ATOM 2611 C C . VAL A 1 346 ? -18.001 -6.899 9.097 1.00 98.00 346 VAL A C 1
ATOM 2613 O O . VAL A 1 346 ? -17.387 -7.587 9.920 1.00 98.00 346 VAL A O 1
ATOM 2616 N N . THR A 1 347 ? -17.592 -5.695 8.707 1.00 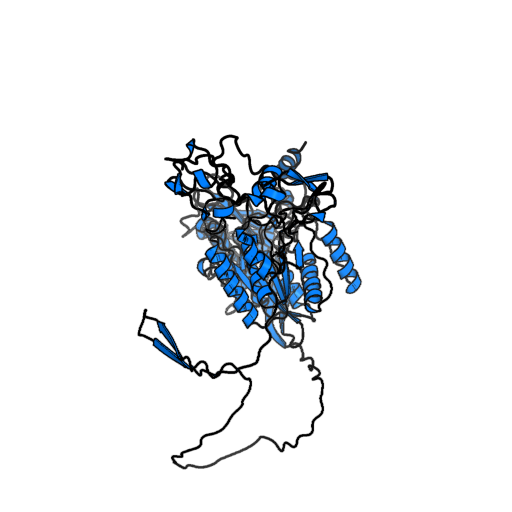98.56 347 THR A N 1
ATOM 2617 C CA . THR A 1 347 ? -16.457 -4.957 9.279 1.00 98.56 347 THR A CA 1
ATOM 2618 C C . THR A 1 347 ? -16.952 -3.663 9.904 1.00 98.56 347 THR A C 1
ATOM 2620 O O . THR A 1 347 ? -17.629 -2.880 9.249 1.00 98.56 347 THR A O 1
ATOM 2623 N N . ARG A 1 348 ? -16.613 -3.422 11.169 1.00 98.50 348 ARG A N 1
ATOM 2624 C CA . ARG A 1 348 ? -16.877 -2.162 11.875 1.00 98.50 348 ARG A CA 1
ATOM 2625 C C . ARG A 1 348 ? -15.663 -1.253 11.765 1.00 98.50 348 ARG A C 1
ATOM 2627 O O . ARG A 1 348 ? -14.548 -1.730 11.960 1.00 98.50 348 ARG A O 1
ATOM 2634 N N . ILE A 1 349 ? -15.872 0.029 11.490 1.00 98.69 349 ILE A N 1
ATOM 2635 C CA . ILE A 1 349 ? -14.817 1.010 11.207 1.00 98.69 349 ILE A CA 1
ATOM 2636 C C . ILE A 1 349 ? -15.057 2.267 12.044 1.00 98.69 349 ILE A C 1
ATOM 2638 O O . ILE A 1 349 ? -16.197 2.722 12.162 1.00 98.69 349 ILE A O 1
ATOM 2642 N N . LEU A 1 350 ? -13.988 2.824 12.617 1.00 98.69 350 LEU A N 1
ATOM 2643 C CA . LEU A 1 350 ? -14.008 4.176 13.173 1.00 98.69 350 LEU A CA 1
ATOM 2644 C C . LEU A 1 350 ? -13.471 5.175 12.147 1.00 98.69 350 LEU A C 1
ATOM 2646 O O . LEU A 1 350 ? -12.336 5.052 11.691 1.00 98.69 350 LEU A O 1
ATOM 2650 N N . ASP A 1 351 ? -14.277 6.184 11.831 1.00 98.25 351 ASP A N 1
ATOM 2651 C CA . ASP A 1 351 ? -13.902 7.297 10.960 1.00 98.25 351 ASP A CA 1
ATOM 2652 C C . ASP A 1 351 ? -13.477 8.520 11.780 1.00 98.25 351 ASP A C 1
ATOM 2654 O O . ASP A 1 351 ? -13.942 8.728 12.904 1.00 98.25 351 ASP A O 1
ATOM 2658 N N . GLY A 1 352 ? -12.629 9.378 11.206 1.00 98.12 352 GLY A N 1
ATOM 2659 C CA . GLY A 1 352 ? -12.133 10.592 11.870 1.00 98.12 352 GLY A CA 1
ATOM 2660 C C . GLY A 1 352 ? -10.989 10.348 12.859 1.00 98.12 352 GLY A C 1
ATOM 2661 O O . GLY A 1 352 ? -10.480 11.298 13.456 1.00 98.12 352 GLY A O 1
ATOM 2662 N N . VAL A 1 353 ? -10.564 9.093 13.020 1.00 98.81 353 VAL A N 1
ATOM 2663 C CA . VAL A 1 353 ? -9.453 8.681 13.878 1.00 98.81 353 VAL A CA 1
ATOM 2664 C C . VAL A 1 353 ? -8.637 7.578 13.200 1.00 98.81 353 VAL A C 1
ATOM 2666 O O . VAL A 1 353 ? -9.199 6.676 12.583 1.00 98.81 353 VAL A O 1
ATOM 2669 N N . ILE A 1 354 ? -7.312 7.642 13.328 1.00 98.75 354 ILE A N 1
ATOM 2670 C CA . ILE A 1 354 ? -6.378 6.639 12.792 1.00 98.75 354 ILE A CA 1
ATOM 2671 C C . ILE A 1 354 ? -5.345 6.228 13.829 1.00 98.75 354 ILE A C 1
ATOM 2673 O O . ILE A 1 354 ? -5.128 6.934 14.816 1.00 98.75 354 ILE A O 1
ATOM 2677 N N . VAL A 1 355 ? -4.673 5.108 13.571 1.00 98.81 355 VAL A N 1
ATOM 2678 C CA . VAL A 1 355 ? -3.444 4.734 14.275 1.00 98.81 355 VAL A CA 1
ATOM 2679 C C . VAL A 1 355 ? -2.252 5.090 13.394 1.00 98.81 355 VAL A C 1
ATOM 2681 O O . VAL A 1 355 ? -2.229 4.765 12.208 1.00 98.81 355 VAL A O 1
ATOM 2684 N N . MET A 1 356 ? -1.280 5.793 13.970 1.00 98.69 356 MET A N 1
ATOM 2685 C CA . MET A 1 356 ? -0.030 6.167 13.308 1.00 98.69 356 MET A CA 1
ATOM 2686 C C . MET A 1 356 ? 1.125 5.505 14.046 1.00 98.69 356 MET A C 1
ATOM 2688 O O . MET A 1 356 ? 1.332 5.778 15.227 1.00 98.69 356 MET A O 1
ATOM 2692 N N . VAL A 1 357 ? 1.873 4.654 13.352 1.00 98.62 357 VAL A N 1
ATOM 2693 C CA . VAL A 1 357 ? 2.990 3.914 13.938 1.00 98.62 357 VAL A CA 1
ATOM 2694 C C . VAL A 1 357 ? 4.293 4.621 13.588 1.00 98.62 357 VAL A C 1
ATOM 2696 O O . VAL A 1 357 ? 4.634 4.758 12.413 1.00 98.62 357 VAL A O 1
ATOM 2699 N N . THR A 1 358 ? 5.026 5.064 14.607 1.00 98.06 358 THR A N 1
ATOM 2700 C CA . THR A 1 358 ? 6.330 5.724 14.471 1.00 98.06 358 THR A CA 1
ATOM 2701 C C . THR A 1 358 ? 7.366 5.052 15.362 1.00 98.06 358 THR A C 1
ATOM 2703 O O . THR A 1 358 ? 7.023 4.399 16.353 1.00 98.06 358 THR A O 1
ATOM 2706 N N . GLY A 1 359 ? 8.651 5.178 15.030 1.00 95.88 359 GLY A N 1
ATOM 2707 C CA . GLY A 1 359 ? 9.665 4.548 15.866 1.00 95.88 359 GLY A CA 1
ATOM 2708 C C . GLY A 1 359 ? 11.116 4.838 15.521 1.00 95.88 359 GLY A C 1
ATOM 2709 O O . GLY A 1 359 ? 11.456 5.243 14.410 1.00 95.88 359 GLY A O 1
ATOM 2710 N N . THR A 1 360 ? 11.959 4.588 16.518 1.00 97.38 360 THR A N 1
ATOM 2711 C CA . THR A 1 360 ? 13.422 4.668 16.458 1.00 97.38 360 THR A CA 1
ATOM 2712 C C . THR A 1 360 ? 14.035 3.487 17.205 1.00 97.38 360 THR A C 1
ATOM 2714 O O . THR A 1 360 ? 13.344 2.779 17.941 1.00 97.38 360 THR A O 1
ATOM 2717 N N . ASP A 1 361 ? 15.341 3.283 17.077 1.00 96.62 361 ASP A N 1
ATOM 2718 C CA . ASP A 1 361 ? 16.076 2.477 18.053 1.00 96.62 361 ASP A CA 1
ATOM 2719 C C . ASP A 1 361 ? 16.484 3.295 19.301 1.00 96.62 361 ASP A C 1
ATOM 2721 O O . ASP A 1 361 ? 16.168 4.483 19.424 1.00 96.62 361 ASP A O 1
ATOM 2725 N N . GLU A 1 362 ? 17.176 2.653 20.249 1.00 96.56 362 GLU A N 1
ATOM 2726 C CA . GLU A 1 362 ? 17.681 3.276 21.487 1.00 96.56 362 GLU A CA 1
ATOM 2727 C C . GLU A 1 362 ? 18.681 4.427 21.265 1.00 96.56 362 GLU A C 1
ATOM 2729 O O . GLU A 1 362 ? 18.899 5.216 22.185 1.00 96.56 362 GLU A O 1
ATOM 2734 N N . ASP A 1 363 ? 19.303 4.526 20.086 1.00 96.00 363 ASP A N 1
ATOM 2735 C CA . ASP A 1 363 ? 20.192 5.634 19.716 1.00 96.00 363 ASP A CA 1
ATOM 2736 C C . ASP A 1 363 ? 19.447 6.793 19.040 1.00 96.00 363 ASP A C 1
ATOM 2738 O O . ASP A 1 363 ? 20.059 7.806 18.697 1.00 96.00 363 ASP A O 1
ATOM 2742 N N . GLY A 1 364 ? 18.128 6.669 18.865 1.00 94.94 364 GLY A N 1
ATOM 2743 C CA . GLY A 1 364 ? 17.315 7.636 18.132 1.00 94.94 364 GLY A CA 1
ATOM 2744 C C . GLY A 1 364 ? 17.453 7.507 16.614 1.00 94.94 364 GLY A C 1
ATOM 2745 O O . GLY A 1 364 ? 17.079 8.427 15.887 1.00 94.94 364 GLY A O 1
ATOM 2746 N N . VAL A 1 365 ? 17.993 6.390 16.112 1.00 95.75 365 VAL A N 1
ATOM 2747 C CA . VAL A 1 365 ? 18.070 6.135 14.671 1.00 95.75 365 VAL A CA 1
ATOM 2748 C C . VAL A 1 365 ? 16.680 5.773 14.162 1.00 95.75 365 VAL A C 1
ATOM 2750 O O . VAL A 1 365 ? 16.016 4.898 14.721 1.00 95.75 365 VAL A O 1
ATOM 2753 N N . GLN A 1 366 ? 16.239 6.445 13.098 1.00 95.69 366 GLN A N 1
ATOM 2754 C CA . GLN A 1 366 ? 14.935 6.203 12.481 1.00 95.69 366 GLN A CA 1
ATOM 2755 C C . GLN A 1 366 ? 14.823 4.763 11.969 1.00 95.69 366 GLN A C 1
ATOM 2757 O O . GLN A 1 366 ? 15.793 4.169 11.484 1.00 95.69 366 GLN A O 1
ATOM 2762 N N . ILE A 1 367 ? 13.615 4.210 12.038 1.00 93.94 367 ILE A N 1
ATOM 2763 C CA . ILE A 1 367 ? 13.293 2.930 11.406 1.00 93.94 367 ILE A CA 1
ATOM 2764 C C . ILE A 1 367 ? 12.903 3.196 9.941 1.00 93.94 367 ILE A C 1
ATOM 2766 O O . ILE A 1 367 ? 11.726 3.268 9.601 1.00 93.94 367 ILE A O 1
ATOM 2770 N N . GLY A 1 368 ? 13.902 3.390 9.077 1.00 85.94 368 GLY A N 1
ATOM 2771 C CA . GLY A 1 368 ? 13.745 3.635 7.635 1.00 85.94 368 GLY A CA 1
ATOM 2772 C C . GLY A 1 368 ? 15.038 3.351 6.856 1.00 85.94 368 GLY A C 1
ATOM 2773 O O . GLY A 1 368 ? 16.100 3.258 7.470 1.00 85.94 368 GLY A O 1
ATOM 2774 N N . GLU A 1 369 ? 14.949 3.196 5.528 1.00 83.81 369 GLU A N 1
ATOM 2775 C CA . GLU A 1 369 ? 16.094 2.842 4.667 1.00 83.81 369 GLU A CA 1
ATOM 2776 C C . GLU A 1 369 ? 16.701 4.049 3.925 1.00 83.81 369 GLU A C 1
ATOM 2778 O O . GLU A 1 369 ? 17.711 4.600 4.360 1.00 83.81 369 GLU A O 1
ATOM 2783 N N . PHE A 1 370 ? 16.118 4.451 2.788 1.00 72.56 370 PHE A N 1
ATOM 2784 C CA . PHE A 1 370 ? 16.678 5.456 1.870 1.00 72.56 370 PHE A CA 1
ATOM 2785 C C . PHE A 1 370 ? 16.370 6.903 2.298 1.00 72.56 370 PHE A C 1
ATOM 2787 O O . PHE A 1 370 ? 16.875 7.872 1.732 1.00 72.56 370 PHE A O 1
ATOM 2794 N N . GLY A 1 371 ? 15.544 7.054 3.326 1.00 83.62 371 GLY A N 1
ATOM 2795 C CA . GLY A 1 371 ? 15.104 8.325 3.865 1.00 83.62 371 GLY A CA 1
ATOM 2796 C C . GLY A 1 371 ? 14.121 8.104 5.002 1.00 83.62 371 GLY A C 1
ATOM 2797 O O . GLY A 1 371 ? 13.815 6.976 5.390 1.00 83.62 371 GLY A O 1
ATOM 2798 N N . SER A 1 372 ? 13.637 9.201 5.563 1.00 90.94 372 SER A N 1
ATOM 2799 C CA . SER A 1 372 ? 12.688 9.168 6.673 1.00 90.94 372 SER A CA 1
ATOM 2800 C C . SER A 1 372 ? 11.808 10.418 6.653 1.00 90.94 372 SER A C 1
ATOM 2802 O O . SER A 1 372 ? 12.239 11.491 6.231 1.00 90.94 372 SER A O 1
ATOM 2804 N N . SER A 1 373 ? 10.544 10.256 7.051 1.00 94.38 373 SER A N 1
ATOM 2805 C CA . SER A 1 373 ? 9.539 11.325 7.116 1.00 94.38 373 SER A CA 1
ATOM 2806 C C . SER A 1 373 ? 9.508 12.052 8.468 1.00 94.38 373 SER A C 1
ATOM 2808 O O . SER A 1 373 ? 8.510 12.691 8.808 1.00 94.38 373 SER A O 1
ATOM 2810 N N . GLU A 1 374 ? 10.551 11.908 9.284 1.00 95.75 374 GLU A N 1
ATOM 2811 C CA . GLU A 1 374 ? 10.668 12.562 10.582 1.00 95.75 374 GLU A CA 1
ATOM 2812 C C . GLU A 1 374 ? 10.729 14.086 10.426 1.00 95.75 374 GLU A C 1
ATOM 2814 O O . GLU A 1 374 ? 11.334 14.629 9.497 1.00 95.75 374 GLU A O 1
ATOM 2819 N N . GLY A 1 375 ? 10.073 14.802 11.333 1.00 95.88 375 GLY A N 1
ATOM 2820 C CA . GLY A 1 375 ? 9.919 16.252 11.271 1.00 95.88 375 GLY A CA 1
ATOM 2821 C C . GLY A 1 375 ? 8.509 16.700 11.623 1.00 95.88 375 GLY A C 1
ATOM 2822 O O . GLY A 1 375 ? 7.752 15.978 12.271 1.00 95.88 375 GLY A O 1
ATOM 2823 N N . ILE A 1 376 ? 8.167 17.927 11.240 1.00 97.75 376 ILE A N 1
ATOM 2824 C CA . ILE A 1 376 ? 6.850 18.498 11.517 1.00 97.75 376 ILE A CA 1
ATOM 2825 C C . ILE A 1 376 ? 5.801 17.795 10.644 1.00 97.75 376 ILE A C 1
ATOM 2827 O O . ILE A 1 376 ? 5.940 17.748 9.421 1.00 97.75 376 ILE A O 1
ATOM 2831 N N . LEU A 1 377 ? 4.738 17.270 11.263 1.00 97.62 377 LEU A N 1
ATOM 2832 C CA . LEU A 1 377 ? 3.727 16.451 10.576 1.00 97.62 377 LEU A CA 1
ATOM 2833 C C . LEU A 1 377 ? 3.102 17.167 9.366 1.00 97.62 377 LEU A C 1
ATOM 2835 O O . LEU A 1 377 ? 3.007 16.580 8.290 1.00 97.62 377 LEU A O 1
ATOM 2839 N N . GLU A 1 378 ? 2.714 18.441 9.501 1.00 97.06 378 GLU A N 1
ATOM 2840 C CA . GLU A 1 378 ? 2.121 19.207 8.393 1.00 97.06 378 GLU A CA 1
ATOM 2841 C C . GLU A 1 378 ? 3.071 19.495 7.230 1.00 97.06 378 GLU A C 1
ATOM 2843 O O . GLU A 1 378 ? 2.594 19.758 6.127 1.00 97.06 378 GLU A O 1
ATOM 2848 N N . GLU A 1 379 ? 4.382 19.393 7.450 1.00 96.94 379 GLU A N 1
ATOM 2849 C CA . GLU A 1 379 ? 5.410 19.607 6.431 1.00 96.94 379 GLU A CA 1
ATOM 2850 C C . GLU A 1 379 ? 5.850 18.309 5.739 1.00 96.94 379 GLU A C 1
ATOM 2852 O O . GLU A 1 379 ? 6.468 18.378 4.675 1.00 96.94 379 GLU A O 1
ATOM 2857 N N . ASN A 1 380 ? 5.555 17.144 6.327 1.00 96.38 380 ASN A N 1
ATOM 2858 C CA . ASN A 1 380 ? 6.103 15.845 5.913 1.00 96.38 380 ASN A CA 1
ATOM 2859 C C . ASN A 1 380 ? 5.039 14.782 5.576 1.00 96.38 380 ASN A C 1
ATOM 2861 O O . ASN A 1 380 ? 5.385 13.631 5.314 1.00 96.38 380 ASN A O 1
ATOM 2865 N N . ILE A 1 381 ? 3.754 15.143 5.546 1.00 97.88 381 ILE A N 1
ATOM 2866 C CA . ILE A 1 381 ? 2.656 14.249 5.151 1.00 97.88 381 ILE A CA 1
ATOM 2867 C C . ILE A 1 381 ? 1.946 14.809 3.923 1.00 97.88 381 ILE A C 1
ATOM 2869 O O . ILE A 1 381 ? 1.489 15.955 3.929 1.00 97.88 381 ILE A O 1
ATOM 2873 N N . MET A 1 382 ? 1.774 13.977 2.891 1.00 97.75 382 MET A N 1
ATOM 2874 C CA . MET A 1 382 ? 0.856 14.293 1.803 1.00 97.75 382 MET A CA 1
ATOM 2875 C C . MET A 1 382 ? -0.569 13.900 2.192 1.00 97.75 382 MET A C 1
ATOM 2877 O O . MET A 1 382 ? -0.951 12.733 2.159 1.00 97.75 382 MET A O 1
ATOM 2881 N N . TRP A 1 383 ? -1.355 14.893 2.586 1.00 97.50 383 TRP A N 1
ATOM 2882 C CA . TRP A 1 383 ? -2.709 14.705 3.099 1.00 97.50 383 TRP A CA 1
ATOM 2883 C C . TRP A 1 383 ? -3.670 14.110 2.067 1.00 97.50 383 TRP A C 1
ATOM 2885 O O . TRP A 1 383 ? -3.620 14.459 0.888 1.00 97.50 383 TRP A O 1
ATOM 2895 N N . GLY A 1 384 ? -4.595 13.263 2.524 1.00 96.19 384 GLY A N 1
ATOM 2896 C CA . GLY A 1 384 ? -5.682 12.743 1.687 1.00 96.19 384 GLY A CA 1
ATOM 2897 C C . GLY A 1 384 ? -5.262 11.704 0.647 1.00 96.19 384 GLY A C 1
ATOM 2898 O O . GLY A 1 384 ? -6.056 11.339 -0.219 1.00 96.19 384 GLY A O 1
ATOM 2899 N N . ARG A 1 385 ? -4.013 11.224 0.697 1.00 97.44 385 ARG A N 1
ATOM 2900 C CA . ARG A 1 385 ? -3.575 10.082 -0.115 1.00 97.44 385 ARG A CA 1
ATOM 2901 C C . ARG A 1 385 ? -4.156 8.783 0.444 1.00 97.44 385 ARG A C 1
ATOM 2903 O O . ARG A 1 385 ? -4.402 8.713 1.647 1.00 97.44 385 ARG A O 1
ATOM 2910 N N . PRO A 1 386 ? -4.321 7.725 -0.373 1.00 98.06 386 PRO A N 1
ATOM 2911 C CA . PRO A 1 386 ? -4.925 6.473 0.092 1.00 98.06 386 PRO A CA 1
ATOM 2912 C C . PRO A 1 386 ? -4.243 5.893 1.341 1.00 98.06 386 PRO A C 1
ATOM 2914 O O . PRO A 1 386 ? -4.918 5.420 2.251 1.00 98.06 386 PRO A O 1
ATOM 2917 N N . GLY A 1 387 ? -2.909 5.987 1.411 1.00 97.44 387 GLY A N 1
ATOM 2918 C CA . GLY A 1 387 ? -2.100 5.542 2.551 1.00 97.44 387 GLY A CA 1
ATOM 2919 C C . GLY A 1 387 ? -1.854 6.579 3.647 1.00 97.44 387 GLY A C 1
ATOM 2920 O O . GLY A 1 387 ? -1.239 6.237 4.650 1.00 97.44 387 GLY A O 1
ATOM 2921 N N . ALA A 1 388 ? -2.307 7.823 3.488 1.00 97.94 388 ALA A N 1
ATOM 2922 C CA . ALA A 1 388 ? -1.992 8.914 4.405 1.00 97.94 388 ALA A CA 1
ATOM 2923 C C . ALA A 1 388 ? -3.189 9.296 5.300 1.00 97.94 388 ALA A C 1
ATOM 2925 O O . ALA A 1 388 ? -4.329 8.874 5.063 1.00 97.94 388 ALA A O 1
ATOM 2926 N N . PRO A 1 389 ? -2.961 10.102 6.350 1.00 98.19 389 PRO A N 1
ATOM 2927 C CA . PRO A 1 389 ? -4.038 10.747 7.085 1.00 98.19 389 PRO A CA 1
ATOM 2928 C C . PRO A 1 389 ? -4.811 11.760 6.228 1.00 98.19 389 PRO A C 1
ATOM 2930 O O . PRO A 1 389 ? -4.244 12.470 5.390 1.00 98.19 389 PRO A O 1
ATOM 2933 N N . ASP A 1 390 ? -6.109 11.872 6.490 1.00 97.62 390 ASP A N 1
ATOM 2934 C CA . ASP A 1 390 ? -6.956 12.939 5.968 1.00 97.62 390 ASP A CA 1
ATOM 2935 C C . ASP A 1 390 ? -6.838 14.170 6.891 1.00 97.62 390 ASP A C 1
ATOM 2937 O O . ASP A 1 390 ? -6.695 14.050 8.113 1.00 97.62 390 ASP A O 1
ATOM 2941 N N . LYS A 1 391 ? -6.894 15.392 6.336 1.00 95.81 391 LYS A N 1
ATOM 2942 C CA . LYS A 1 391 ? -6.882 16.602 7.180 1.00 95.81 391 LYS A CA 1
ATOM 2943 C C . LYS A 1 391 ? -8.120 16.631 8.077 1.00 95.81 391 LYS A C 1
ATOM 2945 O O . LYS A 1 391 ? -9.244 16.530 7.594 1.00 95.81 391 LYS A O 1
ATOM 2950 N N . GLY A 1 392 ? -7.908 16.870 9.370 1.00 97.25 392 GLY A N 1
ATOM 2951 C CA . GLY A 1 392 ? -8.974 16.944 10.371 1.00 97.25 392 GLY A CA 1
ATOM 2952 C C . GLY A 1 392 ? -9.117 15.678 11.217 1.00 97.25 392 GLY A C 1
ATOM 2953 O O . GLY A 1 392 ? -9.848 15.707 12.204 1.00 97.25 392 GLY A O 1
ATOM 2954 N N . GLU A 1 393 ? -8.417 14.596 10.872 1.00 98.31 393 GLU A N 1
ATOM 2955 C CA . GLU A 1 393 ? -8.408 13.366 11.664 1.00 98.31 393 GLU A CA 1
ATOM 2956 C C . GLU A 1 393 ? -7.570 13.492 12.941 1.00 98.31 393 GLU A C 1
ATOM 2958 O O . GLU A 1 393 ? -6.597 14.250 13.012 1.00 98.31 393 GLU A O 1
ATOM 2963 N N . ILE A 1 394 ? -7.950 12.709 13.948 1.00 98.81 394 ILE A N 1
ATOM 2964 C CA . ILE A 1 394 ? -7.202 12.546 15.194 1.00 98.81 394 ILE A CA 1
ATOM 2965 C C . ILE A 1 394 ? -6.265 11.349 15.048 1.00 98.81 394 ILE A C 1
ATOM 2967 O O . ILE A 1 394 ? -6.686 10.281 14.605 1.00 98.81 394 ILE A O 1
ATOM 2971 N N . PHE A 1 395 ? -5.001 11.495 15.441 1.00 98.69 395 PHE A N 1
ATOM 2972 C CA . PHE A 1 395 ? -4.051 10.385 15.401 1.00 98.69 395 PHE A CA 1
ATOM 2973 C C . PHE A 1 395 ? -3.876 9.810 16.796 1.00 98.69 395 PHE A C 1
ATOM 2975 O O . PHE A 1 395 ? -3.546 10.530 17.739 1.00 98.69 395 PHE A O 1
ATOM 2982 N N . ILE A 1 396 ? -4.045 8.499 16.903 1.00 98.69 396 ILE A N 1
ATOM 2983 C CA . ILE A 1 396 ? -3.528 7.692 17.999 1.00 98.69 396 ILE A CA 1
ATOM 2984 C C . ILE A 1 396 ? -2.125 7.273 17.565 1.00 98.69 396 ILE A C 1
ATOM 2986 O O . ILE A 1 396 ? -1.942 6.296 16.840 1.00 98.69 396 ILE A O 1
ATOM 2990 N N . LYS A 1 397 ? -1.135 8.088 17.925 1.00 98.62 397 LYS A N 1
ATOM 2991 C CA . LYS A 1 397 ? 0.249 7.913 17.493 1.00 98.62 397 LYS A CA 1
ATOM 2992 C C . LYS A 1 397 ? 1.013 7.075 18.509 1.00 98.62 397 LYS A C 1
ATOM 2994 O O . LYS A 1 397 ? 1.137 7.479 19.666 1.00 98.62 397 LYS A O 1
ATOM 2999 N N . THR A 1 398 ? 1.554 5.942 18.082 1.00 98.56 398 THR A N 1
ATOM 3000 C CA . THR A 1 398 ? 2.507 5.156 18.866 1.00 98.56 398 THR A CA 1
ATOM 3001 C C . THR A 1 398 ? 3.922 5.557 18.484 1.00 98.56 398 THR A C 1
ATOM 3003 O O . THR A 1 398 ? 4.299 5.489 17.323 1.00 98.56 398 THR A O 1
ATOM 3006 N N . GLN A 1 399 ? 4.714 5.976 19.467 1.00 98.12 399 GLN A N 1
ATOM 3007 C CA . GLN A 1 399 ? 6.156 6.140 19.335 1.00 98.12 399 GLN A CA 1
ATOM 3008 C C . GLN A 1 399 ? 6.834 4.948 19.995 1.00 98.12 399 GLN A C 1
ATOM 3010 O O . GLN A 1 399 ? 6.787 4.831 21.220 1.00 98.12 399 GLN A O 1
ATOM 3015 N N . VAL A 1 400 ? 7.450 4.076 19.202 1.00 98.19 400 VAL A N 1
ATOM 3016 C CA . VAL A 1 400 ? 8.112 2.868 19.699 1.00 98.19 400 VAL A CA 1
ATOM 3017 C C . VAL A 1 400 ? 9.627 3.027 19.662 1.00 98.19 400 VAL A C 1
ATOM 3019 O O . VAL A 1 400 ? 10.192 3.384 18.632 1.00 98.19 400 VAL A O 1
ATOM 3022 N N . THR A 1 401 ? 10.285 2.690 20.768 1.00 98.19 401 THR A N 1
ATOM 3023 C CA . THR A 1 401 ? 11.743 2.567 20.837 1.00 98.19 401 THR A CA 1
ATOM 3024 C C . THR A 1 401 ? 12.114 1.090 20.872 1.00 98.19 401 THR A C 1
ATOM 3026 O O . THR A 1 401 ? 11.787 0.385 21.832 1.00 98.19 401 THR A O 1
ATOM 3029 N N . ILE A 1 402 ? 12.789 0.606 19.832 1.00 97.81 402 ILE A N 1
ATOM 3030 C CA . ILE A 1 402 ? 13.281 -0.777 19.740 1.00 97.81 402 ILE A CA 1
ATOM 3031 C C . ILE A 1 402 ? 14.752 -0.881 20.153 1.00 97.81 402 ILE A C 1
ATOM 3033 O O . ILE A 1 402 ? 15.461 0.117 20.246 1.00 97.81 402 ILE A O 1
ATOM 3037 N N . ALA A 1 403 ? 15.215 -2.100 20.419 1.00 97.12 403 ALA A N 1
ATOM 3038 C CA . ALA A 1 403 ? 16.592 -2.381 20.799 1.00 97.12 403 ALA A CA 1
ATOM 3039 C C . ALA A 1 403 ? 17.586 -1.829 19.765 1.00 97.12 403 ALA A C 1
ATOM 3041 O O . ALA A 1 403 ? 17.364 -1.937 18.554 1.00 97.12 403 ALA A O 1
ATOM 3042 N N . ARG A 1 404 ? 18.703 -1.283 20.253 1.00 96.12 404 ARG A N 1
ATOM 3043 C CA . ARG A 1 404 ? 19.802 -0.760 19.430 1.00 96.12 404 ARG A CA 1
ATOM 3044 C C . ARG A 1 404 ? 20.172 -1.704 18.283 1.00 96.12 404 ARG A C 1
ATOM 3046 O O . ARG A 1 404 ? 20.409 -2.889 18.514 1.00 96.12 404 ARG A O 1
ATOM 3053 N N . GLY A 1 405 ? 20.281 -1.158 17.071 1.00 92.56 405 GLY A N 1
ATOM 3054 C CA . GLY A 1 405 ? 20.745 -1.896 15.892 1.00 92.56 405 GLY A CA 1
ATOM 3055 C C . GLY A 1 405 ? 19.734 -2.873 15.287 1.00 92.56 405 GLY A C 1
ATOM 3056 O O . GLY A 1 405 ? 20.083 -3.588 14.356 1.00 92.56 405 GLY A O 1
ATOM 3057 N N . THR A 1 406 ? 18.488 -2.900 15.774 1.00 94.31 406 THR A N 1
ATOM 3058 C CA . THR A 1 406 ? 17.422 -3.748 15.202 1.00 94.31 406 THR A CA 1
ATOM 3059 C C . THR A 1 406 ? 16.509 -3.003 14.225 1.00 94.31 406 THR A C 1
ATOM 3061 O O . THR A 1 406 ? 15.579 -3.587 13.682 1.00 94.31 406 THR A O 1
ATOM 3064 N N . ASN A 1 407 ? 16.771 -1.721 13.951 1.00 91.56 407 ASN A N 1
ATOM 3065 C CA . ASN A 1 407 ? 15.965 -0.881 13.057 1.00 91.56 407 ASN A CA 1
ATOM 3066 C C . ASN A 1 407 ? 16.012 -1.305 11.583 1.00 91.56 407 ASN A C 1
ATOM 3068 O O . ASN A 1 407 ? 15.033 -1.100 10.875 1.00 91.56 407 ASN A O 1
ATOM 3072 N N . MET A 1 408 ? 17.103 -1.937 11.145 1.00 90.00 408 MET A N 1
ATOM 3073 C CA . MET A 1 408 ? 17.263 -2.445 9.774 1.00 90.00 408 MET A CA 1
ATOM 3074 C C . MET A 1 408 ? 16.993 -3.956 9.664 1.00 90.00 408 MET A C 1
ATOM 3076 O O . MET A 1 408 ? 17.223 -4.559 8.618 1.00 90.00 408 MET A O 1
ATOM 3080 N N . GLU A 1 409 ? 16.521 -4.595 10.736 1.00 91.25 409 GLU A N 1
ATOM 3081 C CA . GLU A 1 409 ? 16.275 -6.036 10.787 1.00 91.25 409 GLU A CA 1
ATOM 3082 C C . GLU A 1 409 ? 14.796 -6.315 11.028 1.00 91.25 409 GLU A C 1
ATOM 3084 O O . GLU A 1 409 ? 14.211 -5.766 11.954 1.00 91.25 409 GLU A O 1
ATOM 3089 N N . ARG A 1 410 ? 14.204 -7.241 10.266 1.00 91.56 410 ARG A N 1
ATOM 3090 C CA . ARG A 1 410 ? 12.766 -7.564 10.285 1.00 91.56 410 ARG A CA 1
ATOM 3091 C C . ARG A 1 410 ? 12.151 -7.637 11.681 1.00 91.56 410 ARG A C 1
ATOM 3093 O O . ARG A 1 410 ? 11.062 -7.093 11.869 1.00 91.56 410 ARG A O 1
ATOM 3100 N N . PRO A 1 411 ? 12.793 -8.297 12.670 1.00 94.50 411 PRO A N 1
ATOM 3101 C CA . PRO A 1 411 ? 12.226 -8.407 14.006 1.00 94.50 411 PRO A CA 1
ATOM 3102 C C . PRO A 1 411 ? 11.969 -7.055 14.688 1.00 94.50 411 PRO A C 1
ATOM 3104 O O . PRO A 1 411 ? 11.038 -6.974 15.484 1.00 94.50 411 PRO A O 1
ATOM 3107 N N . GLY A 1 412 ? 12.746 -6.009 14.383 1.00 95.56 412 GLY A N 1
ATOM 3108 C CA . GLY A 1 412 ? 12.603 -4.673 14.963 1.00 95.56 412 GLY A CA 1
ATOM 3109 C C . GLY A 1 412 ? 11.306 -3.969 14.551 1.00 95.56 412 GLY A C 1
ATOM 3110 O O . GLY A 1 412 ? 10.430 -3.802 15.407 1.00 95.56 412 GLY A O 1
ATOM 3111 N N . PRO A 1 413 ? 11.119 -3.605 13.264 1.00 95.25 413 PRO A N 1
ATOM 3112 C CA . PRO A 1 413 ? 9.872 -3.015 12.778 1.00 95.25 413 PRO A CA 1
ATOM 3113 C C . PRO A 1 413 ? 8.661 -3.905 13.079 1.00 95.25 413 PRO A C 1
ATOM 3115 O O . PRO A 1 413 ? 7.641 -3.419 13.566 1.00 95.25 413 PRO A O 1
ATOM 3118 N N . TYR A 1 414 ? 8.785 -5.228 12.907 1.00 96.12 414 TYR A N 1
ATOM 3119 C CA . TYR A 1 414 ? 7.705 -6.158 13.244 1.00 96.12 414 TYR A CA 1
ATOM 3120 C C . TYR A 1 414 ? 7.302 -6.071 14.725 1.00 96.12 414 TYR A C 1
ATOM 3122 O O . TYR A 1 414 ? 6.112 -6.062 15.046 1.00 96.12 414 TYR A O 1
ATOM 3130 N N . ALA A 1 415 ? 8.266 -5.968 15.647 1.00 96.88 415 ALA A N 1
ATOM 3131 C CA . ALA A 1 415 ? 7.970 -5.800 17.066 1.00 96.88 415 ALA A CA 1
ATOM 3132 C C . ALA A 1 415 ? 7.261 -4.468 17.352 1.00 96.88 415 ALA A C 1
ATOM 3134 O O . ALA A 1 415 ? 6.325 -4.460 18.154 1.00 96.88 415 ALA A O 1
ATOM 3135 N N . ALA A 1 416 ? 7.644 -3.377 16.678 1.00 97.44 416 ALA A N 1
ATOM 3136 C CA . ALA A 1 416 ? 6.997 -2.071 16.821 1.00 97.44 416 ALA A CA 1
ATOM 3137 C C . ALA A 1 416 ? 5.535 -2.072 16.347 1.00 97.44 416 ALA A C 1
ATOM 3139 O O . ALA A 1 416 ? 4.644 -1.567 17.042 1.00 97.44 416 ALA A O 1
ATOM 3140 N N . HIS A 1 417 ? 5.268 -2.715 15.212 1.00 98.06 417 HIS A N 1
ATOM 3141 C CA . HIS A 1 417 ? 3.910 -2.909 14.713 1.00 98.06 417 HIS A CA 1
ATOM 3142 C C . HIS A 1 417 ? 3.092 -3.801 15.647 1.00 98.06 417 HIS A C 1
ATOM 3144 O O . HIS A 1 417 ? 1.964 -3.460 15.993 1.00 98.06 417 HIS A O 1
ATOM 3150 N N . LYS A 1 418 ? 3.674 -4.902 16.137 1.00 97.38 418 LYS A N 1
ATOM 3151 C CA . LYS A 1 418 ? 2.995 -5.835 17.045 1.00 97.38 418 LYS A CA 1
ATOM 3152 C C . LYS A 1 418 ? 2.528 -5.166 18.338 1.00 97.38 418 LYS A C 1
ATOM 3154 O O . LYS A 1 418 ? 1.390 -5.383 18.745 1.00 97.38 418 LYS A O 1
ATOM 3159 N N . VAL A 1 419 ? 3.373 -4.365 18.992 1.00 97.81 419 VAL A N 1
ATOM 3160 C CA . VAL A 1 419 ? 2.969 -3.676 20.233 1.00 97.81 419 VAL A CA 1
ATOM 3161 C C . VAL A 1 419 ? 1.919 -2.592 19.970 1.00 97.81 419 VAL A C 1
ATOM 3163 O O . VAL A 1 419 ? 1.003 -2.421 20.770 1.00 97.81 419 VAL A O 1
ATOM 3166 N N . SER A 1 420 ? 1.986 -1.920 18.818 1.00 98.25 420 SER A N 1
ATOM 3167 C CA . SER A 1 420 ? 0.977 -0.936 18.402 1.00 98.25 420 SER A CA 1
ATOM 3168 C C . SER A 1 420 ? -0.372 -1.597 18.079 1.00 98.25 420 SER A C 1
ATOM 3170 O O . SER A 1 420 ? -1.432 -1.078 18.434 1.00 98.25 420 SER A O 1
ATOM 3172 N N . ASP A 1 421 ? -0.351 -2.789 17.480 1.00 98.12 421 ASP A N 1
ATOM 3173 C CA . ASP A 1 421 ? -1.554 -3.568 17.183 1.00 98.12 421 ASP A CA 1
ATOM 3174 C C . ASP A 1 421 ? -2.228 -4.102 18.455 1.00 98.12 421 ASP A C 1
ATOM 3176 O O . ASP A 1 421 ? -3.449 -4.180 18.495 1.00 98.12 421 ASP A O 1
ATOM 3180 N N . ILE A 1 422 ? -1.484 -4.385 19.535 1.00 97.38 422 ILE A N 1
ATOM 3181 C CA . ILE A 1 422 ? -2.079 -4.753 20.838 1.00 97.38 422 ILE A CA 1
ATOM 3182 C C . ILE A 1 422 ? -2.932 -3.604 21.403 1.00 97.38 422 ILE A C 1
ATOM 3184 O O . ILE A 1 422 ? -4.032 -3.846 21.902 1.00 97.38 422 ILE A O 1
ATOM 3188 N N . ILE A 1 423 ? -2.461 -2.357 21.287 1.00 97.81 423 ILE A N 1
ATOM 3189 C CA . ILE A 1 423 ? -3.226 -1.160 21.683 1.00 97.81 423 ILE A CA 1
ATOM 3190 C C . ILE A 1 423 ? -4.495 -1.053 20.830 1.00 97.81 423 ILE A C 1
ATOM 3192 O O . ILE A 1 423 ? -5.597 -0.888 21.354 1.00 97.81 423 ILE A O 1
ATOM 3196 N N . THR A 1 424 ? -4.348 -1.206 19.513 1.00 98.44 424 THR A N 1
ATOM 3197 C CA . THR A 1 424 ? -5.475 -1.176 18.570 1.00 98.44 424 THR A CA 1
ATOM 3198 C C . THR A 1 424 ? -6.469 -2.303 18.849 1.00 98.44 424 THR A C 1
ATOM 3200 O O . THR A 1 424 ? -7.677 -2.088 18.785 1.00 98.44 424 THR A O 1
ATOM 3203 N N . GLN A 1 425 ? -5.993 -3.487 19.237 1.00 98.19 425 GLN A N 1
ATOM 3204 C CA . GLN A 1 425 ? -6.835 -4.631 19.564 1.00 98.19 425 GLN A CA 1
ATOM 3205 C C . GLN A 1 425 ? -7.756 -4.349 20.750 1.00 98.19 425 GLN A C 1
ATOM 3207 O O . GLN A 1 425 ? -8.916 -4.748 20.707 1.00 98.19 425 GLN A O 1
ATOM 3212 N N . GLU A 1 426 ? -7.301 -3.629 21.779 1.00 98.06 426 GLU A N 1
ATOM 3213 C CA . GLU A 1 426 ? -8.178 -3.233 22.891 1.00 98.06 426 GLU A CA 1
ATOM 3214 C C . GLU A 1 426 ? -9.339 -2.349 22.399 1.00 98.06 426 GLU A C 1
ATOM 3216 O O . GLU A 1 426 ? -10.484 -2.540 22.811 1.00 98.06 426 GLU A O 1
ATOM 3221 N N . ILE A 1 427 ? -9.075 -1.445 21.448 1.00 98.56 427 ILE A N 1
ATOM 3222 C CA . ILE A 1 427 ? -10.112 -0.628 20.800 1.00 98.56 427 ILE A CA 1
ATOM 3223 C C . ILE A 1 427 ? -11.058 -1.519 19.978 1.00 98.56 427 ILE A C 1
ATOM 3225 O O . ILE A 1 427 ? -12.280 -1.381 20.082 1.00 98.56 427 ILE A O 1
ATOM 3229 N N . ARG A 1 428 ? -10.521 -2.481 19.214 1.00 98.56 428 ARG A N 1
ATOM 3230 C CA . ARG A 1 428 ? -11.320 -3.448 18.440 1.00 98.56 428 ARG A CA 1
ATOM 3231 C C . ARG A 1 428 ? -12.254 -4.266 19.336 1.00 98.56 428 ARG A C 1
ATOM 3233 O O . ARG A 1 428 ? -13.417 -4.455 18.987 1.00 98.56 428 ARG A O 1
ATOM 3240 N N . GLU A 1 429 ? -11.806 -4.704 20.512 1.00 98.06 429 GLU A N 1
ATOM 3241 C CA . GLU A 1 429 ? -12.656 -5.449 21.452 1.00 98.06 429 GLU A CA 1
ATOM 3242 C C . GLU A 1 429 ? -13.817 -4.606 22.002 1.00 98.06 429 GLU A C 1
ATOM 3244 O O . GLU A 1 429 ? -14.928 -5.118 22.167 1.00 98.06 429 GLU A O 1
ATOM 3249 N N . VAL A 1 430 ? -13.615 -3.302 22.218 1.00 97.94 430 VAL A N 1
ATOM 3250 C CA . VAL A 1 430 ? -14.717 -2.380 22.538 1.00 97.94 430 VAL A CA 1
ATOM 3251 C C . VAL A 1 430 ? -15.690 -2.284 21.363 1.00 97.94 430 VAL A C 1
ATOM 3253 O O . VAL A 1 430 ? -16.896 -2.434 21.554 1.00 97.94 430 VAL A O 1
ATOM 3256 N N . MET A 1 431 ? -15.186 -2.098 20.140 1.00 97.88 431 MET A N 1
ATOM 3257 C CA . MET A 1 431 ? -16.017 -1.996 18.934 1.00 97.88 431 MET A CA 1
ATOM 3258 C C . MET A 1 431 ? -16.856 -3.257 18.680 1.00 97.88 431 MET A C 1
ATOM 3260 O O . MET A 1 431 ? -18.025 -3.145 18.309 1.00 97.88 431 MET A O 1
ATOM 3264 N N . LYS A 1 432 ? -16.297 -4.455 18.901 1.00 96.38 432 LYS A N 1
ATOM 3265 C CA . LYS A 1 432 ? -17.006 -5.741 18.743 1.00 96.38 432 LYS A CA 1
ATOM 3266 C C . LYS A 1 432 ? -18.161 -5.929 19.720 1.00 96.38 432 LYS A C 1
ATOM 3268 O O . LYS A 1 432 ? -19.094 -6.669 19.418 1.00 96.38 432 LYS A O 1
ATOM 3273 N N . ASN A 1 433 ? -18.066 -5.334 20.907 1.00 95.81 433 ASN A N 1
ATOM 3274 C CA . ASN A 1 433 ? -19.077 -5.459 21.957 1.00 95.81 433 ASN A CA 1
ATOM 3275 C C . ASN A 1 433 ? -19.998 -4.229 22.049 1.00 95.81 433 ASN A C 1
ATOM 3277 O O . ASN A 1 433 ? -20.926 -4.235 22.857 1.00 95.81 433 ASN A O 1
ATOM 3281 N N . ALA A 1 434 ? -19.761 -3.195 21.236 1.00 95.06 434 ALA A N 1
ATOM 3282 C CA . ALA A 1 434 ? -20.631 -2.031 21.125 1.00 95.06 434 ALA A CA 1
ATOM 3283 C C . ALA A 1 434 ? -21.972 -2.381 20.453 1.00 95.06 434 ALA A C 1
ATOM 3285 O O . ALA A 1 434 ? -22.051 -3.309 19.644 1.00 95.06 434 ALA A O 1
ATOM 3286 N N . ASP A 1 435 ? -23.015 -1.615 20.781 1.00 92.81 435 ASP A N 1
ATOM 3287 C CA . ASP A 1 435 ? -24.341 -1.753 20.174 1.00 92.81 435 ASP A CA 1
ATOM 3288 C C . ASP A 1 435 ? -24.301 -1.413 18.675 1.00 92.81 435 ASP A C 1
ATOM 3290 O O . ASP A 1 435 ? -23.602 -0.487 18.254 1.00 92.81 435 ASP A O 1
ATOM 3294 N N . ASP A 1 436 ? -25.060 -2.151 17.866 1.00 90.88 436 ASP A N 1
ATOM 3295 C CA . ASP A 1 436 ? -25.165 -1.931 16.422 1.00 90.88 436 ASP A CA 1
ATOM 3296 C C . ASP A 1 436 ? -25.681 -0.529 16.075 1.00 90.88 436 ASP A C 1
ATOM 3298 O O . ASP A 1 436 ? -25.301 0.007 15.036 1.00 90.88 436 ASP A O 1
ATOM 3302 N N . SER A 1 437 ? -26.476 0.100 16.951 1.00 91.88 437 SER A N 1
ATOM 3303 C CA . SER A 1 437 ? -26.959 1.472 16.764 1.00 91.88 437 SER A CA 1
ATOM 3304 C C . SER A 1 437 ? -25.839 2.512 16.747 1.00 91.88 437 SER A C 1
ATOM 3306 O O . SER A 1 437 ? -26.078 3.655 16.381 1.00 91.88 437 SER A O 1
ATOM 3308 N N . LEU A 1 438 ? -24.627 2.157 17.185 1.00 93.25 438 LEU A N 1
ATOM 3309 C CA . LEU A 1 438 ? -23.463 3.031 17.080 1.00 93.25 438 LEU A CA 1
ATOM 3310 C C . LEU A 1 438 ? -22.980 3.154 15.625 1.00 93.25 438 LEU A C 1
ATOM 3312 O O . LEU A 1 438 ? -22.383 4.161 15.264 1.00 93.25 438 LEU A O 1
ATOM 3316 N N . PHE A 1 439 ? -23.248 2.152 14.782 1.00 93.75 439 PHE A N 1
ATOM 3317 C CA . PHE A 1 439 ? -22.741 2.081 13.414 1.00 93.75 439 PHE A CA 1
ATOM 3318 C C . PHE A 1 439 ? -23.871 2.209 12.382 1.00 93.75 439 PHE A C 1
ATOM 3320 O O . PHE A 1 439 ? -24.187 1.265 11.656 1.00 93.75 439 PHE A O 1
ATOM 3327 N N . GLU A 1 440 ? -24.502 3.384 12.328 1.00 84.00 440 GLU A N 1
ATOM 3328 C CA . GLU A 1 440 ? -25.675 3.634 11.473 1.00 84.00 440 GLU A CA 1
ATOM 3329 C C . GLU A 1 440 ? -25.333 3.769 9.981 1.00 84.00 440 GLU A C 1
ATOM 3331 O O . GLU A 1 440 ? -26.167 3.478 9.122 1.00 84.00 440 GLU A O 1
ATOM 3336 N N . SER A 1 441 ? -24.119 4.220 9.656 1.00 95.12 441 SER A N 1
ATOM 3337 C CA . SER A 1 441 ? -23.680 4.386 8.269 1.00 95.12 441 SER A CA 1
ATOM 3338 C C . SER A 1 441 ? -23.113 3.075 7.744 1.00 95.12 441 SER A C 1
ATOM 3340 O O . SER A 1 441 ? -22.169 2.535 8.317 1.00 95.12 441 SER A O 1
ATOM 3342 N N . THR A 1 442 ? -23.660 2.566 6.642 1.00 96.50 442 THR A N 1
ATOM 3343 C CA . THR A 1 442 ? -23.224 1.301 6.044 1.00 96.50 442 THR A CA 1
ATOM 3344 C C . THR A 1 442 ? -22.851 1.462 4.581 1.00 96.50 442 THR A C 1
ATOM 3346 O O . THR A 1 442 ? -23.588 2.076 3.813 1.00 96.50 442 THR A O 1
ATOM 3349 N N . GLU A 1 443 ? -21.756 0.829 4.193 1.00 96.62 443 GLU A N 1
ATOM 3350 C CA . GLU A 1 443 ? -21.301 0.662 2.820 1.00 96.62 443 GLU A CA 1
ATOM 3351 C C . GLU A 1 443 ? -21.345 -0.834 2.479 1.00 96.62 443 GLU A C 1
ATOM 3353 O O . GLU A 1 443 ? -20.858 -1.666 3.246 1.00 96.62 443 GLU A O 1
ATOM 3358 N N . GLU A 1 444 ? -21.933 -1.192 1.338 1.00 97.50 444 GLU A N 1
ATOM 3359 C CA . GLU A 1 444 ? -21.871 -2.558 0.814 1.00 97.50 444 GLU A CA 1
ATOM 3360 C C . GLU A 1 444 ? -20.863 -2.618 -0.334 1.00 97.50 444 GLU A C 1
ATOM 3362 O O . GLU A 1 444 ? -21.022 -1.953 -1.357 1.00 97.50 444 GLU A O 1
ATOM 3367 N N . LEU A 1 445 ? -19.842 -3.456 -0.175 1.00 97.44 445 LEU A N 1
ATOM 3368 C CA . LEU A 1 445 ? -18.908 -3.800 -1.236 1.00 97.44 445 LEU A CA 1
ATOM 3369 C C . LEU A 1 445 ? -19.375 -5.096 -1.884 1.00 97.44 445 LEU A C 1
ATOM 3371 O O . LEU A 1 445 ? -19.471 -6.124 -1.213 1.00 97.44 445 LEU A O 1
ATOM 3375 N N . VAL A 1 446 ? -19.630 -5.070 -3.190 1.00 97.00 446 VAL A N 1
ATOM 3376 C CA . VAL A 1 446 ? -20.028 -6.256 -3.955 1.00 97.00 446 VAL A CA 1
ATOM 3377 C C . VAL A 1 446 ? -19.029 -6.486 -5.072 1.00 97.00 446 VAL A C 1
ATOM 3379 O O . VAL A 1 446 ? -18.790 -5.609 -5.897 1.00 97.00 446 VAL A O 1
ATOM 3382 N N . GLN A 1 447 ? -18.470 -7.691 -5.132 1.00 96.44 447 GLN A N 1
ATOM 3383 C CA . GLN A 1 447 ? -17.649 -8.092 -6.261 1.00 96.44 447 GLN A CA 1
ATOM 3384 C C . GLN A 1 447 ? -18.478 -8.846 -7.286 1.00 96.44 447 GLN A C 1
ATOM 3386 O O . GLN A 1 447 ? -19.048 -9.908 -7.004 1.00 96.44 447 GLN A O 1
ATOM 3391 N N . TYR A 1 448 ? -18.437 -8.333 -8.509 1.00 96.94 448 TYR A N 1
ATOM 3392 C CA . TYR A 1 448 ? -19.020 -8.964 -9.677 1.00 96.94 448 TYR A CA 1
ATOM 3393 C C . TYR A 1 448 ? -17.953 -9.681 -10.497 1.00 96.94 448 TYR A C 1
ATOM 3395 O O . TYR A 1 448 ? -16.814 -9.235 -10.599 1.00 96.94 448 TYR A O 1
ATOM 3403 N N . ARG A 1 449 ? -18.347 -10.803 -11.096 1.00 97.19 449 ARG A N 1
ATOM 3404 C CA . ARG A 1 449 ? -17.685 -11.369 -12.269 1.00 97.19 449 ARG A CA 1
ATOM 3405 C C . ARG A 1 449 ? -18.545 -11.088 -13.490 1.00 97.19 449 ARG A C 1
ATOM 3407 O O . ARG A 1 449 ? -19.769 -11.206 -13.411 1.00 97.19 449 ARG A O 1
ATOM 3414 N N . ARG A 1 450 ? -17.922 -10.718 -14.601 1.00 97.19 450 ARG A N 1
ATOM 3415 C CA . ARG A 1 450 ? -18.583 -10.261 -15.831 1.00 97.19 450 ARG A CA 1
ATOM 3416 C C . ARG A 1 450 ? -18.144 -11.124 -17.022 1.00 97.19 450 ARG A C 1
ATOM 3418 O O . ARG A 1 450 ? -17.318 -10.689 -17.818 1.00 97.19 450 ARG A O 1
ATOM 3425 N N . PRO A 1 451 ? -18.652 -12.365 -17.152 1.00 94.69 451 PRO A N 1
ATOM 3426 C CA . PRO A 1 451 ? -18.251 -13.243 -18.248 1.00 94.69 451 PRO A CA 1
ATOM 3427 C C . PRO A 1 451 ? -18.477 -12.581 -19.615 1.00 94.69 451 PRO A C 1
ATOM 3429 O O . PRO A 1 451 ? -19.560 -12.066 -19.885 1.00 94.69 451 PRO A O 1
ATOM 3432 N N . GLY A 1 452 ? -17.459 -12.615 -20.475 1.00 93.19 452 GLY A N 1
ATOM 3433 C CA . GLY A 1 452 ? -17.481 -11.977 -21.796 1.00 93.19 452 GLY A CA 1
ATOM 3434 C C . GLY A 1 452 ? -16.978 -10.529 -21.824 1.00 93.19 452 GLY A C 1
ATOM 3435 O O . GLY A 1 452 ? -16.851 -9.973 -22.910 1.00 93.19 452 GLY A O 1
ATOM 3436 N N . LYS A 1 453 ? -16.675 -9.926 -20.667 1.00 96.88 453 LYS A N 1
ATOM 3437 C CA . LYS A 1 453 ? -15.898 -8.679 -20.570 1.00 96.88 453 LYS A CA 1
ATOM 3438 C C . LYS A 1 453 ? -14.400 -8.985 -20.467 1.00 96.88 453 LYS A C 1
ATOM 3440 O O . LYS A 1 453 ? -14.033 -10.135 -20.227 1.00 96.88 453 LYS A O 1
ATOM 3445 N N . LYS A 1 454 ? -13.554 -7.958 -20.632 1.00 97.56 454 LYS A N 1
ATOM 3446 C CA . LYS A 1 454 ? -12.089 -8.088 -20.585 1.00 97.56 454 LYS A CA 1
ATOM 3447 C C . LYS A 1 454 ? -11.663 -8.596 -19.212 1.00 97.56 454 LYS A C 1
ATOM 3449 O O . LYS A 1 454 ? -11.823 -7.897 -18.213 1.00 97.56 454 LYS A O 1
ATOM 3454 N N . LYS A 1 455 ? -11.153 -9.816 -19.138 1.00 98.25 455 LYS A N 1
ATOM 3455 C CA . LYS A 1 455 ? -10.770 -10.462 -17.890 1.00 98.25 455 LYS A CA 1
ATOM 3456 C C . LYS A 1 455 ? -9.390 -9.994 -17.468 1.00 98.25 455 LYS A C 1
ATOM 3458 O O . LYS A 1 455 ? -8.410 -10.229 -18.166 1.00 98.25 455 LYS A O 1
ATOM 3463 N N . VAL A 1 456 ? -9.318 -9.345 -16.310 1.00 98.62 456 VAL A N 1
ATOM 3464 C CA . VAL A 1 456 ? -8.103 -8.668 -15.842 1.00 98.62 456 VAL A CA 1
ATOM 3465 C C . VAL A 1 456 ? -7.701 -9.172 -14.465 1.00 98.62 456 VAL A C 1
ATOM 3467 O O . VAL A 1 456 ? -8.552 -9.408 -13.602 1.00 98.62 456 VAL A O 1
ATOM 3470 N N . VAL A 1 457 ? -6.392 -9.295 -14.249 1.00 98.75 457 VAL A N 1
ATOM 3471 C CA . VAL A 1 457 ? -5.789 -9.506 -12.928 1.00 98.75 457 VAL A CA 1
ATOM 3472 C C . VAL A 1 457 ? -4.938 -8.301 -12.537 1.00 98.75 457 VAL A C 1
ATOM 3474 O O . VAL A 1 457 ? -4.217 -7.741 -13.360 1.00 98.75 457 VAL A O 1
ATOM 3477 N N . ILE A 1 458 ? -5.002 -7.903 -11.270 1.00 98.88 458 ILE A N 1
ATOM 3478 C CA . ILE A 1 458 ? -4.057 -6.934 -10.707 1.00 98.88 458 ILE A CA 1
ATOM 3479 C C . ILE A 1 458 ? -2.949 -7.724 -10.017 1.00 98.88 458 ILE A C 1
ATOM 3481 O O . ILE A 1 458 ? -3.230 -8.656 -9.269 1.00 98.88 458 ILE A O 1
ATOM 3485 N N . VAL A 1 459 ? -1.699 -7.353 -10.251 1.00 98.81 459 VAL A N 1
ATOM 3486 C CA . VAL A 1 459 ? -0.523 -7.887 -9.571 1.00 98.81 459 VAL A CA 1
ATOM 3487 C C . VAL A 1 459 ? 0.086 -6.764 -8.736 1.00 98.81 459 VAL A C 1
ATOM 3489 O O . VAL A 1 459 ? 0.580 -5.778 -9.277 1.00 98.81 459 VAL A O 1
ATOM 3492 N N . LYS A 1 460 ? 0.037 -6.909 -7.413 1.00 98.06 460 LYS A N 1
ATOM 3493 C CA . LYS A 1 460 ? 0.697 -6.025 -6.449 1.00 98.06 460 LYS A CA 1
ATOM 3494 C C . LYS A 1 460 ? 2.010 -6.675 -6.035 1.00 98.06 460 LYS A C 1
ATOM 3496 O O . LYS A 1 460 ? 2.015 -7.631 -5.260 1.00 98.06 460 LYS A O 1
ATOM 3501 N N . GLU A 1 461 ? 3.114 -6.156 -6.546 1.00 97.56 461 GLU A N 1
ATOM 3502 C CA . GLU A 1 461 ? 4.406 -6.418 -5.936 1.00 97.56 461 GLU A CA 1
ATOM 3503 C C . GLU A 1 461 ? 4.481 -5.659 -4.610 1.00 97.56 461 GLU A C 1
ATOM 3505 O O . GLU A 1 461 ? 4.222 -4.456 -4.538 1.00 97.56 461 GLU A O 1
ATOM 3510 N N . ILE A 1 462 ? 4.789 -6.390 -3.549 1.00 95.81 462 ILE A N 1
ATOM 3511 C CA . ILE A 1 462 ? 4.872 -5.883 -2.188 1.00 95.81 462 ILE A CA 1
ATOM 3512 C C . ILE A 1 462 ? 6.240 -6.181 -1.597 1.00 95.81 462 ILE A C 1
ATOM 3514 O O . ILE A 1 462 ? 6.940 -7.105 -2.014 1.00 95.81 462 ILE A O 1
ATOM 3518 N N . MET A 1 463 ? 6.605 -5.406 -0.580 1.00 92.19 463 MET A N 1
ATOM 3519 C CA . MET A 1 463 ? 7.874 -5.561 0.119 1.00 92.19 463 MET A CA 1
ATOM 3520 C C . MET A 1 463 ? 8.093 -7.008 0.581 1.00 92.19 463 MET A C 1
ATOM 3522 O O . MET A 1 463 ? 7.254 -7.609 1.258 1.00 92.19 463 MET A O 1
ATOM 3526 N N . GLY A 1 464 ? 9.227 -7.571 0.163 1.00 89.75 464 GLY A N 1
ATOM 3527 C CA . GLY A 1 464 ? 9.583 -8.972 0.391 1.00 89.75 464 GLY A CA 1
ATOM 3528 C C . GLY A 1 464 ? 11.090 -9.238 0.397 1.00 89.75 464 GLY A C 1
ATOM 3529 O O . GLY A 1 464 ? 11.521 -10.387 0.295 1.00 89.75 464 GLY A O 1
ATOM 3530 N N . GLN A 1 465 ? 11.908 -8.189 0.510 1.00 84.62 465 GLN A N 1
ATOM 3531 C CA . GLN A 1 465 ? 13.369 -8.312 0.476 1.00 84.62 465 GLN A CA 1
ATOM 3532 C C . GLN A 1 465 ? 13.928 -8.985 1.738 1.00 84.62 465 GLN A C 1
ATOM 3534 O O . GLN A 1 465 ? 15.039 -9.514 1.726 1.00 84.62 465 GLN A O 1
ATOM 3539 N N . GLY A 1 466 ? 13.179 -8.971 2.843 1.00 77.88 466 GLY A N 1
ATOM 3540 C CA . GLY A 1 466 ? 13.750 -9.205 4.161 1.00 77.88 466 GLY A CA 1
ATOM 3541 C C . GLY A 1 466 ? 14.476 -7.954 4.653 1.00 77.88 466 GLY A C 1
ATOM 3542 O O . GLY A 1 466 ? 14.120 -6.837 4.277 1.00 77.88 466 GLY A O 1
ATOM 3543 N N . ALA A 1 467 ? 15.467 -8.125 5.536 1.00 85.38 467 ALA A N 1
ATOM 3544 C CA . ALA A 1 467 ? 15.959 -7.019 6.366 1.00 85.38 467 ALA A CA 1
ATOM 3545 C C . ALA A 1 467 ? 14.753 -6.339 7.036 1.00 85.38 467 ALA A C 1
ATOM 3547 O O . ALA A 1 467 ? 13.926 -7.050 7.586 1.00 85.38 467 ALA A O 1
ATOM 3548 N N . MET A 1 468 ? 14.592 -5.024 6.988 1.00 85.06 468 MET A N 1
ATOM 3549 C CA . MET A 1 468 ? 13.415 -4.358 7.558 1.00 85.06 468 MET A CA 1
ATOM 3550 C C . MET A 1 468 ? 12.120 -4.511 6.741 1.00 85.06 468 MET A C 1
ATOM 3552 O O . MET A 1 468 ? 11.045 -4.334 7.311 1.00 85.06 468 MET A O 1
ATOM 3556 N N . HIS A 1 469 ? 12.205 -4.853 5.452 1.00 90.00 469 HIS A N 1
ATOM 3557 C CA . HIS A 1 469 ? 11.087 -4.841 4.506 1.00 90.00 469 HIS A CA 1
ATOM 3558 C C . HIS A 1 469 ? 10.295 -6.150 4.529 1.00 90.00 469 HIS A C 1
ATOM 3560 O O . HIS A 1 469 ? 10.805 -7.215 4.172 1.00 90.00 469 HIS A O 1
ATOM 3566 N N . ASP A 1 470 ? 9.022 -6.066 4.899 1.00 92.81 470 ASP A N 1
ATOM 3567 C CA . ASP A 1 470 ? 8.065 -7.169 4.808 1.00 92.81 470 ASP A CA 1
ATOM 3568 C C . ASP A 1 470 ? 6.643 -6.594 4.817 1.00 92.81 470 ASP A C 1
ATOM 3570 O O . ASP A 1 470 ? 6.440 -5.453 5.220 1.00 92.81 470 ASP A O 1
ATOM 3574 N N . ASN A 1 471 ? 5.653 -7.391 4.437 1.00 95.50 471 ASN A N 1
ATOM 3575 C CA . ASN A 1 471 ? 4.236 -7.090 4.627 1.00 95.50 471 ASN A CA 1
ATOM 3576 C C . ASN A 1 471 ? 3.550 -8.366 5.145 1.00 95.50 471 ASN A C 1
ATOM 3578 O O . ASN A 1 471 ? 3.923 -9.480 4.776 1.00 95.50 471 ASN A O 1
ATOM 3582 N N . LEU A 1 472 ? 2.544 -8.232 6.012 1.00 97.62 472 LEU A N 1
ATOM 3583 C CA . LEU A 1 472 ? 1.777 -9.380 6.502 1.00 97.62 472 LEU A CA 1
ATOM 3584 C C . LEU A 1 472 ? 0.515 -9.557 5.667 1.00 97.62 472 LEU A C 1
ATOM 3586 O O . LEU A 1 472 ? -0.244 -8.611 5.455 1.00 97.62 472 LEU A O 1
ATOM 3590 N N . ILE A 1 473 ? 0.274 -10.792 5.248 1.00 98.38 473 ILE A N 1
ATOM 3591 C CA . ILE A 1 473 ? -0.851 -11.168 4.400 1.00 98.38 473 ILE A CA 1
ATOM 3592 C C . ILE A 1 473 ? -1.907 -11.895 5.237 1.00 98.38 473 ILE A C 1
ATOM 3594 O O . ILE A 1 473 ? -1.594 -12.820 5.991 1.00 98.38 473 ILE A O 1
ATOM 3598 N N . LEU A 1 474 ? -3.162 -11.479 5.067 1.00 98.00 474 LEU A N 1
ATOM 3599 C CA . LEU A 1 474 ? -4.383 -12.027 5.666 1.00 98.00 474 LEU A CA 1
ATOM 3600 C C . LEU A 1 474 ? -4.329 -12.162 7.202 1.00 98.00 474 LEU A C 1
ATOM 3602 O O . LEU A 1 474 ? -4.446 -13.271 7.736 1.00 98.00 474 LEU A O 1
ATOM 3606 N N . PRO A 1 475 ? -4.167 -11.046 7.938 1.00 97.94 475 PRO A N 1
ATOM 3607 C CA . PRO A 1 475 ? -4.364 -11.042 9.383 1.00 97.94 475 PRO A CA 1
ATOM 3608 C C . PRO A 1 475 ? -5.805 -11.394 9.783 1.00 97.94 475 PRO A C 1
ATOM 3610 O O . PRO A 1 475 ? -6.732 -11.368 8.975 1.00 97.94 475 PRO A O 1
ATOM 3613 N N . VAL A 1 476 ? -5.998 -11.745 11.059 1.00 96.94 476 VAL A N 1
ATOM 3614 C CA . VAL A 1 476 ? -7.325 -12.090 11.607 1.00 96.94 476 VAL A CA 1
ATOM 3615 C C . VAL A 1 476 ? -8.254 -10.877 11.625 1.00 96.94 476 VAL A C 1
ATOM 3617 O O . VAL A 1 476 ? -9.434 -10.996 11.299 1.00 96.94 476 VAL A O 1
ATOM 3620 N N . GLU A 1 477 ? -7.716 -9.723 12.011 1.00 98.00 477 GLU A N 1
ATOM 3621 C CA . GLU A 1 477 ? -8.407 -8.434 11.980 1.00 98.00 477 GLU A CA 1
ATOM 3622 C C . GLU A 1 477 ? -7.941 -7.614 10.776 1.00 98.00 477 GLU A C 1
ATOM 3624 O O . GLU A 1 477 ? -6.778 -7.756 10.389 1.00 98.00 477 GLU A O 1
ATOM 3629 N N . PRO A 1 478 ? -8.780 -6.711 10.230 1.00 98.50 478 PRO A N 1
ATOM 3630 C CA . PRO A 1 478 ? -8.365 -5.765 9.204 1.00 98.50 478 PRO A CA 1
ATOM 3631 C C . PRO A 1 478 ? -7.089 -5.044 9.629 1.00 98.50 478 PRO A C 1
ATOM 3633 O O . PRO A 1 478 ? -7.040 -4.466 10.722 1.00 98.50 478 PRO A O 1
ATOM 3636 N N . VAL A 1 479 ? -6.065 -5.113 8.775 1.00 98.31 479 VAL A N 1
ATOM 3637 C CA . VAL A 1 479 ? -4.732 -4.530 8.986 1.00 98.31 479 VAL A CA 1
ATOM 3638 C C . VAL A 1 479 ? -4.105 -4.892 10.341 1.00 98.31 479 VAL A C 1
ATOM 3640 O O . VAL A 1 479 ? -3.327 -4.121 10.891 1.00 98.31 479 VAL A O 1
ATOM 3643 N N . GLY A 1 480 ? -4.456 -6.036 10.930 1.00 97.94 480 GLY A N 1
ATOM 3644 C CA . GLY A 1 480 ? -3.855 -6.511 12.176 1.00 97.94 480 GLY A CA 1
ATOM 3645 C C . GLY A 1 480 ? -2.495 -7.180 11.966 1.00 97.94 480 GLY A C 1
ATOM 3646 O O . GLY A 1 480 ? -2.064 -7.420 10.841 1.00 97.94 480 GLY A O 1
ATOM 3647 N N . VAL A 1 481 ? -1.840 -7.555 13.064 1.00 97.44 481 VAL A N 1
ATOM 3648 C CA . VAL A 1 481 ? -0.614 -8.373 13.045 1.00 97.44 481 VAL A CA 1
ATOM 3649 C C . VAL A 1 481 ? -0.936 -9.838 13.335 1.00 97.44 481 VAL A C 1
ATOM 3651 O O . VAL A 1 481 ? -0.357 -10.753 12.744 1.00 97.44 481 VAL A O 1
ATOM 3654 N N . LEU A 1 482 ? -1.882 -10.096 14.243 1.00 96.00 482 LEU A N 1
ATOM 3655 C CA . LEU A 1 482 ? -2.212 -11.454 14.669 1.00 96.00 482 LEU A CA 1
ATOM 3656 C C . LEU A 1 482 ? -2.739 -12.311 13.507 1.00 96.00 482 LEU A C 1
ATOM 3658 O O . LEU A 1 482 ? -3.704 -11.962 12.830 1.00 96.00 482 LEU A O 1
ATOM 3662 N N . GLY A 1 483 ? -2.126 -13.483 13.325 1.00 95.31 483 GLY A N 1
ATOM 3663 C CA . GLY A 1 483 ? -2.498 -14.476 12.313 1.00 95.31 483 GLY A CA 1
ATOM 3664 C C . GLY A 1 483 ? -2.016 -14.166 10.896 1.00 95.31 483 GLY A C 1
ATOM 3665 O O . GLY A 1 483 ? -1.966 -15.095 10.088 1.00 95.31 483 GLY A O 1
ATOM 3666 N N . GLY A 1 484 ? -1.587 -12.926 10.637 1.00 97.00 484 GLY A N 1
ATOM 3667 C CA . GLY A 1 484 ? -0.993 -12.523 9.370 1.00 97.00 484 GLY A CA 1
ATOM 3668 C C . GLY A 1 484 ? 0.282 -13.311 9.085 1.00 97.00 484 GLY A C 1
ATOM 3669 O O . GLY A 1 484 ? 1.020 -13.696 9.999 1.00 97.00 484 GLY A O 1
ATOM 3670 N N . LYS A 1 485 ? 0.518 -13.601 7.809 1.00 97.00 485 LYS A N 1
ATOM 3671 C CA . LYS A 1 485 ? 1.702 -14.328 7.352 1.00 97.00 485 LYS A CA 1
ATOM 3672 C C . LYS A 1 485 ? 2.698 -13.354 6.737 1.00 97.00 485 LYS A C 1
ATOM 3674 O O . LYS A 1 485 ? 2.314 -12.686 5.781 1.00 97.00 485 LYS A O 1
ATOM 3679 N N . PRO A 1 486 ? 3.934 -13.263 7.258 1.00 95.69 486 PRO A N 1
ATOM 3680 C CA . PRO A 1 486 ? 4.976 -12.480 6.609 1.00 95.69 486 PRO A CA 1
ATOM 3681 C C . PRO A 1 486 ? 5.193 -12.976 5.181 1.00 95.69 486 PRO A C 1
ATOM 3683 O O . PRO A 1 486 ? 5.289 -14.185 4.953 1.00 95.69 486 PRO A O 1
ATOM 3686 N N . ASN A 1 487 ? 5.252 -12.054 4.229 1.00 95.19 487 ASN A N 1
ATOM 3687 C CA . ASN A 1 487 ? 5.386 -12.356 2.810 1.00 95.19 487 ASN A CA 1
ATOM 3688 C C . ASN A 1 487 ? 6.683 -13.130 2.522 1.00 95.19 487 ASN A C 1
ATOM 3690 O O . ASN A 1 487 ? 6.682 -14.143 1.818 1.00 95.19 487 ASN A O 1
ATOM 3694 N N . VAL A 1 488 ? 7.771 -12.730 3.185 1.00 93.69 488 VAL A N 1
ATOM 3695 C CA . VAL A 1 488 ? 9.069 -13.418 3.113 1.00 93.69 488 VAL A CA 1
ATOM 3696 C C . VAL A 1 488 ? 8.967 -14.870 3.593 1.00 93.69 488 VAL A C 1
ATOM 3698 O O . VAL A 1 488 ? 9.546 -15.767 2.985 1.00 93.69 488 VAL A O 1
ATOM 3701 N N . ASP A 1 489 ? 8.191 -15.139 4.649 1.00 94.94 489 ASP A N 1
ATOM 3702 C CA . ASP A 1 489 ? 8.033 -16.496 5.197 1.00 94.94 489 ASP A CA 1
ATOM 3703 C C . ASP A 1 489 ? 7.179 -17.399 4.288 1.00 94.94 489 ASP A C 1
ATOM 3705 O O . ASP A 1 489 ? 7.273 -18.625 4.359 1.00 94.94 489 ASP A O 1
ATOM 3709 N N . LEU A 1 490 ? 6.363 -16.806 3.411 1.00 95.81 490 LEU A N 1
ATOM 3710 C CA . LEU A 1 490 ? 5.671 -17.513 2.331 1.00 95.81 490 LEU A CA 1
ATOM 3711 C C . LEU A 1 490 ? 6.588 -17.772 1.123 1.00 95.81 490 LEU A C 1
ATOM 3713 O O . LEU A 1 490 ? 6.162 -18.391 0.150 1.00 95.81 490 LEU A O 1
ATOM 3717 N N . GLY A 1 491 ? 7.846 -17.329 1.180 1.00 94.88 491 GLY A N 1
ATOM 3718 C CA . GLY A 1 491 ? 8.813 -17.441 0.093 1.00 94.88 491 GLY A CA 1
ATOM 3719 C C . GLY A 1 491 ? 8.588 -16.421 -1.019 1.00 94.88 491 GLY A C 1
ATOM 3720 O O . GLY A 1 491 ? 9.021 -16.670 -2.141 1.00 94.88 491 GLY A O 1
ATOM 3721 N N . ASN A 1 492 ? 7.883 -15.315 -0.734 1.00 96.44 492 ASN A N 1
ATOM 3722 C CA . ASN A 1 492 ? 7.543 -14.254 -1.691 1.00 96.44 492 ASN A CA 1
ATOM 3723 C C . ASN A 1 492 ? 6.732 -14.718 -2.915 1.00 96.44 492 ASN A C 1
ATOM 3725 O O . ASN A 1 492 ? 6.554 -13.962 -3.869 1.00 96.44 492 ASN A O 1
ATOM 3729 N N . VAL A 1 493 ? 6.240 -15.960 -2.912 1.00 97.31 493 VAL A N 1
ATOM 3730 C CA . VAL A 1 493 ? 5.484 -16.523 -4.033 1.00 97.31 493 VAL A CA 1
ATOM 3731 C C . VAL A 1 493 ? 4.124 -15.830 -4.182 1.00 97.31 493 VAL A C 1
ATOM 3733 O O . VAL A 1 493 ? 3.581 -15.343 -3.191 1.00 97.31 493 VAL A O 1
ATOM 3736 N N . PRO A 1 494 ? 3.529 -15.821 -5.388 1.00 97.81 494 PRO A N 1
ATOM 3737 C CA . PRO A 1 494 ? 2.241 -15.176 -5.612 1.00 97.81 494 PRO A CA 1
ATOM 3738 C C . PRO A 1 494 ? 1.120 -15.737 -4.722 1.00 97.81 494 PRO A C 1
ATOM 3740 O O . PRO A 1 494 ? 0.844 -16.940 -4.737 1.00 97.81 494 PRO A O 1
ATOM 3743 N N . VAL A 1 495 ? 0.424 -14.857 -4.002 1.00 98.31 495 VAL A N 1
ATOM 3744 C CA . VAL A 1 495 ? -0.749 -15.161 -3.173 1.00 98.31 495 VAL A CA 1
ATOM 3745 C C . VAL A 1 495 ? -1.961 -14.426 -3.738 1.00 98.31 495 VAL A C 1
ATOM 3747 O O . VAL A 1 495 ? -1.993 -13.200 -3.801 1.00 98.31 495 VAL A O 1
ATOM 3750 N N . MET A 1 496 ? -2.975 -15.180 -4.161 1.00 98.06 496 MET A N 1
ATOM 3751 C CA . MET A 1 496 ? -4.214 -14.616 -4.695 1.00 98.06 496 MET A CA 1
ATOM 3752 C C . MET A 1 496 ? -5.143 -14.180 -3.562 1.00 98.06 496 MET A C 1
ATOM 3754 O O . MET A 1 496 ? -5.575 -15.013 -2.766 1.00 98.06 496 MET A O 1
ATOM 3758 N N . LEU A 1 497 ? -5.511 -12.903 -3.557 1.00 98.62 497 LEU A N 1
ATOM 3759 C CA . LEU A 1 497 ? -6.580 -12.338 -2.742 1.00 98.62 497 LEU A CA 1
ATOM 3760 C C . LEU A 1 497 ? -7.753 -11.938 -3.639 1.00 98.62 497 LEU A C 1
ATOM 3762 O O . LEU A 1 497 ? -7.602 -11.521 -4.792 1.00 98.62 497 LEU A O 1
ATOM 3766 N N . SER A 1 498 ? -8.962 -12.034 -3.100 1.00 98.25 498 SER A N 1
ATOM 3767 C CA . SER A 1 498 ? -10.106 -11.364 -3.700 1.00 98.25 498 SER A CA 1
ATOM 3768 C C . SER A 1 498 ? -10.003 -9.842 -3.506 1.00 98.25 498 SER A C 1
ATOM 3770 O O . SER A 1 498 ? -9.511 -9.385 -2.475 1.00 98.25 498 SER A O 1
ATOM 3772 N N . PRO A 1 499 ? -10.529 -9.037 -4.445 1.00 98.31 499 PRO A N 1
ATOM 3773 C CA . PRO A 1 499 ? -10.676 -7.591 -4.291 1.00 98.31 499 PRO A CA 1
ATOM 3774 C C . PRO A 1 499 ? -11.267 -7.165 -2.941 1.00 98.31 499 PRO A C 1
ATOM 3776 O O . PRO A 1 499 ? -10.785 -6.223 -2.322 1.00 98.31 499 PRO A O 1
ATOM 3779 N N . ILE A 1 500 ? -12.262 -7.906 -2.438 1.00 98.19 500 ILE A N 1
ATOM 3780 C CA . ILE A 1 500 ? -12.869 -7.620 -1.132 1.00 98.19 500 ILE A CA 1
ATOM 3781 C C . ILE A 1 500 ? -11.899 -7.902 0.022 1.00 98.19 500 ILE A C 1
ATOM 3783 O O . ILE A 1 500 ? -11.869 -7.115 0.957 1.00 98.19 500 ILE A O 1
ATOM 3787 N N . GLU A 1 501 ? -11.084 -8.961 -0.017 1.00 98.62 501 GLU A N 1
ATOM 3788 C CA . GLU A 1 501 ? -10.061 -9.189 1.023 1.00 98.62 501 GLU A CA 1
ATOM 3789 C C . GLU A 1 501 ? -9.052 -8.040 1.088 1.00 98.62 501 GLU A C 1
ATOM 3791 O O . GLU A 1 501 ? -8.676 -7.634 2.184 1.00 98.62 501 GLU A O 1
ATOM 3796 N N . VAL A 1 502 ? -8.660 -7.474 -0.058 1.00 98.62 502 VAL A N 1
ATOM 3797 C CA . VAL A 1 502 ? -7.766 -6.305 -0.105 1.00 98.62 502 VAL A CA 1
ATOM 3798 C C . VAL A 1 502 ? -8.422 -5.104 0.572 1.00 98.62 502 VAL A C 1
ATOM 3800 O O . VAL A 1 502 ? -7.895 -4.583 1.557 1.00 98.62 502 VAL A O 1
ATOM 3803 N N . LEU A 1 503 ? -9.622 -4.733 0.113 1.00 98.62 503 LEU A N 1
ATOM 3804 C CA . LEU A 1 503 ? -10.365 -3.582 0.633 1.00 98.62 503 LEU A CA 1
ATOM 3805 C C . LEU A 1 503 ? -10.865 -3.774 2.074 1.00 98.62 503 LEU A C 1
ATOM 3807 O O . LEU A 1 503 ? -11.280 -2.804 2.704 1.00 98.62 503 LEU A O 1
ATOM 3811 N N . ASP A 1 504 ? -10.829 -4.994 2.611 1.00 98.62 504 ASP A N 1
ATOM 3812 C CA . ASP A 1 504 ? -11.167 -5.318 4.002 1.00 98.62 504 ASP A CA 1
ATOM 3813 C C . ASP A 1 504 ? -9.937 -5.421 4.921 1.00 98.62 504 ASP A C 1
ATOM 3815 O O . ASP A 1 504 ? -10.045 -5.867 6.061 1.00 98.62 504 ASP A O 1
ATOM 3819 N N . GLY A 1 505 ? -8.757 -5.006 4.446 1.00 98.25 505 GLY A N 1
ATOM 3820 C CA . GLY A 1 505 ? -7.538 -4.951 5.255 1.00 98.25 505 GLY A CA 1
ATOM 3821 C C . GLY A 1 505 ? -6.747 -6.253 5.273 1.00 98.25 505 GLY A C 1
ATOM 3822 O O . GLY A 1 505 ? -6.136 -6.586 6.287 1.00 98.25 505 GLY A O 1
ATOM 3823 N N . GLY A 1 506 ? -6.746 -6.988 4.161 1.00 98.38 506 GLY A N 1
ATOM 3824 C CA . GLY A 1 506 ? -5.976 -8.220 3.988 1.00 98.38 506 GLY A CA 1
ATOM 3825 C C . GLY A 1 506 ? -4.461 -8.033 3.937 1.00 98.38 506 GLY A C 1
ATOM 3826 O O . GLY A 1 506 ? -3.753 -9.034 3.934 1.00 98.38 506 GLY A O 1
ATOM 3827 N N . ILE A 1 507 ? -3.959 -6.797 3.921 1.00 98.56 507 ILE A N 1
ATOM 3828 C CA . ILE A 1 507 ? -2.528 -6.484 3.930 1.00 98.56 507 ILE A CA 1
ATOM 3829 C C . ILE A 1 507 ? -2.228 -5.539 5.090 1.00 98.56 507 ILE A C 1
ATOM 3831 O O . ILE A 1 507 ? -2.862 -4.493 5.227 1.00 98.56 507 ILE A O 1
ATOM 3835 N N . HIS A 1 508 ? -1.246 -5.910 5.905 1.00 98.38 508 HIS A N 1
ATOM 3836 C CA . HIS A 1 508 ? -0.629 -5.042 6.900 1.00 98.38 508 HIS A CA 1
ATOM 3837 C C . HIS A 1 508 ? 0.777 -4.689 6.424 1.00 98.38 508 HIS A C 1
ATOM 3839 O O . HIS A 1 508 ? 1.625 -5.570 6.263 1.00 98.38 508 HIS A O 1
ATOM 3845 N N . ALA A 1 509 ? 1.016 -3.409 6.182 1.00 96.19 509 ALA A N 1
ATOM 3846 C CA . ALA A 1 509 ? 2.286 -2.917 5.690 1.00 96.19 509 ALA A CA 1
ATOM 3847 C C . ALA A 1 509 ? 3.302 -2.779 6.836 1.00 96.19 509 ALA A C 1
ATOM 3849 O O . ALA A 1 509 ? 2.921 -2.299 7.900 1.00 96.19 509 ALA A O 1
ATOM 3850 N N . LEU A 1 510 ? 4.573 -3.162 6.642 1.00 93.31 510 LEU A N 1
ATOM 3851 C CA . LEU A 1 510 ? 5.657 -2.740 7.548 1.00 93.31 510 LEU A CA 1
ATOM 3852 C C . LEU A 1 510 ? 6.393 -1.541 6.938 1.00 93.31 510 LEU A C 1
ATOM 3854 O O . LEU A 1 510 ? 5.775 -0.514 6.678 1.00 93.31 510 LEU A O 1
ATOM 3858 N N . THR A 1 511 ? 7.694 -1.644 6.679 1.00 87.06 511 THR A N 1
ATOM 3859 C CA . THR A 1 511 ? 8.498 -0.553 6.117 1.00 87.06 511 THR A CA 1
ATOM 3860 C C . THR A 1 511 ? 8.625 -0.672 4.598 1.00 87.06 511 THR A C 1
ATOM 3862 O O . THR A 1 511 ? 8.240 -1.668 3.987 1.00 87.06 511 THR A O 1
ATOM 3865 N N . CYS A 1 512 ? 9.118 0.387 3.967 1.00 85.69 512 CYS A N 1
ATOM 3866 C CA . CYS A 1 512 ? 9.466 0.455 2.549 1.00 85.69 512 CYS A CA 1
ATOM 3867 C C . CYS A 1 512 ? 10.767 1.246 2.417 1.00 85.69 512 CYS A C 1
ATOM 3869 O O . CYS A 1 512 ? 11.213 1.876 3.378 1.00 85.69 512 CYS A O 1
ATOM 3871 N N . ILE A 1 513 ? 11.317 1.239 1.209 1.00 86.44 513 ILE A N 1
ATOM 3872 C CA . ILE A 1 513 ? 12.566 1.898 0.833 1.00 86.44 513 ILE A CA 1
ATOM 3873 C C . ILE A 1 513 ? 12.520 3.398 1.162 1.00 86.44 513 ILE A C 1
ATOM 3875 O O . ILE A 1 513 ? 13.447 3.930 1.769 1.00 86.44 513 ILE A O 1
ATOM 3879 N N . GLY A 1 514 ? 11.428 4.084 0.800 1.00 90.69 514 GLY A N 1
ATOM 3880 C CA . GLY A 1 514 ? 11.284 5.531 0.986 1.00 90.69 514 GLY A CA 1
ATOM 3881 C C . GLY A 1 514 ? 9.851 5.971 1.329 1.00 90.69 514 GLY A C 1
ATOM 3882 O O . GLY A 1 514 ? 8.900 5.440 0.733 1.00 90.69 514 GLY A O 1
ATOM 3883 N N . PRO A 1 515 ? 9.668 6.947 2.245 1.00 94.38 515 PRO A N 1
ATOM 3884 C CA . PRO A 1 515 ? 8.355 7.446 2.655 1.00 94.38 515 PRO A CA 1
ATOM 3885 C C . PRO A 1 515 ? 7.408 7.901 1.535 1.00 94.38 515 PRO A C 1
ATOM 3887 O O . PRO A 1 515 ? 6.210 7.621 1.625 1.00 94.38 515 PRO A O 1
ATOM 3890 N N . ALA A 1 516 ? 7.865 8.592 0.481 1.00 95.56 516 ALA A N 1
ATOM 3891 C CA . ALA A 1 516 ? 6.936 9.092 -0.544 1.00 95.56 516 ALA A CA 1
ATOM 3892 C C . ALA A 1 516 ? 6.319 7.983 -1.381 1.00 95.56 516 ALA A C 1
ATOM 3894 O O . ALA A 1 516 ? 5.207 8.146 -1.879 1.00 95.56 516 ALA A O 1
ATOM 3895 N N . SER A 1 517 ? 7.032 6.872 -1.538 1.00 94.56 517 SER A N 1
ATOM 3896 C CA . SER A 1 517 ? 6.562 5.700 -2.275 1.00 94.56 517 SER A CA 1
ATOM 3897 C C . SER A 1 517 ? 5.916 4.642 -1.378 1.00 94.56 517 SER A C 1
ATOM 3899 O O . SER A 1 517 ? 5.453 3.629 -1.895 1.00 94.56 517 SER A O 1
ATOM 3901 N N . LYS A 1 518 ? 5.876 4.859 -0.053 1.00 95.00 518 LYS A N 1
ATOM 3902 C CA . LYS A 1 518 ? 5.329 3.892 0.904 1.00 95.00 518 LYS A CA 1
ATOM 3903 C C . LYS A 1 518 ? 3.816 3.780 0.770 1.00 95.00 518 LYS A C 1
ATOM 3905 O O . LYS A 1 518 ? 3.080 4.734 1.040 1.00 95.00 518 LYS A O 1
ATOM 3910 N N . GLU A 1 519 ? 3.354 2.575 0.467 1.00 97.06 519 GLU A N 1
ATOM 3911 C CA . GLU A 1 519 ? 1.952 2.206 0.608 1.00 97.06 519 GLU A CA 1
ATOM 3912 C C . GLU A 1 519 ? 1.717 1.668 2.027 1.00 97.06 519 GLU A C 1
ATOM 3914 O O . GLU A 1 519 ? 2.022 0.519 2.342 1.00 97.06 519 GLU A O 1
ATOM 3919 N N . CYS A 1 520 ? 1.213 2.522 2.922 1.00 98.06 520 CYS A N 1
ATOM 3920 C CA . CYS A 1 520 ? 0.802 2.132 4.277 1.00 98.06 520 CYS A CA 1
ATOM 3921 C C . CYS A 1 520 ? -0.361 1.121 4.248 1.00 98.06 520 CYS A C 1
ATOM 3923 O O . CYS A 1 520 ? -1.080 1.020 3.256 1.00 98.06 520 CYS A O 1
ATOM 3925 N N . SER A 1 521 ? -0.643 0.444 5.361 1.00 98.62 521 SER A N 1
ATOM 3926 C CA . SER A 1 521 ? -1.775 -0.483 5.526 1.00 98.62 521 SER A CA 1
ATOM 3927 C C . SER A 1 521 ? -3.102 0.131 5.067 1.00 98.62 521 SER A C 1
ATOM 3929 O O . SER A 1 521 ? -3.923 -0.516 4.412 1.00 98.62 521 SER A O 1
ATOM 3931 N N . ARG A 1 522 ? -3.303 1.424 5.349 1.00 98.38 522 ARG A N 1
ATOM 3932 C CA . ARG A 1 522 ? -4.480 2.172 4.892 1.00 98.38 522 ARG A CA 1
ATOM 3933 C C . ARG A 1 522 ? -4.578 2.302 3.370 1.00 98.38 522 ARG A C 1
ATOM 3935 O O . ARG A 1 522 ? -5.695 2.338 2.865 1.00 98.38 522 ARG A O 1
ATOM 3942 N N . HIS A 1 523 ? -3.455 2.311 2.649 1.00 98.69 523 HIS A N 1
ATOM 3943 C CA . HIS A 1 523 ? -3.438 2.339 1.187 1.00 98.69 523 HIS A CA 1
ATOM 3944 C C . HIS A 1 523 ? -4.142 1.105 0.632 1.00 98.69 523 HIS A C 1
ATOM 3946 O O . HIS A 1 523 ? -5.052 1.244 -0.171 1.00 98.69 523 HIS A O 1
ATOM 3952 N N . TYR A 1 524 ? -3.789 -0.089 1.114 1.00 98.50 524 TYR A N 1
ATOM 3953 C CA . TYR A 1 524 ? -4.437 -1.338 0.704 1.00 98.50 524 TYR A CA 1
ATOM 3954 C C . TYR A 1 524 ? -5.915 -1.390 1.126 1.00 98.50 524 TYR A C 1
ATOM 3956 O O . TYR A 1 524 ? -6.762 -1.876 0.384 1.00 98.50 524 TYR A O 1
ATOM 3964 N N . PHE A 1 525 ? -6.263 -0.818 2.283 1.00 98.44 525 PHE A N 1
ATOM 3965 C CA . PHE A 1 525 ? -7.662 -0.692 2.715 1.00 98.44 525 PHE A CA 1
ATOM 3966 C C . PHE A 1 525 ? -8.493 0.265 1.833 1.00 98.44 525 PHE A C 1
ATOM 3968 O O . PHE A 1 525 ? -9.724 0.189 1.812 1.00 98.44 525 PHE A O 1
ATOM 3975 N N . ARG A 1 526 ? -7.824 1.174 1.114 1.00 98.19 526 ARG A N 1
ATOM 3976 C CA . ARG A 1 526 ? -8.391 2.184 0.207 1.00 98.19 526 ARG A CA 1
ATOM 3977 C C . ARG A 1 526 ? -7.828 2.041 -1.216 1.00 98.19 526 ARG A C 1
ATOM 3979 O O . ARG A 1 526 ? -7.652 3.051 -1.893 1.00 98.19 526 ARG A O 1
ATOM 3986 N N . GLU A 1 527 ? -7.504 0.816 -1.637 1.00 98.38 527 GLU A N 1
ATOM 3987 C CA . GLU A 1 527 ? -6.679 0.561 -2.826 1.00 98.38 527 GLU A CA 1
ATOM 3988 C C . GLU A 1 527 ? -7.369 1.107 -4.095 1.00 98.38 527 GLU A C 1
ATOM 3990 O O . GLU A 1 527 ? -8.408 0.570 -4.502 1.00 98.38 527 GLU A O 1
ATOM 3995 N N . PRO A 1 528 ? -6.849 2.192 -4.712 1.00 98.38 528 PRO A N 1
ATOM 3996 C CA . PRO A 1 528 ? -7.571 2.880 -5.778 1.00 98.38 528 PRO A CA 1
ATOM 3997 C C . PRO A 1 528 ? -7.742 2.036 -7.038 1.00 98.38 528 PRO A C 1
ATOM 3999 O O . PRO A 1 528 ? -8.791 2.093 -7.670 1.00 98.38 528 PRO A O 1
ATOM 4002 N N . LEU A 1 529 ? -6.739 1.243 -7.414 1.00 98.62 529 LEU A N 1
ATOM 4003 C CA . LEU A 1 529 ? -6.786 0.425 -8.620 1.00 98.62 529 LEU A CA 1
ATOM 4004 C C . LEU A 1 529 ? -7.836 -0.684 -8.509 1.00 98.62 529 LEU A C 1
ATOM 4006 O O . LEU A 1 529 ? -8.587 -0.911 -9.452 1.00 98.62 529 LEU A O 1
ATOM 4010 N N . VAL A 1 530 ? -7.939 -1.329 -7.349 1.00 98.69 530 VAL A N 1
ATOM 4011 C CA . VAL A 1 530 ? -8.947 -2.343 -7.042 1.00 98.69 530 VAL A CA 1
ATOM 4012 C C . VAL A 1 530 ? -10.338 -1.719 -7.024 1.00 98.69 530 VAL A C 1
ATOM 4014 O O . VAL A 1 530 ? -11.252 -2.292 -7.612 1.00 98.69 530 VAL A O 1
ATOM 4017 N N . ILE A 1 531 ? -10.507 -0.550 -6.395 1.00 98.50 531 ILE A N 1
ATOM 4018 C CA . ILE A 1 531 ? -11.797 0.157 -6.352 1.00 98.50 531 ILE A CA 1
ATOM 4019 C C . ILE A 1 531 ? -12.260 0.521 -7.766 1.00 98.50 531 ILE A C 1
ATOM 4021 O O . ILE A 1 531 ? -13.379 0.178 -8.149 1.00 98.50 531 ILE A O 1
ATOM 4025 N N . GLU A 1 532 ? -11.414 1.183 -8.560 1.00 98.12 532 GLU A N 1
ATOM 4026 C CA . GLU A 1 532 ? -11.795 1.595 -9.913 1.00 98.12 532 GLU A CA 1
ATOM 4027 C C . GLU A 1 532 ? -12.009 0.377 -10.831 1.00 98.12 532 GLU A C 1
ATOM 4029 O O . GLU A 1 532 ? -12.987 0.348 -11.573 1.00 98.12 532 GLU A O 1
ATOM 4034 N N . ALA A 1 533 ? -11.193 -0.679 -10.722 1.00 98.31 533 ALA A N 1
ATOM 4035 C CA . ALA A 1 533 ? -11.374 -1.903 -11.508 1.00 98.31 533 ALA A CA 1
ATOM 4036 C C . ALA A 1 533 ? -12.635 -2.699 -11.119 1.00 98.31 533 ALA A C 1
ATOM 4038 O O . ALA A 1 533 ? -13.240 -3.337 -11.976 1.00 98.31 533 ALA A O 1
ATOM 4039 N N . MET A 1 534 ? -13.055 -2.680 -9.847 1.00 97.06 534 MET A N 1
ATOM 4040 C CA . MET A 1 534 ? -14.329 -3.282 -9.423 1.00 97.06 534 MET A CA 1
ATOM 4041 C C . MET A 1 534 ? -15.544 -2.521 -9.972 1.00 97.06 534 MET A C 1
ATOM 4043 O O . MET A 1 534 ? -16.580 -3.137 -10.247 1.00 97.06 534 MET A O 1
ATOM 4047 N N . ASN A 1 535 ? -15.416 -1.200 -10.104 1.00 96.25 535 ASN A N 1
ATOM 4048 C CA . ASN A 1 535 ? -16.477 -0.313 -10.576 1.00 96.25 535 ASN A CA 1
ATOM 4049 C C . ASN A 1 535 ? -16.556 -0.222 -12.110 1.00 96.25 535 ASN A C 1
ATOM 4051 O O . ASN A 1 535 ? -17.587 0.202 -12.628 1.00 96.25 535 ASN A O 1
ATOM 4055 N N . ASP A 1 536 ? -15.514 -0.636 -12.835 1.00 96.50 536 ASP A N 1
ATOM 4056 C CA . ASP A 1 536 ? -15.505 -0.668 -14.299 1.00 96.50 536 ASP A CA 1
ATOM 4057 C C . ASP A 1 536 ? -16.366 -1.836 -14.829 1.00 96.50 536 ASP A C 1
ATOM 4059 O O . ASP A 1 536 ? -16.113 -3.015 -14.564 1.00 96.50 536 ASP A O 1
ATOM 4063 N N . GLU A 1 537 ? -17.431 -1.520 -15.571 1.00 95.31 537 GLU A N 1
ATOM 4064 C CA . GLU A 1 537 ? -18.345 -2.523 -16.132 1.00 95.31 537 GLU A CA 1
ATOM 4065 C C . GLU A 1 537 ? -17.794 -3.233 -17.378 1.00 95.31 537 GLU A C 1
ATOM 4067 O O . GLU A 1 537 ? -18.305 -4.299 -17.745 1.00 95.31 537 GLU A O 1
ATOM 4072 N N . ASP A 1 538 ? -16.740 -2.691 -17.995 1.00 95.69 538 ASP A N 1
ATOM 4073 C CA . ASP A 1 538 ? -16.072 -3.266 -19.166 1.00 95.69 538 ASP A CA 1
ATOM 4074 C C . ASP A 1 538 ? -14.977 -4.273 -18.790 1.00 95.69 538 ASP A C 1
ATOM 4076 O O . ASP A 1 538 ? -14.418 -4.943 -19.668 1.00 95.69 538 ASP A O 1
ATOM 4080 N N . ILE A 1 539 ? -14.688 -4.407 -17.492 1.00 96.81 539 ILE A N 1
ATOM 4081 C CA . ILE A 1 539 ? -13.648 -5.280 -16.954 1.00 96.81 539 ILE A CA 1
ATOM 4082 C C . ILE A 1 539 ? -14.262 -6.374 -16.072 1.00 96.81 539 ILE A C 1
ATOM 4084 O O . ILE A 1 539 ? -15.111 -6.146 -15.212 1.00 96.81 539 ILE A O 1
ATOM 4088 N N . ASP A 1 540 ? -13.791 -7.602 -16.265 1.00 98.06 540 ASP A N 1
ATOM 4089 C CA . ASP A 1 540 ? -14.015 -8.730 -15.370 1.00 98.06 540 ASP A CA 1
ATOM 4090 C C . ASP A 1 540 ? -12.803 -8.917 -14.445 1.00 98.06 540 ASP A C 1
ATOM 4092 O O . ASP A 1 540 ? -11.906 -9.719 -14.724 1.00 98.06 540 ASP A O 1
ATOM 4096 N N . LEU A 1 541 ? -12.763 -8.167 -13.336 1.00 98.12 541 LEU A N 1
ATOM 4097 C CA . LEU A 1 541 ? -11.667 -8.249 -12.366 1.00 98.12 541 LEU A CA 1
ATOM 4098 C C . LEU A 1 541 ? -11.677 -9.607 -11.651 1.00 98.12 541 LEU A C 1
ATOM 4100 O O . LEU A 1 541 ? -12.529 -9.899 -10.797 1.00 98.12 541 LEU A O 1
ATOM 4104 N N . CYS A 1 542 ? -10.695 -10.449 -11.972 1.00 94.62 542 CYS A N 1
ATOM 4105 C CA . CYS A 1 542 ? -10.686 -11.819 -11.489 1.00 94.62 542 CYS A CA 1
ATOM 4106 C C . CYS A 1 542 ? -10.127 -11.980 -10.074 1.00 94.62 542 CYS A C 1
ATOM 4108 O O . CYS A 1 542 ? -10.578 -12.875 -9.352 1.00 94.62 542 CYS A O 1
ATOM 4110 N N . GLY A 1 543 ? -9.183 -11.127 -9.680 1.00 97.56 543 GLY A N 1
ATOM 4111 C CA . GLY A 1 543 ? -8.440 -11.238 -8.430 1.00 97.56 543 GLY A CA 1
ATOM 4112 C C . GLY A 1 543 ? -7.295 -10.230 -8.334 1.00 97.56 543 GLY A C 1
ATOM 4113 O O . GLY A 1 543 ? -7.013 -9.516 -9.299 1.00 97.56 543 GLY A O 1
ATOM 4114 N N . VAL A 1 544 ? -6.641 -10.205 -7.173 1.00 98.81 544 VAL A N 1
ATOM 4115 C CA . VAL A 1 544 ? -5.419 -9.435 -6.917 1.00 98.81 544 VAL A CA 1
ATOM 4116 C C . VAL A 1 544 ? -4.332 -10.404 -6.454 1.00 98.81 544 VAL A C 1
ATOM 4118 O O . VAL A 1 544 ? -4.471 -11.047 -5.416 1.00 98.81 544 VAL A O 1
ATOM 4121 N N . LEU A 1 545 ? -3.263 -10.543 -7.231 1.00 98.56 545 LEU A N 1
ATOM 4122 C CA . LEU A 1 545 ? -2.099 -11.357 -6.894 1.00 98.56 545 LEU A CA 1
ATOM 4123 C C . LEU A 1 545 ? -1.078 -10.501 -6.155 1.00 98.56 545 LEU A C 1
ATOM 4125 O O . LEU A 1 545 ? -0.555 -9.547 -6.719 1.00 98.56 545 LEU A O 1
ATOM 4129 N N . PHE A 1 546 ? -0.768 -10.865 -4.919 1.00 98.50 546 PHE A N 1
ATOM 4130 C CA . PHE A 1 546 ? 0.337 -10.279 -4.171 1.00 98.50 546 PHE A CA 1
ATOM 4131 C C . PHE A 1 546 ? 1.587 -11.113 -4.382 1.00 98.50 546 PHE A C 1
ATOM 4133 O O . PHE A 1 546 ? 1.546 -12.324 -4.194 1.00 98.50 546 PHE A O 1
ATOM 4140 N N . VAL A 1 547 ? 2.683 -10.483 -4.777 1.00 97.94 547 VAL A N 1
ATOM 4141 C CA . VAL A 1 547 ? 3.968 -11.143 -5.022 1.00 97.94 547 VAL A CA 1
ATOM 4142 C C . VAL A 1 547 ? 5.063 -10.359 -4.310 1.00 97.94 547 VAL A C 1
ATOM 4144 O O . VAL A 1 547 ? 4.992 -9.137 -4.236 1.00 97.94 547 VAL A O 1
ATOM 4147 N N . GLY A 1 548 ? 6.028 -11.039 -3.699 1.00 95.00 548 GLY A N 1
ATOM 4148 C CA . GLY A 1 548 ? 7.117 -10.357 -3.005 1.00 95.00 548 GLY A CA 1
ATOM 4149 C C . GLY A 1 548 ? 8.271 -9.977 -3.921 1.00 95.00 548 GLY A C 1
ATOM 4150 O O . GLY A 1 548 ? 8.396 -10.516 -5.018 1.00 95.00 548 GLY A O 1
ATOM 4151 N N . SER A 1 549 ? 9.151 -9.114 -3.416 1.00 92.38 549 SER A N 1
ATOM 4152 C CA . SER A 1 549 ? 10.411 -8.705 -4.049 1.00 92.38 549 SER A CA 1
ATOM 4153 C C . SER A 1 549 ? 11.632 -9.276 -3.302 1.00 92.38 549 SER A C 1
ATOM 4155 O O . SER A 1 549 ? 12.221 -8.585 -2.470 1.00 92.38 549 SER A O 1
ATOM 4157 N N . PRO A 1 550 ? 12.029 -10.549 -3.524 1.00 91.19 550 PRO A N 1
ATOM 4158 C CA . PRO A 1 550 ? 13.158 -11.169 -2.827 1.00 91.19 550 PRO A CA 1
ATOM 4159 C C . PRO A 1 550 ? 14.455 -10.376 -2.970 1.00 91.19 550 PRO A C 1
ATOM 4161 O O . PRO A 1 550 ? 14.718 -9.790 -4.015 1.00 91.19 550 PRO A O 1
ATOM 4164 N N . GLN A 1 551 ? 15.346 -10.426 -1.979 1.00 86.12 551 GLN A N 1
ATOM 4165 C CA . GLN A 1 551 ? 16.654 -9.775 -2.116 1.00 86.12 551 GLN A CA 1
ATOM 4166 C C . GLN A 1 551 ? 17.575 -10.505 -3.107 1.00 86.12 551 GLN A C 1
ATOM 4168 O O . GLN A 1 551 ? 18.368 -9.873 -3.803 1.00 86.12 551 GLN A O 1
ATOM 4173 N N . ILE A 1 552 ? 17.485 -11.837 -3.174 1.00 85.31 552 ILE A N 1
ATOM 4174 C CA . ILE A 1 552 ? 18.396 -12.681 -3.954 1.00 85.31 552 ILE A CA 1
ATOM 4175 C C . ILE A 1 552 ? 17.886 -12.829 -5.391 1.00 85.31 552 ILE A C 1
ATOM 4177 O O . ILE A 1 552 ? 16.796 -13.347 -5.612 1.00 85.31 552 ILE A O 1
ATOM 4181 N N . ASN A 1 553 ? 18.716 -12.484 -6.382 1.00 82.88 553 ASN A N 1
ATOM 4182 C CA . ASN A 1 553 ? 18.341 -12.508 -7.805 1.00 82.88 553 ASN A CA 1
ATOM 4183 C C . ASN A 1 553 ? 17.733 -13.838 -8.282 1.00 82.88 553 ASN A C 1
ATOM 4185 O O . ASN A 1 553 ? 16.733 -13.828 -8.993 1.00 82.88 553 ASN A O 1
ATOM 4189 N N . SER A 1 554 ? 18.291 -14.989 -7.890 1.00 86.19 554 SER A N 1
ATOM 4190 C CA . SER A 1 554 ? 17.733 -16.294 -8.281 1.00 86.19 554 SER A CA 1
ATOM 4191 C C . SER A 1 554 ? 16.308 -16.509 -7.766 1.00 86.19 554 SER A C 1
ATOM 4193 O O . SER A 1 554 ? 15.504 -17.150 -8.438 1.00 86.19 554 SER A O 1
ATOM 4195 N N . GLU A 1 555 ? 15.985 -15.963 -6.593 1.00 91.31 555 GLU A N 1
ATOM 4196 C CA . GLU A 1 555 ? 14.639 -16.020 -6.024 1.00 91.31 555 GLU A CA 1
ATOM 4197 C C . GLU A 1 555 ? 13.697 -15.056 -6.745 1.00 91.31 555 GLU A C 1
ATOM 4199 O O . GLU A 1 555 ? 12.571 -15.451 -7.038 1.00 91.31 555 GLU A O 1
ATOM 4204 N N . LYS A 1 556 ? 14.170 -13.854 -7.119 1.00 92.06 556 LYS A N 1
ATOM 4205 C CA . LYS A 1 556 ? 13.405 -12.895 -7.940 1.00 92.06 556 LYS A CA 1
ATOM 4206 C C . LYS A 1 556 ? 12.866 -13.566 -9.205 1.00 92.06 556 LYS A C 1
ATOM 4208 O O . LYS A 1 556 ? 11.664 -13.573 -9.461 1.00 92.06 556 LYS A O 1
ATOM 4213 N N . PHE A 1 557 ? 13.752 -14.210 -9.973 1.00 93.06 557 PHE A N 1
ATOM 4214 C CA . PHE A 1 557 ? 13.370 -14.887 -11.217 1.00 93.06 557 PHE A CA 1
ATOM 4215 C C . PHE A 1 557 ? 12.461 -16.093 -10.972 1.00 93.06 557 PHE A C 1
ATOM 4217 O O . PHE A 1 557 ? 11.468 -16.254 -11.678 1.00 93.06 557 PHE A O 1
ATOM 4224 N N . TYR A 1 558 ? 12.740 -16.901 -9.945 1.00 95.62 558 TYR A N 1
ATOM 4225 C CA . TYR A 1 558 ? 11.878 -18.029 -9.589 1.00 95.62 558 TYR A CA 1
ATOM 4226 C C . TYR A 1 558 ? 10.447 -17.576 -9.256 1.00 95.62 558 TYR A C 1
ATOM 4228 O O . TYR A 1 558 ? 9.477 -18.141 -9.770 1.00 95.62 558 TYR A O 1
ATOM 4236 N N . VAL A 1 559 ? 10.306 -16.539 -8.427 1.00 96.94 559 VAL A N 1
ATOM 4237 C CA . VAL A 1 559 ? 9.015 -15.964 -8.031 1.00 96.94 559 VAL A CA 1
ATOM 4238 C C . VAL A 1 559 ? 8.276 -15.397 -9.248 1.00 96.94 559 VAL A C 1
ATOM 4240 O O . VAL A 1 559 ? 7.105 -15.732 -9.453 1.00 96.94 559 VAL A O 1
ATOM 4243 N N . SER A 1 560 ? 8.957 -14.636 -10.111 1.00 97.62 560 SER A N 1
ATOM 4244 C CA . SER A 1 560 ? 8.384 -14.129 -11.365 1.00 97.62 560 SER A CA 1
ATOM 4245 C C . SER A 1 560 ? 7.915 -15.246 -12.300 1.00 97.62 560 SER A C 1
ATOM 4247 O O . SER A 1 560 ? 6.848 -15.145 -12.904 1.00 97.62 560 SER A O 1
ATOM 4249 N N . GLU A 1 561 ? 8.667 -16.341 -12.433 1.00 98.06 561 GLU A N 1
ATOM 4250 C CA . GLU A 1 561 ? 8.247 -17.481 -13.256 1.00 98.06 561 GLU A CA 1
ATOM 4251 C C . GLU A 1 561 ? 6.974 -18.142 -12.714 1.00 98.06 561 GLU A C 1
ATOM 4253 O O . GLU A 1 561 ? 6.092 -18.529 -13.490 1.00 98.06 561 GLU A O 1
ATOM 4258 N N . ARG A 1 562 ? 6.859 -18.274 -11.381 1.00 98.31 562 ARG A N 1
ATOM 4259 C CA . ARG A 1 562 ? 5.635 -18.781 -10.739 1.00 98.31 562 ARG A CA 1
ATOM 4260 C C . ARG A 1 562 ? 4.461 -17.829 -10.956 1.00 98.31 562 ARG A C 1
ATOM 4262 O O . ARG A 1 562 ? 3.351 -18.301 -11.210 1.00 98.31 562 ARG A O 1
ATOM 4269 N N . LEU A 1 563 ? 4.697 -16.518 -10.907 1.00 98.50 563 LEU A N 1
ATOM 4270 C CA . LEU A 1 563 ? 3.695 -15.507 -11.244 1.00 98.50 563 LEU A CA 1
ATOM 4271 C C . LEU A 1 563 ? 3.208 -15.674 -12.682 1.00 98.50 563 LEU A C 1
ATOM 4273 O O . LEU A 1 563 ? 2.005 -15.800 -12.890 1.00 98.50 563 LEU A O 1
ATOM 4277 N N . GLY A 1 564 ? 4.120 -15.767 -13.651 1.00 98.25 564 GLY A N 1
ATOM 4278 C CA . GLY A 1 564 ? 3.759 -15.986 -15.049 1.00 98.25 564 GLY A CA 1
ATOM 4279 C C . GLY A 1 564 ? 2.895 -17.237 -15.230 1.00 98.25 564 GLY A C 1
ATOM 4280 O O . GLY A 1 564 ? 1.832 -17.163 -15.834 1.00 98.25 564 GLY A O 1
ATOM 4281 N N . MET A 1 565 ? 3.298 -18.376 -14.652 1.00 98.38 565 MET A N 1
ATOM 4282 C CA . MET A 1 565 ? 2.505 -19.618 -14.708 1.00 98.38 565 MET A CA 1
ATOM 4283 C C . MET A 1 565 ? 1.119 -19.466 -14.059 1.00 98.38 565 MET A C 1
ATOM 4285 O O . MET A 1 565 ? 0.142 -20.031 -14.542 1.00 98.38 565 MET A O 1
ATOM 4289 N N . THR A 1 566 ? 1.020 -18.698 -12.970 1.00 98.31 566 THR A N 1
ATOM 4290 C CA . THR A 1 566 ? -0.263 -18.415 -12.313 1.00 98.31 566 THR A CA 1
ATOM 4291 C C . THR A 1 566 ? -1.162 -17.584 -13.223 1.00 98.31 566 THR A C 1
ATOM 4293 O O . THR A 1 566 ? -2.331 -17.916 -13.384 1.00 98.31 566 THR A O 1
ATOM 4296 N N . VAL A 1 567 ? -0.623 -16.537 -13.851 1.00 98.31 567 VAL A N 1
ATOM 4297 C CA . VAL A 1 567 ? -1.374 -15.672 -14.771 1.00 98.31 567 VAL A CA 1
ATOM 4298 C C . VAL A 1 567 ? -1.811 -16.428 -16.030 1.00 98.31 567 VAL A C 1
ATOM 4300 O O . VAL A 1 567 ? -2.963 -16.300 -16.434 1.00 98.31 567 VAL A O 1
ATOM 4303 N N . GLU A 1 568 ? -0.954 -17.286 -16.586 1.00 97.19 568 GLU A N 1
ATOM 4304 C CA . GLU A 1 568 ? -1.305 -18.184 -17.697 1.00 97.19 568 GLU A CA 1
ATOM 4305 C C . GLU A 1 568 ? -2.476 -19.103 -17.333 1.00 97.19 568 GLU A C 1
ATOM 4307 O O . GLU A 1 568 ? -3.454 -19.196 -18.069 1.00 97.19 568 GLU A O 1
ATOM 4312 N N . ALA A 1 569 ? -2.421 -19.732 -16.156 1.00 98.12 569 ALA A N 1
ATOM 4313 C CA . ALA A 1 569 ? -3.482 -20.616 -15.681 1.00 98.12 569 ALA A CA 1
ATOM 4314 C C . ALA A 1 569 ? -4.800 -19.879 -15.396 1.00 98.12 569 ALA A C 1
ATOM 4316 O O . ALA A 1 569 ? -5.871 -20.492 -15.417 1.00 98.12 569 ALA A O 1
ATOM 4317 N N . LEU A 1 570 ? -4.735 -18.576 -15.105 1.00 97.25 570 LEU A N 1
ATOM 4318 C CA . LEU A 1 570 ? -5.921 -17.752 -14.924 1.00 97.25 570 LEU A CA 1
ATOM 4319 C C . LEU A 1 570 ? -6.604 -17.415 -16.244 1.00 97.25 570 LEU A C 1
ATOM 4321 O O . LEU A 1 570 ? -7.775 -17.059 -16.158 1.00 97.25 570 LEU A O 1
ATOM 4325 N N . ASP A 1 571 ? -5.948 -17.551 -17.404 1.00 96.81 571 ASP A N 1
ATOM 4326 C CA . ASP A 1 571 ? -6.511 -17.268 -18.735 1.00 96.81 571 ASP A CA 1
ATOM 4327 C C . ASP A 1 571 ? -7.142 -15.864 -18.783 1.00 96.81 571 ASP A C 1
ATOM 4329 O O . ASP A 1 571 ? -8.366 -15.706 -18.850 1.00 96.81 571 ASP A O 1
ATOM 4333 N N . VAL A 1 572 ? -6.309 -14.845 -18.552 1.00 97.94 572 VAL A N 1
ATOM 4334 C CA . VAL A 1 572 ? -6.697 -13.425 -18.502 1.00 97.94 572 VAL A CA 1
ATOM 4335 C C . VAL A 1 572 ? -6.330 -12.722 -19.806 1.00 97.94 572 VAL A C 1
ATOM 4337 O O . VAL A 1 572 ? -5.332 -13.066 -20.432 1.00 97.94 572 VAL A O 1
ATOM 4340 N N . ASP A 1 573 ? -7.098 -11.699 -20.171 1.00 97.88 573 ASP A N 1
ATOM 4341 C CA . ASP A 1 573 ? -6.832 -10.865 -21.348 1.00 97.88 573 ASP A CA 1
ATOM 4342 C C . ASP A 1 573 ? -5.744 -9.819 -21.062 1.00 97.88 573 ASP A C 1
ATOM 4344 O O . ASP A 1 573 ? -4.995 -9.423 -21.954 1.00 97.88 573 ASP A O 1
ATOM 4348 N N . GLY A 1 574 ? -5.635 -9.376 -19.805 1.00 98.19 574 GLY A N 1
ATOM 4349 C CA . GLY A 1 574 ? -4.633 -8.397 -19.406 1.00 98.19 574 GLY A CA 1
ATOM 4350 C C . GLY A 1 574 ? -4.279 -8.415 -17.924 1.00 98.19 574 GLY A C 1
ATOM 4351 O O . GLY A 1 574 ? -5.012 -8.944 -17.081 1.00 98.19 574 GLY A O 1
ATOM 4352 N N . ALA A 1 575 ? -3.143 -7.803 -17.603 1.00 98.69 575 ALA A N 1
ATOM 4353 C CA . ALA A 1 575 ? -2.654 -7.645 -16.244 1.00 98.69 575 ALA A CA 1
ATOM 4354 C C . ALA A 1 575 ? -2.172 -6.215 -15.974 1.00 98.69 575 ALA A C 1
ATOM 4356 O O . ALA A 1 575 ? -1.591 -5.561 -16.838 1.00 98.69 575 ALA A O 1
ATOM 4357 N N . ILE A 1 576 ? -2.364 -5.744 -14.743 1.00 98.81 576 ILE A N 1
ATOM 4358 C CA . ILE A 1 576 ? -1.724 -4.514 -14.258 1.00 98.81 576 ILE A CA 1
ATOM 4359 C C . ILE A 1 576 ? -0.746 -4.906 -13.166 1.00 98.81 576 ILE A C 1
ATOM 4361 O O . ILE A 1 576 ? -1.169 -5.439 -12.145 1.00 98.81 576 ILE A O 1
ATOM 4365 N N . VAL A 1 577 ? 0.544 -4.662 -13.379 1.00 98.69 577 VAL A N 1
ATOM 4366 C CA . VAL A 1 577 ? 1.592 -4.893 -12.379 1.00 98.69 577 VAL A CA 1
ATOM 4367 C C . VAL A 1 577 ? 1.912 -3.561 -11.725 1.00 98.69 577 VAL A C 1
ATOM 4369 O O . VAL A 1 577 ? 2.195 -2.594 -12.422 1.00 98.69 577 VAL A O 1
ATOM 4372 N N . THR A 1 578 ? 1.889 -3.488 -10.400 1.00 97.75 578 THR A N 1
ATOM 4373 C CA . THR A 1 578 ? 2.260 -2.279 -9.659 1.00 97.75 578 THR A CA 1
ATOM 4374 C C . THR A 1 578 ? 3.146 -2.614 -8.469 1.00 97.75 578 THR A C 1
ATOM 4376 O O . THR A 1 578 ? 2.966 -3.665 -7.860 1.00 97.75 578 THR A O 1
ATOM 4379 N N . THR A 1 579 ? 4.079 -1.725 -8.127 1.00 94.88 579 THR A N 1
ATOM 4380 C CA . THR A 1 579 ? 4.991 -1.893 -6.981 1.00 94.88 579 THR A CA 1
ATOM 4381 C C . THR A 1 579 ? 5.107 -0.607 -6.157 1.00 94.88 579 THR A C 1
ATOM 4383 O O . THR A 1 579 ? 5.106 0.495 -6.720 1.00 94.88 579 THR A O 1
ATOM 4386 N N . GLU A 1 580 ? 5.204 -0.748 -4.830 1.00 91.31 580 GLU A N 1
ATOM 4387 C CA . GLU A 1 580 ? 5.700 0.313 -3.942 1.00 91.31 580 GLU A CA 1
ATOM 4388 C C . GLU A 1 580 ? 7.241 0.329 -3.922 1.00 91.31 580 GLU A C 1
ATOM 4390 O O . GLU A 1 580 ? 7.901 -0.678 -4.175 1.00 91.31 580 GLU A O 1
ATOM 4395 N N . GLY A 1 581 ? 7.848 1.469 -3.588 1.00 88.50 581 GLY A N 1
ATOM 4396 C CA . GLY A 1 581 ? 9.307 1.616 -3.626 1.00 88.50 581 GLY A CA 1
ATOM 4397 C C . GLY A 1 581 ? 9.879 1.839 -5.032 1.00 88.50 581 GLY A C 1
ATOM 4398 O O . GLY A 1 581 ? 9.161 2.126 -5.990 1.00 88.50 581 GLY A O 1
ATOM 4399 N N . PHE A 1 582 ? 11.208 1.772 -5.131 1.00 89.62 582 PHE A N 1
ATOM 4400 C CA . PHE A 1 582 ? 11.990 1.965 -6.358 1.00 89.62 582 PHE A CA 1
ATOM 4401 C C . PHE A 1 582 ? 13.393 1.352 -6.203 1.00 89.62 582 PHE A C 1
ATOM 4403 O O . PHE A 1 582 ? 13.774 0.938 -5.110 1.00 89.62 582 PHE A O 1
ATOM 4410 N N . GLY A 1 583 ? 14.186 1.280 -7.274 1.00 85.75 583 GLY A N 1
ATOM 4411 C CA . GLY A 1 583 ? 15.558 0.761 -7.201 1.00 85.75 583 GLY A CA 1
ATOM 4412 C C . GLY A 1 583 ? 15.610 -0.761 -7.348 1.00 85.75 583 GLY A C 1
ATOM 4413 O O . GLY A 1 583 ? 15.166 -1.282 -8.364 1.00 85.75 583 GLY A O 1
ATOM 4414 N N . ASN A 1 584 ? 16.152 -1.500 -6.370 1.00 84.44 584 ASN A N 1
ATOM 4415 C CA . ASN A 1 584 ? 16.361 -2.957 -6.500 1.00 84.44 584 ASN A CA 1
ATOM 4416 C C . ASN A 1 584 ? 15.066 -3.737 -6.807 1.00 84.44 584 ASN A C 1
ATOM 4418 O O . ASN A 1 584 ? 15.101 -4.713 -7.553 1.00 84.44 584 ASN A O 1
ATOM 4422 N N . ASN A 1 585 ? 13.928 -3.280 -6.279 1.00 86.75 585 ASN A N 1
ATOM 4423 C CA . ASN A 1 585 ? 12.616 -3.884 -6.535 1.00 86.75 585 ASN A CA 1
ATOM 4424 C C . ASN A 1 585 ? 12.170 -3.737 -7.995 1.00 86.75 585 ASN A C 1
ATOM 4426 O O . ASN A 1 585 ? 11.417 -4.558 -8.504 1.00 86.75 585 ASN A O 1
ATOM 4430 N N . HIS A 1 586 ? 12.686 -2.743 -8.729 1.00 91.56 586 HIS A N 1
ATOM 4431 C CA . HIS A 1 586 ? 12.362 -2.595 -10.148 1.00 91.56 586 HIS A CA 1
ATOM 4432 C C . HIS A 1 586 ? 12.847 -3.777 -10.999 1.00 91.56 586 HIS A C 1
ATOM 4434 O O . HIS A 1 586 ? 12.310 -3.997 -12.083 1.00 91.56 586 HIS A O 1
ATOM 4440 N N . ILE A 1 587 ? 13.815 -4.564 -10.512 1.00 90.88 587 ILE A N 1
ATOM 4441 C CA . ILE A 1 587 ? 14.252 -5.808 -11.160 1.00 90.88 587 ILE A CA 1
ATOM 4442 C C . ILE A 1 587 ? 13.137 -6.861 -11.106 1.00 90.88 587 ILE A C 1
ATOM 4444 O O . ILE A 1 587 ? 12.847 -7.491 -12.126 1.00 90.88 587 ILE A O 1
ATOM 4448 N N . ASP A 1 588 ? 12.504 -7.039 -9.943 1.00 94.12 588 ASP A N 1
ATOM 4449 C CA . ASP A 1 588 ? 11.351 -7.931 -9.765 1.00 94.12 588 ASP A CA 1
ATOM 4450 C C . ASP A 1 588 ? 10.197 -7.467 -10.642 1.00 94.12 588 ASP A C 1
ATOM 4452 O O . ASP A 1 588 ? 9.706 -8.231 -11.467 1.00 94.12 588 ASP A O 1
ATOM 4456 N N . PHE A 1 589 ? 9.875 -6.179 -10.566 1.00 96.25 589 PHE A N 1
ATOM 4457 C CA . PHE A 1 589 ? 8.809 -5.544 -11.325 1.00 96.25 589 PHE A CA 1
ATOM 4458 C C . PHE A 1 589 ? 8.957 -5.756 -12.836 1.00 96.25 589 PHE A C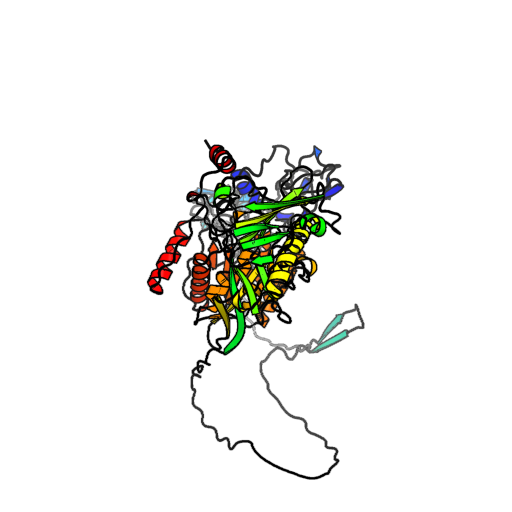 1
ATOM 4460 O O . PHE A 1 589 ? 8.023 -6.196 -13.513 1.00 96.25 589 PHE A O 1
ATOM 4467 N N . ALA A 1 590 ? 10.154 -5.505 -13.376 1.00 95.88 590 ALA A N 1
ATOM 4468 C CA . ALA A 1 590 ? 10.455 -5.748 -14.782 1.00 95.88 590 ALA A CA 1
ATOM 4469 C C . ALA A 1 590 ? 10.323 -7.238 -15.136 1.00 95.88 590 ALA A C 1
ATOM 4471 O O . ALA A 1 590 ? 9.755 -7.581 -16.175 1.00 95.88 590 ALA A O 1
ATOM 4472 N N . SER A 1 591 ? 10.807 -8.123 -14.262 1.00 96.94 591 SER A N 1
ATOM 4473 C CA . SER A 1 591 ? 10.741 -9.577 -14.425 1.00 96.94 591 SER A CA 1
ATOM 4474 C C . SER A 1 591 ? 9.302 -10.112 -14.369 1.00 96.94 591 SER A C 1
ATOM 4476 O O . SER A 1 591 ? 8.928 -10.972 -15.165 1.00 96.94 591 SER A O 1
ATOM 4478 N N . HIS A 1 592 ? 8.451 -9.567 -13.498 1.00 98.25 592 HIS A N 1
ATOM 4479 C CA . HIS A 1 592 ? 7.025 -9.876 -13.420 1.00 98.25 592 HIS A CA 1
ATOM 4480 C C . HIS A 1 592 ? 6.316 -9.528 -14.734 1.00 98.25 592 HIS A C 1
ATOM 4482 O O . HIS A 1 592 ? 5.616 -10.372 -15.299 1.00 98.25 592 HIS A O 1
ATOM 4488 N N . ILE A 1 593 ? 6.552 -8.319 -15.260 1.00 98.44 593 ILE A N 1
ATOM 4489 C CA . ILE A 1 593 ? 6.005 -7.878 -16.551 1.00 98.44 593 ILE A CA 1
ATOM 4490 C C . ILE A 1 593 ? 6.506 -8.772 -17.688 1.00 98.44 593 ILE A C 1
ATOM 4492 O O . ILE A 1 593 ? 5.718 -9.182 -18.539 1.00 98.44 593 ILE A O 1
ATOM 4496 N N . GLU A 1 594 ? 7.796 -9.116 -17.694 1.00 98.12 594 GLU A N 1
ATOM 4497 C CA . GLU A 1 594 ? 8.362 -10.008 -18.704 1.00 98.12 594 GLU A CA 1
ATOM 4498 C C . GLU A 1 594 ? 7.694 -11.380 -18.686 1.00 98.12 594 GLU A C 1
ATOM 4500 O O . GLU A 1 594 ? 7.278 -11.876 -19.732 1.00 98.12 594 GLU A O 1
ATOM 4505 N N . GLN A 1 595 ? 7.577 -11.996 -17.511 1.00 98.44 595 GLN A N 1
ATOM 4506 C CA . GLN A 1 595 ? 6.998 -13.326 -17.388 1.00 98.44 595 GLN A CA 1
ATOM 4507 C C . GLN A 1 595 ? 5.541 -13.325 -17.844 1.00 98.44 595 GLN A C 1
ATOM 4509 O O . GLN A 1 595 ? 5.151 -14.195 -18.619 1.00 98.44 595 GLN A O 1
ATOM 4514 N N . ILE A 1 596 ? 4.742 -12.333 -17.457 1.00 98.56 596 ILE A N 1
ATOM 4515 C CA . ILE A 1 596 ? 3.356 -12.240 -17.927 1.00 98.56 596 ILE A CA 1
ATOM 4516 C C . ILE A 1 596 ? 3.308 -12.019 -19.449 1.00 98.56 596 ILE A C 1
ATOM 4518 O O . ILE A 1 596 ? 2.630 -12.764 -20.158 1.00 98.56 596 ILE A O 1
ATOM 4522 N N . GLY A 1 597 ? 4.088 -11.073 -19.975 1.00 97.94 597 GLY A N 1
ATOM 4523 C CA . GLY A 1 597 ? 4.110 -10.754 -21.404 1.00 97.94 597 GLY A CA 1
ATOM 4524 C C . GLY A 1 597 ? 4.591 -11.905 -22.296 1.00 97.94 597 GLY A C 1
ATOM 4525 O O . GLY A 1 597 ? 4.075 -12.093 -23.397 1.00 97.94 597 GLY A O 1
ATOM 4526 N N . GLN A 1 598 ? 5.520 -12.746 -21.820 1.00 98.06 598 GLN A N 1
ATOM 4527 C CA . GLN A 1 598 ? 5.969 -13.958 -22.527 1.00 98.06 598 GLN A CA 1
ATOM 4528 C C . GLN A 1 598 ? 4.835 -14.952 -22.819 1.00 98.06 598 GLN A C 1
ATOM 4530 O O . GLN A 1 598 ? 4.975 -15.782 -23.717 1.00 98.06 598 GLN A O 1
ATOM 4535 N N . ARG A 1 599 ? 3.715 -14.857 -22.095 1.00 97.69 599 ARG A N 1
ATOM 4536 C CA . ARG A 1 599 ? 2.526 -15.706 -22.261 1.00 97.69 599 ARG A CA 1
ATOM 4537 C C . ARG A 1 599 ? 1.457 -15.079 -23.152 1.00 97.69 599 ARG A C 1
ATOM 4539 O O . ARG A 1 599 ? 0.374 -15.634 -23.282 1.00 97.69 599 ARG A O 1
ATOM 4546 N N . GLY A 1 600 ? 1.768 -13.949 -23.790 1.00 96.56 600 GLY A N 1
ATOM 4547 C CA . GLY A 1 600 ? 0.860 -13.266 -24.710 1.00 96.56 600 GLY A CA 1
ATOM 4548 C C . GLY A 1 600 ? -0.249 -12.469 -24.022 1.00 96.56 600 GLY A C 1
ATOM 4549 O O . GLY A 1 600 ? -1.227 -12.135 -24.679 1.00 96.56 600 GLY A O 1
ATOM 4550 N N . VAL A 1 601 ? -0.104 -12.175 -22.728 1.00 98.06 601 VAL A N 1
ATOM 4551 C CA . VAL A 1 601 ? -1.026 -11.321 -21.966 1.00 98.06 601 VAL A CA 1
ATOM 4552 C C . VAL A 1 601 ? -0.546 -9.872 -22.053 1.00 98.06 601 VAL A C 1
ATOM 4554 O O . VAL A 1 601 ? 0.643 -9.615 -21.853 1.00 98.06 601 VAL A O 1
ATOM 4557 N N . GLU A 1 602 ? -1.450 -8.929 -22.329 1.00 97.19 602 GLU A N 1
ATOM 4558 C CA . GLU A 1 602 ? -1.115 -7.500 -22.332 1.00 97.19 602 GLU A CA 1
ATOM 4559 C C . GLU A 1 602 ? -0.907 -6.982 -20.906 1.00 97.19 602 GLU A C 1
ATOM 4561 O O . GLU A 1 602 ? -1.668 -7.309 -19.990 1.00 97.19 602 GLU A O 1
ATOM 4566 N N . VAL A 1 603 ? 0.140 -6.180 -20.698 1.00 97.62 603 VAL A N 1
ATOM 4567 C CA . VAL A 1 603 ? 0.559 -5.755 -19.356 1.00 97.62 603 VAL A CA 1
ATOM 4568 C C . VAL A 1 603 ? 0.778 -4.255 -19.290 1.00 97.62 603 VAL A C 1
ATOM 4570 O O . VAL A 1 603 ? 1.523 -3.699 -20.094 1.00 97.62 603 VAL A O 1
ATOM 4573 N N . VAL A 1 604 ? 0.189 -3.620 -18.275 1.00 98.06 604 VAL A N 1
ATOM 4574 C CA . VAL A 1 604 ? 0.510 -2.245 -17.874 1.00 98.06 604 VAL A CA 1
ATOM 4575 C C . VAL A 1 604 ? 1.299 -2.275 -16.571 1.00 98.06 604 VAL A C 1
ATOM 4577 O O . VAL A 1 604 ? 0.846 -2.843 -15.580 1.00 98.06 604 VAL A O 1
ATOM 4580 N N . GLY A 1 605 ? 2.479 -1.660 -16.563 1.00 97.25 605 GLY A N 1
ATOM 4581 C CA . GLY A 1 605 ? 3.286 -1.474 -15.362 1.00 97.25 605 GLY A CA 1
ATOM 4582 C C . GLY A 1 605 ? 3.007 -0.131 -14.685 1.00 97.25 605 GLY A C 1
ATOM 4583 O O . GLY A 1 605 ? 2.917 0.893 -15.361 1.00 97.25 605 GLY A O 1
ATOM 4584 N N . MET A 1 606 ? 2.931 -0.109 -13.354 1.00 97.19 606 MET A N 1
ATOM 4585 C CA . MET A 1 606 ? 2.823 1.108 -12.547 1.00 97.19 606 MET A CA 1
ATOM 4586 C C . MET A 1 606 ? 3.895 1.149 -11.455 1.00 97.19 606 MET A C 1
ATOM 4588 O O . MET A 1 606 ? 4.036 0.217 -10.668 1.00 97.19 606 MET A O 1
ATOM 4592 N N . SER A 1 607 ? 4.658 2.233 -11.372 1.00 95.12 607 SER A N 1
ATOM 4593 C CA . SER A 1 607 ? 5.627 2.430 -10.288 1.00 95.12 607 SER A CA 1
ATOM 4594 C C . SER A 1 607 ? 5.998 3.905 -10.172 1.00 95.12 607 SER A C 1
ATOM 4596 O O . SER A 1 607 ? 5.659 4.710 -11.038 1.00 95.12 607 SER A O 1
ATOM 4598 N N . PHE A 1 608 ? 6.686 4.283 -9.097 1.00 94.38 608 PHE A N 1
ATOM 4599 C CA . PHE A 1 608 ? 7.376 5.566 -9.049 1.00 94.38 608 PHE A CA 1
ATOM 4600 C C . PHE A 1 608 ? 8.588 5.510 -9.991 1.00 94.38 608 PHE A C 1
ATOM 4602 O O . PHE A 1 608 ? 9.560 4.806 -9.721 1.00 94.38 608 PHE A O 1
ATOM 4609 N N . CYS A 1 609 ? 8.510 6.245 -11.102 1.00 90.25 609 CYS A N 1
ATOM 4610 C CA . CYS A 1 609 ? 9.496 6.257 -12.185 1.00 90.25 609 CYS A CA 1
ATOM 4611 C C . CYS A 1 609 ? 9.986 7.683 -12.485 1.00 90.25 609 CYS A C 1
ATOM 4613 O O . CYS A 1 609 ? 10.158 8.060 -13.647 1.00 90.25 609 CYS A O 1
ATOM 4615 N N . GLY A 1 610 ? 10.159 8.491 -11.433 1.00 86.12 610 GLY A N 1
ATOM 4616 C CA . GLY A 1 610 ? 10.660 9.862 -11.537 1.00 86.12 610 GLY A CA 1
ATOM 4617 C C . GLY A 1 610 ? 12.138 9.937 -11.944 1.00 86.12 610 GLY A C 1
ATOM 4618 O O . GLY A 1 610 ? 12.735 8.973 -12.410 1.00 86.12 610 GLY A O 1
ATOM 4619 N N . VAL A 1 611 ? 12.766 11.089 -11.720 1.00 86.56 611 VAL A N 1
ATOM 4620 C CA . VAL A 1 611 ? 14.205 11.302 -11.941 1.00 86.56 611 VAL A CA 1
ATOM 4621 C C . VAL A 1 611 ? 15.050 10.402 -11.036 1.00 86.56 611 VAL A C 1
ATOM 4623 O O . VAL A 1 611 ? 15.940 9.710 -11.520 1.00 86.56 611 VAL A O 1
ATOM 4626 N N . GLN A 1 612 ? 14.773 10.391 -9.728 1.00 80.56 612 GLN A N 1
ATOM 4627 C CA . GLN A 1 612 ? 15.543 9.597 -8.756 1.00 80.56 612 GLN A CA 1
ATOM 4628 C C . GLN A 1 612 ? 15.122 8.119 -8.728 1.00 80.56 612 GLN A C 1
ATOM 4630 O O . GLN A 1 612 ? 15.904 7.259 -8.336 1.00 80.56 612 GLN A O 1
ATOM 4635 N N . GLY A 1 613 ? 13.892 7.832 -9.159 1.00 70.00 613 GLY A N 1
ATOM 4636 C CA . GLY A 1 613 ? 13.333 6.485 -9.285 1.00 70.00 613 GLY A CA 1
ATOM 4637 C C . GLY A 1 613 ? 13.344 5.957 -10.719 1.00 70.00 613 GLY A C 1
ATOM 4638 O O . GLY A 1 613 ? 12.503 5.128 -11.052 1.00 70.00 613 GLY A O 1
ATOM 4639 N N . ALA A 1 614 ? 14.213 6.475 -11.592 1.00 80.12 614 ALA A N 1
ATOM 4640 C CA . ALA A 1 614 ? 14.198 6.121 -13.006 1.00 80.12 614 ALA A CA 1
ATOM 4641 C C . ALA A 1 614 ? 14.335 4.603 -13.203 1.00 80.12 614 ALA A C 1
ATOM 4643 O O . ALA A 1 614 ? 15.187 3.952 -12.594 1.00 80.12 614 ALA A O 1
ATOM 4644 N N . LEU A 1 615 ? 13.508 4.042 -14.088 1.00 81.94 615 LEU A N 1
ATOM 4645 C CA . LEU A 1 615 ? 13.607 2.636 -14.467 1.00 81.94 615 LEU A CA 1
ATOM 4646 C C . LEU A 1 615 ? 14.863 2.420 -15.313 1.00 81.94 615 LEU A C 1
ATOM 4648 O O . LEU A 1 615 ? 14.877 2.695 -16.511 1.00 81.94 615 LEU A O 1
ATOM 4652 N N . VAL A 1 616 ? 15.912 1.908 -14.674 1.00 77.88 616 VAL A N 1
ATOM 4653 C CA . VAL A 1 616 ? 17.180 1.531 -15.325 1.00 77.88 616 VAL A CA 1
ATOM 4654 C C . VAL A 1 616 ? 17.150 0.118 -15.916 1.00 77.88 616 VAL A C 1
ATOM 4656 O O . VAL A 1 616 ? 18.063 -0.287 -16.629 1.00 77.88 616 VAL A O 1
ATOM 4659 N N . VAL A 1 617 ? 16.089 -0.640 -15.634 1.00 80.94 617 VAL A N 1
ATOM 4660 C CA . VAL A 1 617 ? 15.844 -1.979 -16.174 1.00 80.94 617 VAL A CA 1
ATOM 4661 C C . VAL A 1 617 ? 14.642 -1.955 -17.109 1.00 80.94 617 VAL A C 1
ATOM 4663 O O . VAL A 1 617 ? 13.658 -1.255 -16.869 1.00 80.94 617 VAL A O 1
ATOM 4666 N N . GLY A 1 618 ? 14.720 -2.725 -18.192 1.00 85.31 618 GLY A N 1
ATOM 4667 C CA . GLY A 1 618 ? 13.679 -2.774 -19.208 1.00 85.31 618 GLY A CA 1
ATOM 4668 C C . GLY A 1 618 ? 13.708 -4.074 -19.997 1.00 85.31 618 GLY A C 1
ATOM 4669 O O . GLY A 1 618 ? 14.746 -4.714 -20.141 1.00 85.31 618 GLY A O 1
ATOM 4670 N N . ASN A 1 619 ? 12.556 -4.455 -20.537 1.00 91.69 619 ASN A N 1
ATOM 4671 C CA . ASN A 1 619 ? 12.421 -5.570 -21.469 1.00 91.69 619 ASN A CA 1
ATOM 4672 C C . ASN A 1 619 ? 11.356 -5.247 -22.528 1.00 91.69 619 ASN A C 1
ATOM 4674 O O . ASN A 1 619 ? 10.617 -4.269 -22.420 1.00 91.69 619 ASN A O 1
ATOM 4678 N N . LYS A 1 620 ? 11.257 -6.084 -23.565 1.00 92.75 620 LYS A N 1
ATOM 4679 C CA . LYS A 1 620 ? 10.364 -5.848 -24.715 1.00 92.75 620 LYS A CA 1
ATOM 4680 C C . LYS A 1 620 ? 8.859 -5.871 -24.389 1.00 92.75 620 LYS A C 1
ATOM 4682 O O . LYS A 1 620 ? 8.062 -5.518 -25.259 1.00 92.75 620 LYS A O 1
ATOM 4687 N N . TYR A 1 621 ? 8.473 -6.319 -23.194 1.00 94.56 621 TYR A N 1
ATOM 4688 C CA . TYR A 1 621 ? 7.082 -6.369 -22.734 1.00 94.56 621 TYR A CA 1
ATOM 4689 C C . TYR A 1 621 ? 6.697 -5.158 -21.876 1.00 94.56 621 TYR A C 1
ATOM 4691 O O . TYR A 1 621 ? 5.513 -4.881 -21.727 1.00 94.56 621 TYR A O 1
ATOM 4699 N N . MET A 1 622 ? 7.665 -4.371 -21.394 1.00 92.62 622 MET A N 1
ATOM 4700 C CA . MET A 1 622 ? 7.432 -3.108 -20.676 1.00 92.62 622 MET A CA 1
ATOM 4701 C C . MET A 1 622 ? 7.072 -1.965 -21.641 1.00 92.62 622 MET A C 1
ATOM 4703 O O . MET A 1 622 ? 7.745 -0.939 -21.710 1.00 92.62 622 MET A O 1
ATOM 4707 N N . LYS A 1 623 ? 6.023 -2.171 -22.442 1.00 89.69 623 LYS A N 1
ATOM 4708 C CA . LYS A 1 623 ? 5.554 -1.211 -23.452 1.00 89.69 623 LYS A CA 1
ATOM 4709 C C . LYS A 1 623 ? 4.636 -0.149 -22.859 1.00 89.69 623 LYS A C 1
ATOM 4711 O O . LYS A 1 623 ? 4.658 0.993 -23.304 1.00 89.69 623 LYS A O 1
ATOM 4716 N N . HIS A 1 624 ? 3.825 -0.538 -21.880 1.00 94.12 624 HIS A N 1
ATOM 4717 C CA . HIS A 1 624 ? 2.771 0.290 -21.310 1.00 94.12 624 HIS A CA 1
ATOM 4718 C C . HIS A 1 624 ? 3.109 0.590 -19.855 1.00 94.12 624 HIS A C 1
ATOM 4720 O O . HIS A 1 624 ? 3.146 -0.312 -19.021 1.00 94.12 624 HIS A O 1
ATOM 4726 N N . MET A 1 625 ? 3.399 1.858 -19.571 1.00 93.44 625 MET A N 1
ATOM 4727 C CA . MET A 1 625 ? 3.931 2.298 -18.287 1.00 93.44 625 MET A CA 1
ATOM 4728 C C . MET A 1 625 ? 3.175 3.520 -17.773 1.00 93.44 625 MET A C 1
ATOM 4730 O O . MET A 1 625 ? 2.980 4.498 -18.497 1.00 93.44 625 MET A O 1
ATOM 4734 N N . VAL A 1 626 ? 2.794 3.478 -16.499 1.00 94.62 626 VAL A N 1
ATOM 4735 C CA . VAL A 1 626 ? 2.170 4.583 -15.772 1.00 94.62 626 VAL A CA 1
ATOM 4736 C C . VAL A 1 626 ? 3.057 4.956 -14.590 1.00 94.62 626 VAL A C 1
ATOM 4738 O O . VAL A 1 626 ? 3.241 4.186 -13.655 1.00 94.62 626 VAL A O 1
ATOM 4741 N N . ASP A 1 627 ? 3.617 6.158 -14.642 1.00 94.00 627 ASP A N 1
ATOM 4742 C CA . ASP A 1 627 ? 4.406 6.715 -13.546 1.00 94.00 627 ASP A CA 1
ATOM 4743 C C . ASP A 1 627 ? 3.501 7.254 -12.425 1.00 94.00 627 ASP A C 1
ATOM 4745 O O . ASP A 1 627 ? 2.573 8.029 -12.689 1.00 94.00 627 ASP A O 1
ATOM 4749 N N . ASN A 1 628 ? 3.815 6.860 -11.189 1.00 95.62 628 ASN A N 1
ATOM 4750 C CA . ASN A 1 628 ? 3.165 7.292 -9.955 1.00 95.62 628 ASN A CA 1
ATOM 4751 C C . ASN A 1 628 ? 3.783 8.567 -9.353 1.00 95.62 628 ASN A C 1
ATOM 4753 O O . ASN A 1 628 ? 3.288 9.032 -8.325 1.00 95.62 628 ASN A O 1
ATOM 4757 N N . ASN A 1 629 ? 4.833 9.149 -9.935 1.00 95.25 629 ASN A N 1
ATOM 4758 C CA . ASN A 1 629 ? 5.438 10.375 -9.425 1.00 95.25 629 ASN A CA 1
ATOM 4759 C C . ASN A 1 629 ? 4.452 11.556 -9.414 1.00 95.25 629 ASN A C 1
ATOM 4761 O O . ASN A 1 629 ? 3.840 11.890 -10.431 1.00 95.25 629 ASN A O 1
ATOM 4765 N N . LYS A 1 630 ? 4.342 12.231 -8.265 1.00 95.25 630 LYS A N 1
ATOM 4766 C CA . LYS A 1 630 ? 3.667 13.537 -8.137 1.00 95.25 630 LYS A CA 1
ATOM 4767 C C . LYS A 1 630 ? 4.644 14.640 -7.744 1.00 95.25 630 LYS A C 1
ATOM 4769 O O . LYS A 1 630 ? 4.269 15.808 -7.843 1.00 95.25 630 LYS A O 1
ATOM 4774 N N . SER A 1 631 ? 5.857 14.284 -7.312 1.00 94.44 631 SER A N 1
ATOM 4775 C CA . SER A 1 631 ? 6.888 15.259 -6.979 1.00 94.44 631 SER A CA 1
ATOM 4776 C C . SER A 1 631 ? 7.190 16.151 -8.178 1.00 94.44 631 SER A C 1
ATOM 4778 O O . SER A 1 631 ? 7.385 15.653 -9.289 1.00 94.44 631 SER A O 1
ATOM 4780 N N . GLU A 1 632 ? 7.244 17.463 -7.950 1.00 91.94 632 GLU A N 1
ATOM 4781 C CA . GLU A 1 632 ? 7.565 18.441 -8.999 1.00 91.94 632 GLU A CA 1
ATOM 4782 C C . GLU A 1 632 ? 8.964 18.197 -9.587 1.00 91.94 632 GLU A C 1
ATOM 4784 O O . GLU A 1 632 ? 9.167 18.319 -10.794 1.00 91.94 632 GLU A O 1
ATOM 4789 N N . GLU A 1 633 ? 9.910 17.773 -8.748 1.00 89.81 633 GLU A N 1
ATOM 4790 C CA . GLU A 1 633 ? 11.293 17.482 -9.142 1.00 89.81 633 GLU A CA 1
ATOM 4791 C C . GLU A 1 633 ? 11.497 16.023 -9.589 1.00 89.81 633 GLU A C 1
ATOM 4793 O O . GLU A 1 633 ? 12.575 15.659 -10.059 1.00 89.81 633 GLU A O 1
ATOM 4798 N N . GLY A 1 634 ? 10.475 15.171 -9.456 1.00 91.38 634 GLY A N 1
ATOM 4799 C CA . GLY A 1 634 ? 10.573 13.753 -9.797 1.00 91.38 634 GLY A CA 1
ATOM 4800 C C . GLY A 1 634 ? 11.430 12.938 -8.824 1.00 91.38 634 GLY A C 1
ATOM 4801 O O . GLY A 1 634 ? 12.071 11.972 -9.237 1.00 91.38 634 GLY A O 1
ATOM 4802 N N . ILE A 1 635 ? 11.492 13.321 -7.549 1.00 91.88 635 ILE A N 1
ATOM 4803 C CA . ILE A 1 635 ? 12.397 12.719 -6.559 1.00 91.88 635 ILE A CA 1
ATOM 4804 C C . ILE A 1 635 ? 11.650 11.995 -5.439 1.00 91.88 635 ILE A C 1
ATOM 4806 O O . ILE A 1 635 ? 10.443 12.172 -5.253 1.00 91.88 635 ILE A O 1
ATOM 4810 N N . GLU A 1 636 ? 12.395 11.205 -4.664 1.00 92.06 636 GLU A N 1
ATOM 4811 C CA . GLU A 1 636 ? 11.959 10.811 -3.331 1.00 92.06 636 GLU A CA 1
ATOM 4812 C C . GLU A 1 636 ? 12.201 11.994 -2.367 1.00 92.06 636 GLU A C 1
ATOM 4814 O O . GLU A 1 636 ? 13.310 12.227 -1.880 1.00 92.06 636 GLU A O 1
ATOM 4819 N N . ASN A 1 637 ? 11.152 12.783 -2.129 1.00 93.06 637 ASN A N 1
ATO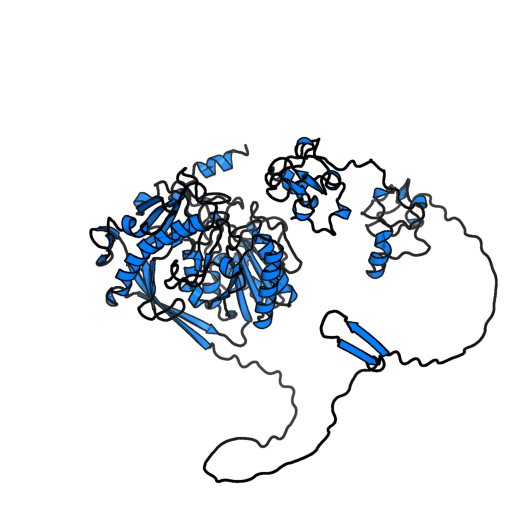M 4820 C CA . ASN A 1 637 ? 11.175 13.983 -1.295 1.00 93.06 637 ASN A CA 1
ATOM 4821 C C . ASN A 1 637 ? 10.943 13.726 0.210 1.00 93.06 637 ASN A C 1
ATOM 4823 O O . ASN A 1 637 ? 10.866 14.694 0.970 1.00 93.06 637 ASN A O 1
ATOM 4827 N N . GLU A 1 638 ? 10.830 12.460 0.630 1.00 93.81 638 GLU A N 1
ATOM 4828 C CA . GLU A 1 638 ? 10.586 11.991 2.005 1.00 93.81 638 GLU A CA 1
ATOM 4829 C C . GLU A 1 638 ? 9.254 12.456 2.621 1.00 93.81 638 GLU A C 1
ATOM 4831 O O . GLU A 1 638 ? 9.009 12.270 3.817 1.00 93.81 638 GLU A O 1
ATOM 4836 N N . VAL A 1 639 ? 8.361 13.036 1.815 1.00 96.50 639 VAL A N 1
ATOM 4837 C CA . VAL A 1 639 ? 7.004 13.386 2.236 1.00 96.50 639 VAL A CA 1
ATOM 4838 C C . VAL A 1 639 ? 6.139 12.142 2.111 1.00 96.50 639 VAL A C 1
ATOM 4840 O O . VAL A 1 639 ? 5.902 11.663 1.001 1.00 96.50 639 VAL A O 1
ATOM 4843 N N . LEU A 1 640 ? 5.632 11.642 3.239 1.00 97.50 640 LEU A N 1
ATOM 4844 C CA . LEU A 1 640 ? 4.870 10.396 3.304 1.00 97.50 640 LEU A CA 1
ATOM 4845 C C . LEU A 1 640 ? 3.784 10.337 2.218 1.00 97.50 640 LEU A C 1
ATOM 4847 O O . LEU A 1 640 ? 2.956 11.245 2.094 1.00 97.50 640 LEU A O 1
ATOM 4851 N N . SER A 1 641 ? 3.790 9.239 1.460 1.00 97.00 641 SER A N 1
ATOM 4852 C CA . SER A 1 641 ? 2.833 8.893 0.403 1.00 97.00 641 SER A CA 1
ATOM 4853 C C . SER A 1 641 ? 2.753 9.842 -0.806 1.00 97.00 641 SER A C 1
ATOM 4855 O O . SER A 1 641 ? 1.853 9.672 -1.634 1.00 97.00 641 SER A O 1
ATOM 4857 N N . CYS A 1 642 ? 3.661 10.815 -0.963 1.00 97.19 642 CYS A N 1
ATOM 4858 C CA . CYS A 1 642 ? 3.605 11.792 -2.060 1.00 97.19 642 CYS A CA 1
ATOM 4859 C C . CYS A 1 642 ? 3.527 11.141 -3.460 1.00 97.19 642 CYS A C 1
ATOM 4861 O O . CYS A 1 642 ? 2.692 11.534 -4.280 1.00 97.19 642 CYS A O 1
ATOM 4863 N N . ASN A 1 643 ? 4.322 10.097 -3.701 1.00 96.62 643 ASN A N 1
ATOM 4864 C CA . ASN A 1 643 ? 4.466 9.399 -4.984 1.00 96.62 643 ASN A CA 1
ATOM 4865 C C . ASN A 1 643 ? 3.752 8.033 -5.016 1.00 96.62 643 ASN A C 1
ATOM 4867 O O . ASN A 1 643 ? 4.110 7.161 -5.804 1.00 96.62 643 ASN A O 1
ATOM 4871 N N . THR A 1 644 ? 2.752 7.825 -4.156 1.00 96.69 644 THR A N 1
ATOM 4872 C CA . THR A 1 644 ? 1.940 6.594 -4.162 1.00 96.69 644 THR A CA 1
ATOM 4873 C C . THR A 1 644 ? 0.861 6.612 -5.244 1.00 96.69 644 THR A C 1
ATOM 4875 O O . THR A 1 644 ? 0.433 7.678 -5.707 1.00 96.69 644 THR A O 1
ATOM 4878 N N . LEU A 1 645 ? 0.397 5.417 -5.624 1.00 97.44 645 LEU A N 1
ATOM 4879 C CA . LEU A 1 645 ? -0.732 5.223 -6.532 1.00 97.44 645 LEU A CA 1
ATOM 4880 C C . LEU A 1 645 ? -1.983 5.941 -5.998 1.00 97.44 645 LEU A C 1
ATOM 4882 O O . LEU A 1 645 ? -2.349 5.835 -4.830 1.00 97.44 645 LEU A O 1
ATOM 4886 N N . CYS A 1 646 ? -2.641 6.709 -6.857 1.00 97.69 646 CYS A N 1
ATOM 4887 C CA . CYS A 1 646 ? -3.882 7.420 -6.580 1.00 97.69 646 CYS A CA 1
ATOM 4888 C C . CYS A 1 646 ? -4.931 7.092 -7.649 1.00 97.69 646 CYS A C 1
ATOM 4890 O O . CYS A 1 646 ? -4.646 6.449 -8.659 1.00 97.69 646 CYS A O 1
ATOM 4892 N N . LYS A 1 647 ? -6.165 7.564 -7.441 1.00 97.19 647 LYS A N 1
ATOM 4893 C CA . LYS A 1 647 ? -7.281 7.337 -8.372 1.00 97.19 647 LYS A CA 1
ATOM 4894 C C . LYS A 1 647 ? -6.955 7.758 -9.812 1.00 97.19 647 LYS A C 1
ATOM 4896 O O . LYS A 1 647 ? -7.263 7.023 -10.742 1.00 97.19 647 LYS A O 1
ATOM 4901 N N . GLU A 1 648 ? -6.300 8.902 -10.006 1.00 96.06 648 GLU A N 1
ATOM 4902 C CA . GLU A 1 648 ? -5.888 9.374 -11.339 1.00 96.06 648 GLU A CA 1
ATOM 4903 C C . GLU A 1 648 ? -4.943 8.392 -12.062 1.00 96.06 648 GLU A C 1
ATOM 4905 O O . GLU A 1 648 ? -5.036 8.237 -13.278 1.00 96.06 648 GLU A O 1
ATOM 4910 N N . ASP A 1 649 ? -4.070 7.685 -11.338 1.00 97.38 649 ASP A N 1
ATOM 4911 C CA . ASP A 1 649 ? -3.144 6.713 -11.930 1.00 97.38 649 ASP A CA 1
ATOM 4912 C C . ASP A 1 649 ? -3.859 5.404 -12.242 1.00 97.38 649 ASP A C 1
ATOM 4914 O O . ASP A 1 649 ? -3.634 4.823 -13.301 1.00 97.38 649 ASP A O 1
ATOM 4918 N N . ALA A 1 650 ? -4.759 4.970 -11.352 1.00 97.88 650 ALA A N 1
ATOM 4919 C CA . ALA A 1 650 ? -5.607 3.805 -11.574 1.00 97.88 650 ALA A CA 1
ATOM 4920 C C . ALA A 1 650 ? -6.439 3.955 -12.854 1.00 97.88 650 ALA A C 1
ATOM 4922 O O . ALA A 1 650 ? -6.437 3.067 -13.704 1.00 97.88 650 ALA A O 1
ATOM 4923 N N . LEU A 1 651 ? -7.086 5.111 -13.037 1.00 97.25 651 LEU A N 1
ATOM 4924 C CA . LEU A 1 651 ? -7.861 5.412 -14.243 1.00 97.25 651 LEU A CA 1
ATOM 4925 C C . LEU A 1 651 ? -6.986 5.398 -15.502 1.00 97.25 651 LEU A C 1
ATOM 4927 O O . LEU A 1 651 ? -7.384 4.828 -16.518 1.00 97.25 651 LEU A O 1
ATOM 4931 N N . ARG A 1 652 ? -5.775 5.969 -15.431 1.00 96.56 652 ARG A N 1
ATOM 4932 C CA . ARG A 1 652 ? -4.804 5.919 -16.536 1.00 96.56 652 ARG A CA 1
ATOM 4933 C C . ARG A 1 652 ? -4.394 4.491 -16.878 1.00 96.56 652 ARG A C 1
ATOM 4935 O O . ARG A 1 652 ? -4.356 4.152 -18.057 1.00 96.56 652 ARG A O 1
ATOM 4942 N N . ALA A 1 653 ? -4.104 3.663 -15.878 1.00 97.69 653 ALA A N 1
ATOM 4943 C CA . ALA A 1 653 ? -3.683 2.284 -16.090 1.00 97.69 653 ALA A CA 1
ATOM 4944 C C . ALA A 1 653 ? -4.803 1.418 -16.675 1.00 97.69 653 ALA A C 1
ATOM 4946 O O . ALA A 1 653 ? -4.559 0.667 -17.616 1.00 97.69 653 ALA A O 1
ATOM 4947 N N . LEU A 1 654 ? -6.036 1.567 -16.183 1.00 97.94 654 LEU A N 1
ATOM 4948 C CA . LEU A 1 654 ? -7.198 0.849 -16.713 1.00 97.94 654 LEU A CA 1
ATOM 4949 C C . LEU A 1 654 ? -7.516 1.272 -18.150 1.00 97.94 654 LEU A C 1
ATOM 4951 O O . LEU A 1 654 ? -7.741 0.412 -18.999 1.00 97.94 654 LEU A O 1
ATOM 4955 N N . ALA A 1 655 ? -7.488 2.575 -18.450 1.00 96.31 655 ALA A N 1
ATOM 4956 C CA . ALA A 1 655 ? -7.673 3.068 -19.815 1.00 96.31 655 ALA A CA 1
ATOM 4957 C C . ALA A 1 655 ? -6.588 2.522 -20.758 1.00 96.31 655 ALA A C 1
ATOM 4959 O O . ALA A 1 655 ? -6.906 1.959 -21.802 1.00 96.31 655 ALA A O 1
ATOM 4960 N N . MET A 1 656 ? -5.319 2.608 -20.347 1.00 96.56 656 MET A N 1
ATOM 4961 C CA . MET A 1 656 ? -4.184 2.107 -21.124 1.00 96.56 656 MET A CA 1
ATOM 4962 C C . MET A 1 656 ? -4.263 0.596 -21.363 1.00 96.56 656 MET A C 1
ATOM 4964 O O . MET A 1 656 ? -3.996 0.147 -22.475 1.00 96.56 656 MET A O 1
ATOM 4968 N N . LEU A 1 657 ? -4.662 -0.187 -20.354 1.00 97.69 657 LEU A N 1
ATOM 4969 C CA . LEU A 1 657 ? -4.813 -1.634 -20.495 1.00 97.69 657 LEU A CA 1
ATOM 4970 C C . LEU A 1 657 ? -5.936 -1.982 -21.476 1.00 97.69 657 LEU A C 1
ATOM 4972 O O . LEU A 1 657 ? -5.758 -2.863 -22.312 1.00 97.69 657 LEU A O 1
ATOM 4976 N N . LYS A 1 658 ? -7.083 -1.294 -21.397 1.00 97.00 658 LYS A N 1
ATOM 4977 C CA . LYS A 1 658 ? -8.203 -1.523 -22.321 1.00 97.00 658 LYS A CA 1
ATOM 4978 C C . LYS A 1 658 ? -7.788 -1.255 -23.769 1.00 97.00 658 LYS A C 1
ATOM 4980 O O . LYS A 1 658 ? -8.003 -2.129 -24.604 1.00 97.00 658 LYS A O 1
ATOM 4985 N N . SER A 1 659 ? -7.121 -0.129 -24.029 1.00 95.69 659 SER A N 1
ATOM 4986 C CA . SER A 1 659 ? -6.565 0.191 -25.350 1.00 95.69 659 SER A CA 1
ATOM 4987 C C . SER A 1 659 ? -5.549 -0.850 -25.828 1.00 95.69 659 SER A C 1
ATOM 4989 O O . SER A 1 659 ? -5.605 -1.268 -26.982 1.00 95.69 659 SER A O 1
ATOM 4991 N N . ALA A 1 660 ? -4.657 -1.322 -24.947 1.00 95.38 660 ALA A N 1
ATOM 4992 C CA . ALA A 1 660 ? -3.679 -2.355 -25.291 1.00 95.38 660 ALA A CA 1
ATOM 4993 C C . ALA A 1 660 ? -4.351 -3.683 -25.687 1.00 95.38 660 ALA A C 1
ATOM 4995 O O . ALA A 1 660 ? -4.021 -4.248 -26.728 1.00 95.38 660 ALA A O 1
ATOM 4996 N N . ILE A 1 661 ? -5.345 -4.140 -24.915 1.00 96.62 661 ILE A N 1
ATOM 4997 C CA . ILE A 1 661 ? -6.122 -5.357 -25.217 1.00 96.62 661 ILE A CA 1
ATOM 4998 C C . ILE A 1 661 ? -6.875 -5.219 -26.549 1.00 96.62 661 ILE A C 1
ATOM 5000 O O . ILE A 1 661 ? -6.949 -6.175 -27.319 1.00 96.62 661 ILE A O 1
ATOM 5004 N N . ASP A 1 662 ? -7.418 -4.034 -26.841 1.00 95.94 662 ASP A N 1
ATOM 5005 C CA . ASP A 1 662 ? -8.136 -3.760 -28.092 1.00 95.94 662 ASP A CA 1
ATOM 5006 C C . ASP A 1 662 ? -7.198 -3.583 -29.307 1.00 95.94 662 ASP A C 1
ATOM 5008 O O . ASP A 1 662 ? -7.664 -3.454 -30.443 1.00 95.94 662 ASP A O 1
ATOM 5012 N N . GLY A 1 663 ? -5.875 -3.623 -29.099 1.00 93.31 663 GLY A N 1
ATOM 5013 C CA . GLY A 1 663 ? -4.869 -3.459 -30.148 1.00 93.31 663 GLY A CA 1
ATOM 5014 C C . GLY A 1 663 ? -4.748 -2.022 -30.660 1.00 93.31 663 GLY A C 1
ATOM 5015 O O . GLY A 1 663 ? -4.288 -1.804 -31.785 1.00 93.31 663 GLY A O 1
ATOM 5016 N N . GLU A 1 664 ? -5.182 -1.045 -29.865 1.00 92.75 664 GLU A N 1
ATOM 5017 C CA . GLU A 1 664 ? -5.017 0.372 -30.167 1.00 92.75 664 GLU A CA 1
ATOM 5018 C C . GLU A 1 664 ? -3.552 0.799 -29.997 1.00 92.75 664 GLU A C 1
ATOM 5020 O O . GLU A 1 664 ? -2.807 0.269 -29.169 1.00 92.75 664 GLU A O 1
ATOM 5025 N N . ASP A 1 665 ? -3.119 1.779 -30.793 1.00 85.81 665 ASP A N 1
ATOM 5026 C CA . ASP A 1 665 ? -1.747 2.280 -30.725 1.00 85.81 665 ASP A CA 1
ATOM 5027 C C . ASP A 1 665 ? -1.541 3.116 -29.454 1.00 85.81 665 ASP A C 1
ATOM 5029 O O . ASP A 1 665 ? -2.023 4.246 -29.338 1.00 85.81 665 ASP A O 1
ATOM 5033 N N . VAL A 1 666 ? -0.797 2.563 -28.496 1.00 85.44 666 VAL A N 1
ATOM 5034 C CA . VAL A 1 666 ? -0.336 3.283 -27.307 1.00 85.44 666 VAL A CA 1
ATOM 5035 C C . VAL A 1 666 ? 1.090 3.752 -27.558 1.00 85.44 666 VAL A C 1
ATOM 5037 O O . VAL A 1 666 ? 2.000 2.950 -27.776 1.00 85.44 666 VAL A O 1
ATOM 5040 N N . LYS A 1 667 ? 1.301 5.069 -27.492 1.00 86.19 667 LYS A N 1
ATOM 5041 C CA . LYS A 1 667 ? 2.630 5.662 -27.677 1.00 86.19 667 LYS A CA 1
ATOM 5042 C C . LYS A 1 667 ? 3.632 5.062 -26.693 1.00 86.19 667 LYS A C 1
ATOM 5044 O O . LYS A 1 667 ? 3.361 4.974 -25.497 1.00 86.19 667 LYS A O 1
ATOM 5049 N N . ALA A 1 668 ? 4.812 4.721 -27.207 1.00 81.25 668 ALA A N 1
ATOM 5050 C CA . ALA A 1 668 ? 5.908 4.233 -26.383 1.00 81.25 668 ALA A CA 1
ATOM 5051 C C . ALA A 1 668 ? 6.313 5.275 -25.318 1.00 81.25 668 ALA A C 1
ATOM 5053 O O . ALA A 1 668 ? 6.302 6.478 -25.613 1.00 81.25 668 ALA A O 1
ATOM 5054 N N . PRO A 1 669 ? 6.699 4.833 -24.108 1.00 78.19 669 PRO A N 1
ATOM 5055 C CA . PRO A 1 669 ? 7.142 5.726 -23.050 1.00 78.19 669 PRO A CA 1
ATOM 5056 C C . PRO A 1 669 ? 8.422 6.464 -23.456 1.00 78.19 669 PRO A C 1
ATOM 5058 O O . PRO A 1 669 ? 9.292 5.932 -24.152 1.00 78.19 669 PRO A O 1
ATOM 5061 N N . GLU A 1 670 ? 8.540 7.713 -23.012 1.00 79.62 670 GLU A N 1
ATOM 5062 C CA . GLU A 1 670 ? 9.758 8.496 -23.201 1.00 79.62 670 GLU A CA 1
ATOM 5063 C C . GLU A 1 670 ? 10.906 7.904 -22.367 1.00 79.62 670 GLU A C 1
ATOM 5065 O O . GLU A 1 670 ? 10.701 7.423 -21.256 1.00 79.62 670 GLU A O 1
ATOM 5070 N N . LYS A 1 671 ? 12.142 7.962 -22.884 1.00 74.81 671 LYS A N 1
ATOM 5071 C CA . LYS A 1 671 ? 13.328 7.457 -22.161 1.00 74.81 671 LYS A CA 1
ATOM 5072 C C . LYS A 1 671 ? 13.655 8.250 -20.897 1.00 74.81 671 LYS A C 1
ATOM 5074 O O . LYS A 1 671 ? 14.359 7.755 -20.028 1.00 74.81 671 LYS A O 1
ATOM 5079 N N . LYS A 1 672 ? 13.233 9.512 -20.850 1.00 82.19 672 LYS A N 1
ATOM 5080 C CA . LYS A 1 672 ? 13.408 10.389 -19.697 1.00 82.19 672 LYS A CA 1
ATOM 5081 C C . LYS A 1 672 ? 12.041 10.714 -19.142 1.00 82.19 672 LYS A C 1
ATOM 5083 O O . LYS A 1 672 ? 11.087 10.867 -19.900 1.00 82.19 672 LYS A O 1
ATOM 5088 N N . TRP A 1 673 ? 11.988 10.850 -17.826 1.00 87.69 673 TRP A N 1
ATOM 5089 C CA . TRP A 1 673 ? 10.788 11.297 -17.154 1.00 87.69 673 TRP A CA 1
ATOM 5090 C C . TRP A 1 673 ? 10.323 12.652 -17.710 1.00 87.69 673 TRP A C 1
ATOM 5092 O O . TRP A 1 673 ? 11.120 13.582 -17.864 1.00 87.69 673 TRP A O 1
ATOM 5102 N N . ASN A 1 674 ? 9.028 12.742 -18.020 1.00 88.88 674 ASN A N 1
ATOM 5103 C CA . ASN A 1 674 ? 8.381 13.942 -18.532 1.00 88.88 674 ASN A CA 1
ATOM 5104 C C . ASN A 1 674 ? 7.025 14.133 -17.832 1.00 88.88 674 ASN A C 1
ATOM 5106 O O . ASN A 1 674 ? 6.091 13.363 -18.090 1.00 88.88 674 ASN A O 1
ATOM 5110 N N . PRO A 1 675 ? 6.872 15.172 -16.992 1.00 85.88 675 PRO A N 1
ATOM 5111 C CA . PRO A 1 675 ? 5.643 15.391 -16.230 1.00 85.88 675 PRO A CA 1
ATOM 5112 C C . PRO A 1 675 ? 4.412 15.644 -17.118 1.00 85.88 675 PRO A C 1
ATOM 5114 O O . PRO A 1 675 ? 3.289 15.351 -16.712 1.00 85.88 675 PRO A O 1
ATOM 5117 N N . ASN A 1 676 ? 4.594 16.115 -18.358 1.00 91.00 676 ASN A N 1
ATOM 5118 C CA . ASN A 1 676 ? 3.482 16.421 -19.267 1.00 91.00 676 ASN A CA 1
ATOM 5119 C C . ASN A 1 676 ? 2.760 15.168 -19.787 1.00 91.00 676 ASN A C 1
ATOM 5121 O O . ASN A 1 676 ? 1.615 15.259 -20.237 1.00 91.00 676 ASN A O 1
ATOM 5125 N N . VAL A 1 677 ? 3.408 13.997 -19.737 1.00 91.19 677 VAL A N 1
ATOM 5126 C CA . VAL A 1 677 ? 2.810 12.727 -20.179 1.00 91.19 677 VAL A CA 1
ATOM 5127 C C . VAL A 1 677 ? 1.601 12.380 -19.315 1.00 91.19 677 VAL A C 1
ATOM 5129 O O . VAL A 1 677 ? 0.587 11.912 -19.832 1.00 91.19 677 VAL A O 1
ATOM 5132 N N . LYS A 1 678 ? 1.678 12.631 -18.003 1.00 91.31 678 LYS A N 1
ATOM 5133 C CA . LYS A 1 678 ? 0.550 12.420 -17.094 1.00 91.31 678 LYS A CA 1
ATOM 5134 C C . LYS A 1 678 ? -0.646 13.278 -17.505 1.00 91.31 678 LYS A C 1
ATOM 5136 O O . LYS A 1 678 ? -1.710 12.720 -17.758 1.00 91.31 678 LYS A O 1
ATOM 5141 N N . GLU A 1 679 ? -0.456 14.591 -17.613 1.00 92.06 679 GLU A N 1
ATOM 5142 C CA . GLU A 1 679 ? -1.551 15.518 -17.927 1.00 92.06 679 GLU A CA 1
ATOM 5143 C C . GLU A 1 679 ? -2.171 15.228 -19.295 1.00 92.06 679 GLU A C 1
ATOM 5145 O O . GLU A 1 679 ? -3.390 15.134 -19.406 1.00 92.06 679 GLU A O 1
ATOM 5150 N N . SER A 1 680 ? -1.345 14.948 -20.308 1.00 92.50 680 SER A N 1
ATOM 5151 C CA . SER A 1 680 ? -1.834 14.600 -21.649 1.00 92.50 680 SER A CA 1
ATOM 5152 C C . SER A 1 680 ? -2.729 13.354 -21.639 1.00 92.50 680 SER A C 1
ATOM 5154 O O . SER A 1 680 ? -3.744 13.318 -22.327 1.00 92.50 680 SER A O 1
ATOM 5156 N N . ASN A 1 681 ? -2.372 12.328 -20.856 1.00 93.12 681 ASN A N 1
ATOM 5157 C CA . ASN A 1 681 ? -3.191 11.120 -20.728 1.00 93.12 681 ASN A CA 1
ATOM 5158 C C . ASN A 1 681 ? -4.523 11.411 -20.025 1.00 93.12 681 ASN A C 1
ATOM 5160 O O . ASN A 1 681 ? -5.558 10.911 -20.457 1.00 93.12 681 ASN A O 1
ATOM 5164 N N . LEU A 1 682 ? -4.508 12.212 -18.955 1.00 93.19 682 LEU A N 1
ATOM 5165 C CA . LEU A 1 682 ? -5.724 12.564 -18.219 1.00 93.19 682 LEU A CA 1
ATOM 5166 C C . LEU A 1 682 ? -6.702 13.351 -19.095 1.00 93.19 682 LEU A C 1
ATOM 5168 O O . LEU A 1 682 ? -7.873 12.994 -19.143 1.00 93.19 682 LEU A O 1
ATOM 5172 N N . GLU A 1 683 ? -6.226 14.348 -19.844 1.00 94.00 683 GLU A N 1
ATOM 5173 C CA . GLU A 1 683 ? -7.067 15.137 -20.757 1.00 94.00 683 GLU A CA 1
ATOM 5174 C C . GLU A 1 683 ? -7.746 14.271 -21.832 1.00 94.00 683 GLU A C 1
ATOM 5176 O O . GLU A 1 683 ? -8.907 14.503 -22.179 1.00 94.00 683 GLU A O 1
ATOM 5181 N N . ILE A 1 684 ? -7.041 13.257 -22.350 1.00 92.56 684 ILE A N 1
ATOM 5182 C CA . ILE A 1 684 ? -7.604 12.291 -23.307 1.00 92.56 684 ILE A CA 1
ATOM 5183 C C . ILE A 1 684 ? -8.725 11.485 -22.641 1.00 92.56 684 ILE A C 1
ATOM 5185 O O . ILE A 1 684 ? -9.837 11.434 -23.163 1.00 92.56 684 ILE A O 1
ATOM 5189 N N . ILE A 1 685 ? -8.469 10.922 -21.457 1.00 92.38 685 ILE A N 1
ATOM 5190 C CA . ILE A 1 685 ? -9.444 10.099 -20.725 1.00 92.38 685 ILE A CA 1
ATOM 5191 C C . ILE A 1 685 ? -10.691 10.911 -20.353 1.00 92.38 685 ILE A C 1
ATOM 5193 O O . ILE A 1 685 ? -11.809 10.415 -20.507 1.00 92.38 685 ILE A O 1
ATOM 5197 N N . GLU A 1 686 ? -10.518 12.146 -19.880 1.00 93.56 686 GLU A N 1
ATOM 5198 C CA . GLU A 1 686 ? -11.616 13.058 -19.539 1.00 93.56 686 GLU A CA 1
ATOM 5199 C C . GLU A 1 686 ? -12.504 13.345 -20.749 1.00 93.56 686 GLU A C 1
ATOM 5201 O O . GLU A 1 686 ? -13.734 13.294 -20.660 1.00 93.56 686 GLU A O 1
ATOM 5206 N N . LYS A 1 687 ? -11.876 13.610 -21.899 1.00 92.25 687 LYS A N 1
ATOM 5207 C CA . LYS A 1 687 ? -12.573 13.905 -23.148 1.00 92.25 687 LYS A CA 1
ATOM 5208 C C . LYS A 1 687 ? -13.336 12.695 -23.681 1.00 92.25 687 LYS A C 1
ATOM 5210 O O . LYS A 1 687 ? -14.493 12.847 -24.073 1.00 92.25 687 LYS A O 1
ATOM 5215 N N . ASP A 1 688 ? -12.705 11.527 -23.703 1.00 88.88 688 ASP A N 1
ATOM 5216 C CA . ASP A 1 688 ? -13.272 10.328 -24.326 1.00 88.88 688 ASP A CA 1
ATOM 5217 C C . ASP A 1 688 ? -14.414 9.738 -23.492 1.00 88.88 688 ASP A C 1
ATOM 5219 O O . ASP A 1 688 ? -15.404 9.258 -24.043 1.00 88.88 688 ASP A O 1
ATOM 5223 N N . ASN A 1 689 ? -14.326 9.852 -22.165 1.00 85.12 689 ASN A N 1
ATOM 5224 C CA . ASN A 1 689 ? -15.330 9.313 -21.248 1.00 85.12 689 ASN A CA 1
ATOM 5225 C C . ASN A 1 689 ? -16.295 10.375 -20.691 1.00 85.12 689 ASN A C 1
ATOM 5227 O O . ASN A 1 689 ? -17.156 10.052 -19.874 1.00 85.12 689 ASN A O 1
ATOM 5231 N N . ASN A 1 690 ? -16.166 11.638 -21.120 1.00 86.50 690 ASN A N 1
ATOM 5232 C CA . ASN A 1 690 ? -16.966 12.773 -20.650 1.00 86.50 690 ASN A CA 1
ATOM 5233 C C . ASN A 1 690 ? -17.054 12.839 -19.110 1.00 86.50 690 ASN A C 1
ATOM 5235 O O . ASN A 1 690 ? -18.136 12.944 -18.524 1.00 86.50 690 ASN A O 1
ATOM 5239 N N . LEU A 1 691 ? -15.892 12.746 -18.463 1.00 87.88 691 LEU A N 1
ATOM 5240 C CA . LEU A 1 691 ? -15.732 12.758 -17.010 1.00 87.88 691 LEU A CA 1
ATOM 5241 C C . LEU A 1 691 ? -14.666 13.773 -16.590 1.00 87.88 691 LEU A C 1
ATOM 5243 O O . LEU A 1 691 ? -13.848 14.192 -17.400 1.00 87.88 691 LEU A O 1
ATOM 5247 N N . SER A 1 692 ? -14.698 14.179 -15.322 1.00 90.00 692 SER A N 1
ATOM 5248 C CA . SER A 1 692 ? -13.711 15.082 -14.718 1.00 90.00 692 SER A CA 1
ATOM 5249 C C . SER A 1 692 ? -12.853 14.286 -13.743 1.00 90.00 692 SER A C 1
ATOM 5251 O O . SER A 1 692 ? -13.403 13.613 -12.869 1.00 90.00 692 SER A O 1
ATOM 5253 N N . ILE A 1 693 ? -11.529 14.364 -13.878 1.00 90.81 693 ILE A N 1
ATOM 5254 C CA . ILE A 1 693 ? -10.570 13.713 -12.980 1.00 90.81 693 ILE A CA 1
ATOM 5255 C C . ILE A 1 693 ? -9.876 14.786 -12.146 1.00 90.81 693 ILE A C 1
ATOM 5257 O O . ILE A 1 693 ? -9.181 15.662 -12.665 1.00 90.81 693 ILE A O 1
ATOM 5261 N N . ASP A 1 694 ? -10.033 14.701 -10.829 1.00 90.44 694 ASP A N 1
ATOM 5262 C CA . ASP A 1 694 ? -9.336 15.594 -9.911 1.00 90.44 694 ASP A CA 1
ATOM 5263 C C . ASP A 1 694 ? -7.851 15.226 -9.843 1.00 90.44 694 ASP A C 1
ATOM 5265 O O . ASP A 1 694 ? -7.488 14.083 -9.549 1.00 90.44 694 ASP A O 1
ATOM 5269 N N . ARG A 1 695 ? -6.987 16.214 -10.095 1.00 91.69 695 ARG A N 1
ATOM 5270 C CA . ARG A 1 695 ? -5.538 16.060 -9.942 1.00 91.69 695 ARG A CA 1
ATOM 5271 C C . ARG A 1 695 ? -5.206 16.153 -8.463 1.00 91.69 69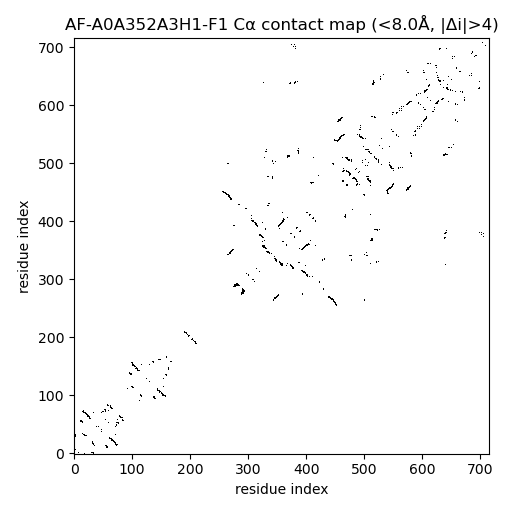5 ARG A C 1
ATOM 5273 O O . ARG A 1 695 ? -5.590 17.114 -7.791 1.00 91.69 695 ARG A O 1
ATOM 5280 N N . VAL A 1 696 ? -4.466 15.178 -7.952 1.00 94.81 696 VAL A N 1
ATOM 5281 C CA . VAL A 1 696 ? -4.013 15.224 -6.557 1.00 94.81 696 VAL A CA 1
ATOM 5282 C C . VAL A 1 696 ? -2.913 16.274 -6.388 1.00 94.81 696 VAL A C 1
ATOM 5284 O O . VAL A 1 696 ? -2.054 16.452 -7.252 1.00 94.81 696 VAL A O 1
ATOM 5287 N N . LEU A 1 697 ? -2.931 16.966 -5.250 1.00 95.62 697 LEU A N 1
ATOM 5288 C CA . LEU A 1 697 ? -1.909 17.951 -4.895 1.00 95.62 697 LEU A CA 1
ATOM 5289 C C . LEU A 1 697 ? -0.561 17.278 -4.622 1.00 95.62 697 LEU A C 1
ATOM 5291 O O . LEU A 1 697 ? -0.528 16.135 -4.172 1.00 95.62 697 LEU A O 1
ATOM 5295 N N . ASN A 1 698 ? 0.540 17.997 -4.823 1.00 94.94 698 ASN A N 1
ATOM 5296 C CA . ASN A 1 698 ? 1.894 17.528 -4.527 1.00 94.94 698 ASN A CA 1
ATOM 5297 C C . ASN A 1 698 ? 2.530 18.284 -3.342 1.00 94.94 698 ASN A C 1
ATOM 5299 O O . ASN A 1 698 ? 1.864 19.046 -2.636 1.00 94.94 698 ASN A O 1
ATOM 5303 N N . GLU A 1 699 ? 3.820 18.066 -3.099 1.00 94.81 699 GLU A N 1
ATOM 5304 C CA . GLU A 1 699 ? 4.608 18.601 -1.983 1.00 94.81 699 GLU A CA 1
ATOM 5305 C C . GLU A 1 699 ? 4.706 20.129 -1.923 1.00 94.81 699 GLU A C 1
ATOM 5307 O O . GLU A 1 699 ? 5.064 20.665 -0.873 1.00 94.81 699 GLU A O 1
ATOM 5312 N N . THR A 1 700 ? 4.364 20.831 -3.007 1.00 94.88 700 THR A N 1
ATOM 5313 C CA . THR A 1 700 ? 4.293 22.303 -3.041 1.00 94.88 700 THR A CA 1
ATOM 5314 C C . THR A 1 700 ? 3.050 22.847 -2.329 1.00 94.88 700 THR A C 1
ATOM 5316 O O . THR A 1 700 ? 2.997 24.020 -1.965 1.00 94.88 700 THR A O 1
ATOM 5319 N N . SER A 1 701 ? 2.050 21.991 -2.084 1.00 96.12 701 SER A N 1
ATOM 5320 C CA . SER A 1 701 ? 0.807 22.353 -1.390 1.00 96.12 701 SER A CA 1
ATOM 5321 C C . SER A 1 701 ? 0.909 22.347 0.140 1.00 96.12 701 SER A C 1
ATOM 5323 O O . SER A 1 701 ? -0.033 22.757 0.826 1.00 96.12 701 SER A O 1
ATOM 5325 N N . ILE A 1 702 ? 2.039 21.885 0.680 1.00 96.19 702 ILE A N 1
ATOM 5326 C CA . ILE A 1 702 ? 2.315 21.811 2.118 1.00 96.19 702 ILE A CA 1
ATOM 5327 C C . ILE A 1 702 ? 3.495 22.722 2.488 1.00 96.19 702 ILE A C 1
ATOM 5329 O O . ILE A 1 702 ? 4.336 23.003 1.630 1.00 96.19 702 ILE A O 1
ATOM 5333 N N . PRO A 1 703 ? 3.595 23.202 3.744 1.00 95.81 703 PRO A N 1
ATOM 5334 C CA . PRO A 1 703 ? 4.692 24.077 4.144 1.00 95.81 703 PRO A CA 1
ATOM 5335 C C . PRO A 1 703 ? 6.048 23.385 3.960 1.00 95.81 703 PRO A C 1
ATOM 5337 O O . PRO A 1 703 ? 6.181 22.189 4.208 1.00 95.81 703 PRO A O 1
ATOM 5340 N N . LEU A 1 704 ? 7.047 24.132 3.486 1.00 93.06 704 LEU A N 1
ATOM 5341 C CA . LEU A 1 704 ? 8.366 23.602 3.142 1.00 93.06 704 LEU A CA 1
ATOM 5342 C C . LEU A 1 704 ? 9.224 23.381 4.398 1.00 93.06 704 LEU A C 1
ATOM 5344 O O . LEU A 1 704 ? 9.610 24.358 5.048 1.00 93.06 704 LEU A O 1
ATOM 5348 N N . SER A 1 705 ? 9.583 22.125 4.678 1.00 91.75 705 SER A N 1
ATOM 5349 C CA . SER A 1 705 ? 10.420 21.766 5.830 1.00 91.75 705 SER A CA 1
ATOM 5350 C C . SER A 1 705 ? 11.874 22.210 5.678 1.00 91.75 705 SER A C 1
ATOM 5352 O O . SER A 1 705 ? 12.407 22.304 4.570 1.00 91.75 705 SER A O 1
ATOM 5354 N N . GLU A 1 706 ? 12.561 22.433 6.801 1.00 87.31 706 GLU A N 1
ATOM 5355 C CA . GLU A 1 706 ? 14.001 22.746 6.811 1.00 87.31 706 GLU A CA 1
ATOM 5356 C C . GLU A 1 706 ? 14.842 21.628 6.170 1.00 87.31 706 GLU A C 1
ATOM 5358 O O . GLU A 1 706 ? 15.791 21.909 5.433 1.00 87.31 706 GLU A O 1
ATOM 5363 N N . LYS A 1 707 ? 14.443 20.360 6.367 1.00 86.25 707 LYS A N 1
ATOM 5364 C CA . LYS A 1 707 ? 15.068 19.191 5.725 1.00 86.25 707 LYS A CA 1
ATOM 5365 C C . LYS A 1 707 ? 15.012 19.323 4.201 1.00 86.25 707 LYS A C 1
ATOM 5367 O O . LYS A 1 707 ? 16.053 19.250 3.547 1.00 86.25 707 LYS A O 1
ATOM 5372 N N . ARG A 1 708 ? 13.837 19.629 3.638 1.00 86.56 708 ARG A N 1
ATOM 5373 C CA . ARG A 1 708 ? 13.667 19.844 2.190 1.00 86.56 708 ARG A CA 1
ATOM 5374 C C . ARG A 1 708 ? 14.400 21.094 1.687 1.00 86.56 708 ARG A C 1
ATOM 5376 O O . ARG A 1 708 ? 15.099 21.001 0.683 1.00 86.56 708 ARG A O 1
ATOM 5383 N N . LYS A 1 709 ? 14.362 22.221 2.415 1.00 84.38 709 LYS A N 1
ATOM 5384 C CA . LYS A 1 709 ? 15.139 23.436 2.064 1.00 84.38 709 LYS A CA 1
ATOM 5385 C C . LYS A 1 709 ? 16.632 23.149 1.928 1.00 84.38 709 LYS A C 1
ATOM 5387 O O . LYS A 1 709 ? 17.260 23.607 0.978 1.00 84.38 709 LYS A O 1
ATOM 5392 N N . SER A 1 710 ? 17.193 22.396 2.876 1.00 77.19 710 SER A N 1
ATOM 5393 C CA . SER A 1 710 ? 18.622 22.066 2.893 1.00 77.19 710 SER A CA 1
ATOM 5394 C C . SER A 1 710 ? 19.045 21.220 1.689 1.00 77.19 710 SER A C 1
ATOM 5396 O O . SER A 1 710 ? 20.123 21.440 1.141 1.00 77.19 710 SER A O 1
ATOM 5398 N N . LYS A 1 711 ? 18.168 20.319 1.225 1.00 71.62 711 LYS A N 1
ATOM 5399 C CA . LYS A 1 711 ? 18.387 19.497 0.028 1.00 71.62 711 LYS A CA 1
ATOM 5400 C C . LYS A 1 711 ? 18.278 20.316 -1.262 1.00 71.62 711 LYS A C 1
ATOM 5402 O O . LYS A 1 711 ? 19.114 20.158 -2.144 1.00 71.62 711 LYS A O 1
ATOM 5407 N N . MET A 1 712 ? 17.324 21.246 -1.341 1.00 66.00 712 MET A N 1
ATOM 5408 C CA . MET A 1 712 ? 17.165 22.138 -2.501 1.00 66.00 712 MET A CA 1
ATOM 5409 C C . MET A 1 712 ? 18.299 23.178 -2.617 1.00 66.00 712 MET A C 1
ATOM 5411 O O . MET A 1 712 ? 18.670 23.578 -3.718 1.00 66.00 712 MET A O 1
ATOM 5415 N N . GLY A 1 713 ? 18.880 23.615 -1.493 1.00 50.91 713 GLY A N 1
ATOM 5416 C CA . GLY A 1 713 ? 19.941 24.631 -1.450 1.00 50.91 713 GLY A CA 1
ATOM 5417 C C . GLY A 1 713 ? 21.352 24.145 -1.812 1.00 50.91 713 GLY A C 1
ATOM 5418 O O . GLY A 1 713 ? 22.261 24.967 -1.888 1.00 50.91 713 GLY A O 1
ATOM 5419 N N . GLY A 1 714 ? 21.557 22.841 -2.033 1.00 43.28 714 GLY A N 1
ATOM 5420 C CA . GLY A 1 714 ? 22.866 22.254 -2.358 1.00 43.28 714 GLY A CA 1
ATOM 5421 C C . GLY A 1 714 ? 23.324 22.417 -3.814 1.00 43.28 714 GLY A C 1
ATOM 5422 O O . GLY A 1 714 ? 24.454 22.051 -4.126 1.00 43.28 714 GLY A O 1
ATOM 5423 N N . ASN A 1 715 ? 22.473 22.969 -4.687 1.00 37.88 715 ASN A N 1
ATOM 5424 C CA . ASN A 1 715 ? 22.715 23.123 -6.130 1.00 37.88 715 ASN A CA 1
ATOM 5425 C C . ASN A 1 715 ? 22.845 24.593 -6.596 1.00 37.88 715 ASN A C 1
ATOM 5427 O O . ASN A 1 715 ? 22.592 24.882 -7.767 1.00 37.88 715 ASN A O 1
ATOM 5431 N N . GLN A 1 716 ? 23.230 25.525 -5.713 1.00 29.09 716 GLN A N 1
ATOM 5432 C CA . GLN A 1 716 ? 23.584 26.906 -6.098 1.00 29.09 716 GLN A CA 1
ATOM 5433 C C . GLN A 1 716 ? 25.083 27.179 -6.059 1.00 29.09 716 GLN A C 1
ATOM 5435 O O . GLN A 1 716 ? 25.731 26.813 -5.052 1.00 29.09 716 GLN A O 1
#

Secondary structure (DSSP, 8-state):
-PPPTTTGGGSTTSB-BBSS-B-TTPBP-GGGB--GGGHHHHHHTTS----TTPPBHHHHTTPBBSS-B-TTPBP-GGGBS-------------TTSBPBBSS-B-TTPBP-GGGB--GGGHHHHHHTTS----TTBPBHHHHTTPBBSS-B-TTPBPBGGGBTT-----PPP------------------PEEEEEE-SSS-EEEEEETTSSSS-------------------------------------------PPPEEEEEEEEEEEE--EEEEESS-EEETTEEEEETTHHHHHHTT-SSEEEEEEEEE-GGGTTSEE--EEEEEEEEEEPTT--TTSEEEEEEEEEEEEEEEEETT--BS-SS----EEHHHHB-TT-TTSPPTTPEEEEEEEEE-TT-TTSTHHHHHHHHHHHHHHHHHHHHHHHS-GGG--EEEEEEEEE-TTSEEEEEEEEEE-SBTTB-EEES-SSTT-STTPEETGGGTT--EEE-HHHHHTT-EEE---S-GGG---HHHHHT-HHHHHHHH-TTEEEEEEEEEEE-SSHHHHHHHHHHHHHHHHHHT-SEEEEEESS-TTHHHHHHHHHHHHHTTT-EEEEEE--SSTT------TTTTEEEE----TTSS----BTTTS--HHHHHHHHHHHHHHHTT--PPPPPSS--THHHHHHHHHHHHHHT---PPPP-GGGSPPPHHHHHHHGGG-

Foldseek 3Di:
DQADPVCCVVFQQPFFFFQFWDAAFDFDASRGGDDSVCQVVCVVVVNADEDPQFDGNQFRHRWGFHHIDGGNHGDHPVGTPGTDDDDDDDDDADQFAFFFAAAKDAFFDFDAPVRGDHNVCVVVCVVVVLEDDDPQQGGNNLRGGWGFHGIDGGRYRDGQVRTDPRDDDDDDDDDDDDDDDDDDDDDDDDQDWDWDWDPPPPTDTDTHGPPPPPDDDDDDDDDDDDDDDDDDDDDDDDDDDDDDDDDDDDDDPPPPPFDPWDFDAKEKEFEFEAQEEEEDCAFADDRNYTYAHPCLLVVLCVPPPFWPGKDWDKAFLVRLQDWAAFWFFKAWLKWDAPPDFQLHYYMYTYPLEIETFFEDEPVRHGLAAQDGQTTRRLQFAQAPFLGGHHRGGIYRYMYIYTHPPLSQAQSNLLSSQSSSLSSSVSNRVNRNPDDSVSRPDMDMDTFIAGPPFAEEEEEEAAAQAGRNTWKFFGARTQLHSHPTDTCNNVLQAKDWDALSSQLRRRIHGGHANFQQLDRHSSCSVRVQLSVVQRVDNRYRYDTYIYGYQYNDPVSLLVRLLNLLVVLLVVVGQAYEYEYGYADSSLSSQQSNQVSVVVSVHQYAYEYLCFPARNNPDHDPRNFHYFHQAPDPRSDRLRRGNQSYDDNLRSLLRVVSNVCVSVVHDDDGDDNHDDPVVSVVSSVVSCVVVVHDDDDRDHSVVGDHDPVSVVVVPPPD

pLDDT: mean 83.4, std 21.79, range [20.48, 98.88]

Radius of gyration: 33.79 Å; Cα contacts (8 Å, |Δi|>4): 1469; chains: 1; bounding box: 90×88×104 Å

Sequence (716 aa):
MSLNAEHIEEIKTELAIVCCRTEAGTVISAANLEDPAIFDELKDSGLLKIPADCLTIEEVLGAKIIKTIDSLTPMTPDMFESINKVNKKSEAVDENAKAVLKLNKKVGDLIEVIDLENPMHFDKMADSNLIVLNNEVLTVKEVVGKKLVKDVVALTPIVGEMLEGFVAKKAVANNNAISNSVVKKASSNNAGVMRIKIDEGKGIDIQIPLGIIAQGGFETEDAVCEENVCAEATNAVVENSVNKVNAVNSVNTTAVSEQAPKAVRSLIKKHHKITEVKFSKETKIEGSCLYIRENICEDAVKGSELVKDIKLEIITPNDYNKYSETIMDVQPIATKEKDCKVGSGVTRILDGVIVMVTGTDEDGVQIGEFGSSEGILEENIMWGRPGAPDKGEIFIKTQVTIARGTNMERPGPYAAHKVSDIITQEIREVMKNADDSLFESTEELVQYRRPGKKKVVIVKEIMGQGAMHDNLILPVEPVGVLGGKPNVDLGNVPVMLSPIEVLDGGIHALTCIGPASKECSRHYFREPLVIEAMNDEDIDLCGVLFVGSPQINSEKFYVSERLGMTVEALDVDGAIVTTEGFGNNHIDFASHIEQIGQRGVEVVGMSFCGVQGALVVGNKYMKHMVDNNKSEEGIENEVLSCNTLCKEDALRALAMLKSAIDGEDVKAPEKKWNPNVKESNLEIIEKDNNLSIDRVLNETSIPLSEKRKSKMGGNQ

Mean predicted aligned error: 17.14 Å

Solvent-accessible surface area (backbone atoms only — not comparable to full-atom values): 39894 Å² total; per-residue (Å²): 95,55,40,52,83,79,59,47,78,82,47,30,86,40,68,28,28,24,49,45,68,42,58,50,67,42,62,37,46,47,73,42,26,36,50,70,88,49,49,65,60,32,39,76,71,66,74,37,80,80,61,96,65,51,34,30,34,55,30,40,56,70,20,35,27,70,52,65,45,58,48,58,40,60,39,42,75,91,43,43,81,52,67,54,87,80,76,94,68,81,86,84,74,67,49,79,39,65,29,27,28,56,52,68,46,52,56,65,42,68,37,50,76,88,44,41,45,65,68,90,49,48,66,64,33,41,77,67,69,61,41,79,91,58,94,64,42,35,26,37,65,74,44,51,78,36,30,26,70,47,71,42,59,47,52,38,62,42,37,58,90,47,35,63,90,60,75,84,80,83,77,81,85,79,88,84,80,88,81,89,82,81,91,83,89,80,92,79,93,74,91,54,63,52,72,52,78,51,88,83,71,95,61,55,80,49,78,46,69,71,83,70,84,85,68,86,86,84,84,88,86,89,82,92,87,84,89,87,88,83,88,87,85,84,90,82,91,79,91,85,83,88,84,85,87,79,89,81,93,72,95,64,83,76,73,77,73,77,48,73,71,38,79,74,49,53,33,39,39,27,35,29,64,37,80,46,78,45,78,35,94,53,62,43,74,58,90,40,33,39,31,38,34,72,67,48,55,67,60,30,46,62,92,44,91,50,52,76,46,64,47,80,42,81,39,45,66,92,44,37,81,40,75,40,62,20,66,44,31,30,34,68,46,42,28,47,38,89,96,37,45,57,44,36,55,40,35,43,36,45,38,52,41,34,40,33,40,24,29,26,19,72,84,65,46,57,50,52,68,81,40,55,29,50,40,37,44,51,45,21,48,35,65,65,34,48,27,38,63,50,88,74,35,32,32,48,30,36,42,28,28,25,41,69,86,27,40,64,31,40,71,33,52,51,46,48,51,45,33,51,40,47,52,50,45,56,53,35,55,41,60,63,71,49,64,70,83,64,38,76,48,72,48,78,50,68,45,52,42,31,62,90,38,51,28,31,37,40,32,40,42,41,50,11,46,41,50,39,27,29,28,27,44,51,16,59,32,30,47,32,57,60,78,27,41,49,30,45,82,65,65,18,44,64,44,80,37,51,60,53,19,36,50,38,14,24,38,21,42,45,44,52,49,30,28,10,29,32,62,16,21,22,15,42,37,48,34,37,48,58,52,53,41,68,68,36,83,67,39,12,50,74,36,33,32,38,28,36,31,44,68,50,69,74,52,27,53,52,32,21,50,53,40,21,54,51,50,58,74,62,71,44,54,30,37,38,42,35,41,62,34,54,63,79,51,46,57,36,54,46,42,37,43,38,35,36,34,77,70,75,27,42,48,26,40,35,34,33,40,20,66,74,28,49,76,88,65,85,57,95,44,72,53,38,75,43,66,27,52,45,41,92,82,20,49,82,76,23,26,27,29,48,23,32,78,40,58,66,50,30,55,50,45,53,53,52,41,53,38,50,64,73,69,48,94,71,78,70,73,70,98,59,75,57,80,63,59,58,56,56,52,50,55,49,53,26,63,78,66,75,49,86,79,76,80,80,84,41,74,85,80,36,59,83,38,71,72,57,52,58,64,67,61,72,81,116

Nearest PDB structures (foldseek):
  6sfx-assembly1_K  TM=3.348E-01  e=1.480E+00  Listeria monocytogenes
  7uvr-assembly1_E-2  TM=3.121E-01  e=2.478E+00  Homo sapiens
  8w7e-assembly1_D  TM=3.425E-01  e=5.215E+00  Homo sapiens
  6hwn-assembly1_G-2  TM=3.247E-01  e=7.353E+00  Thermus thermophilus
  6hwn-assembly1_A  TM=2.678E-01  e=8.730E+00  Thermus thermophilus